Protein AF-0000000087773515 (afdb_homodimer)

pLDDT: mean 97.34, std 2.77, range [77.88, 98.94]

Sequence (476 aa):
MQLANKTCVVTGGNRGIGLELVRQLLAKNNTVIATARKPEAASDLQKLQASAGGRLSVTKLDVTSPQSIESWAAEVKALAPHVDLLVNNAGVTDGWKELGEVTAQDMLDCFTANCIGPLLVTQQLHKQGLLGGRAGSSLVANMTSKMGSIDDNGSGSDYAYRASKAGLNIVNKSLSIDLAPEGVTSVLLHPGYVRTDMTGWNGNIDTQACVKGLLAVLESDRELNGKWYAFDGKVIPWMQLANKTCVVTGGNRGIGLELVRQLLAKNNTVIATARKPEAASDLQKLQASAGGRLSVTKLDVTSPQSIESWAAEVKALAPHVDLLVNNAGVTDGWKELGEVTAQDMLDCFTANCIGPLLVTQQLHKQGLLGGRAGSSLVANMTSKMGSIDDNGSGSDYAYRASKAGLNIVNKSLSIDLAPEGVTSVLLHPGYVRTDMTGWNGNIDTQACVKGLLAVLESDRELNGKWYAFDGKVIPW

Solvent-accessible surface area (backbone atoms only — not comparable to full-atom values): 23157 Å² total; per-residue (Å²): 79,81,78,52,67,36,35,33,36,31,35,38,19,47,48,59,62,28,28,43,44,53,53,56,40,45,74,38,58,20,36,36,43,31,19,21,73,50,54,91,74,22,60,68,40,50,55,48,34,72,71,45,78,78,31,42,46,83,40,64,39,41,59,70,34,71,66,40,37,49,55,37,33,56,53,46,54,74,74,40,83,52,38,38,32,38,34,39,48,47,66,66,73,67,77,71,36,44,74,94,64,59,47,69,63,42,30,50,54,20,29,36,30,40,23,49,14,48,50,50,47,53,43,36,30,40,72,68,54,27,48,14,53,94,87,35,59,16,37,38,37,38,58,48,45,72,67,26,14,51,73,72,57,83,77,35,52,32,52,33,42,26,20,14,29,21,18,28,52,36,42,39,39,19,45,23,54,68,34,37,89,40,40,26,36,18,30,37,36,18,58,69,56,40,44,25,78,92,51,72,53,66,32,86,39,49,43,67,62,26,42,54,28,41,53,50,50,61,42,34,92,64,85,46,64,53,35,41,31,35,19,84,58,46,74,55,69,68,80,82,77,51,68,36,36,32,36,32,34,38,20,46,47,58,62,28,27,42,42,52,53,56,41,45,73,38,58,21,36,36,40,31,20,20,73,51,54,89,74,22,59,68,40,51,53,48,34,72,71,44,79,77,32,41,46,82,41,64,38,41,59,71,34,71,66,40,37,49,55,36,33,56,52,46,54,76,74,40,81,52,37,37,32,38,34,39,50,45,67,65,74,64,78,71,36,44,73,93,64,60,47,70,64,42,31,50,54,20,29,35,32,39,23,48,15,49,51,49,48,54,44,36,31,42,73,68,54,27,48,14,54,93,86,35,58,15,38,38,37,37,59,48,44,70,69,26,15,52,72,70,58,84,77,35,52,31,52,32,43,26,17,14,29,21,18,28,52,36,42,37,40,20,45,22,52,69,34,38,89,42,39,26,36,18,28,38,35,19,59,69,55,38,44,25,78,92,50,72,53,66,32,85,39,48,43,68,61,26,43,54,27,41,53,49,50,61,42,34,91,64,85,47,62,53,33,41,30,34,18,86,57,48,76,55,68,67

Secondary structure (DSSP, 8-state):
---SS-EEEESSTTSHHHHHHHHHHHHTT-EEEEEES-GGG-HHHHHHHHHTTT-EEEEE--TT-HHHHHHHHHHHHHH-S--SEEEE----------TTT--HHHHHHHHIIIIIHHHHHHHHHHHTT-SSGGG--EEEEEE--GGG-STT--S---HHHHHHHHHHHHHHHHHHHHSGGGTEEEEEEE--SB-SGGGTT--SB-HHHHHHHHHHHHHSSS--TT-EEETTS-B---/---SS-EEEESSTTSHHHHHHHHHHHHTT-EEEEEES-GGG-HHHHHHHHHTTT-EEEEE--TT-HHHHHHHHHHHHHH-S--SEEEE----------TTT--HHHHHHHHIIIIIHHHHHHHHHHHTT-SSGGG--EEEEEE--GGG-STT--S---HHHHHHHHHHHHHHHHHHHHSGGGTEEEEEEE--SB-SGGGTT--SB-HHHHHHHHHHHHHSSS--TT-EEETTS-B---

InterPro domains:
  IPR002347 Short-chain dehydrogenase/reductase SDR [PF00106] (6-199)
  IPR002347 Short-chain dehydrogenase/reductase SDR [PR00080] (81-92)
  IPR002347 Short-chain dehydrogenase/reductase SDR [PR00080] (138-146)
  IPR002347 Short-chain dehydrogenase/reductase SDR [PR00080] (161-180)
  IPR002347 Short-chain dehydrogenase/reductase SDR [PR00081] (7-24)
  IPR002347 Short-chain dehydrogenase/reductase SDR [PR00081] (81-92)
  IPR002347 Short-chain dehydrogenase/reductase SDR [PR00081] (161-180)
  IPR002347 Short-chain dehydrogenase/reductase SDR [PR00081] (182-199)
  IPR036291 NAD(P)-binding domain superfamily [SSF51735] (6-238)
  IPR052184 Short-chain dehydrogenases/reductases (SDR) enzymes [PTHR45458] (7-238)

Structure (mmCIF, N/CA/C/O backbone):
data_AF-0000000087773515-model_v1
#
loop_
_entity.id
_entity.type
_entity.pdbx_description
1 polymer 'Short-chain dehydrogenase'
#
loop_
_atom_site.group_PDB
_atom_site.id
_atom_site.type_symbol
_atom_site.label_atom_id
_atom_site.label_alt_id
_atom_site.label_comp_id
_atom_site.label_asym_id
_atom_site.label_entity_id
_atom_site.label_seq_id
_atom_site.pdbx_PDB_ins_code
_atom_site.Cartn_x
_atom_site.Cartn_y
_atom_site.Cartn_z
_atom_site.occupancy
_atom_site.B_iso_or_equiv
_atom_site.auth_seq_id
_atom_site.auth_comp_id
_atom_site.auth_asym_id
_atom_site.auth_atom_id
_atom_site.pdbx_PDB_model_num
ATOM 1 N N . MET A 1 1 ? 2.102 17.078 23.047 1 77.94 1 MET A N 1
ATOM 2 C CA . MET A 1 1 ? 2.299 18.516 22.797 1 77.94 1 MET A CA 1
ATOM 3 C C . MET A 1 1 ? 0.975 19.266 22.875 1 77.94 1 MET A C 1
ATOM 5 O O . MET A 1 1 ? -0.061 18.75 22.453 1 77.94 1 MET A O 1
ATOM 9 N N . GLN A 1 2 ? 0.958 20.406 23.484 1 90.75 2 GLN A N 1
ATOM 10 C CA . GLN A 1 2 ? -0.235 21.234 23.469 1 90.75 2 GLN A CA 1
ATOM 11 C C . GLN A 1 2 ? -0.414 21.922 22.109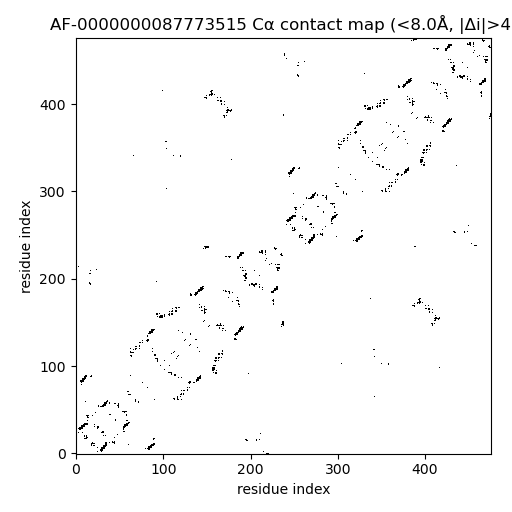 1 90.75 2 GLN A C 1
ATOM 13 O O . GLN A 1 2 ? 0.536 22.484 21.562 1 90.75 2 GLN A O 1
ATOM 18 N N . LEU A 1 3 ? -1.577 21.734 21.547 1 95.62 3 LEU A N 1
ATOM 19 C CA . LEU A 1 3 ? -1.885 22.328 20.25 1 95.62 3 LEU A CA 1
ATOM 20 C C . LEU A 1 3 ? -2.629 23.656 20.422 1 95.62 3 LEU A C 1
ATOM 22 O O . LEU A 1 3 ? -3.805 23.75 20.062 1 95.62 3 LEU A O 1
ATOM 26 N N . ALA A 1 4 ? -1.969 24.625 21.031 1 97.06 4 AL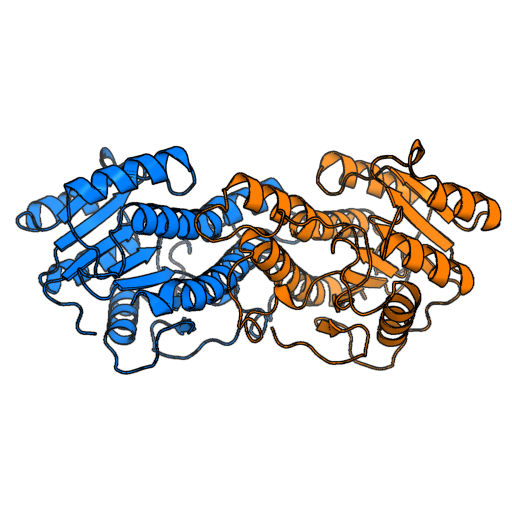A A N 1
ATOM 27 C CA . ALA A 1 4 ? -2.451 25.984 21.219 1 97.06 4 ALA A CA 1
ATOM 28 C C . ALA A 1 4 ? -1.41 27 20.766 1 97.06 4 ALA A C 1
ATOM 30 O O . ALA A 1 4 ? -0.216 26.844 21.016 1 97.06 4 ALA A O 1
ATOM 31 N N . ASN A 1 5 ? -1.895 28 20.031 1 97.12 5 ASN A N 1
ATOM 32 C CA . ASN A 1 5 ? -1.03 29.047 19.484 1 97.12 5 ASN A CA 1
ATOM 33 C C . ASN A 1 5 ? 0.049 28.484 18.578 1 97.12 5 ASN A C 1
ATOM 35 O O . ASN A 1 5 ? 1.225 28.828 18.703 1 97.12 5 ASN A O 1
ATOM 39 N N . LYS A 1 6 ? -0.319 27.531 17.828 1 97.88 6 LYS A N 1
ATOM 40 C CA . LYS A 1 6 ? 0.567 26.859 16.891 1 97.88 6 LYS A CA 1
ATOM 41 C C . LYS A 1 6 ? 0.177 27.172 15.445 1 97.88 6 LYS A C 1
ATOM 43 O O . LYS A 1 6 ? -0.899 27.719 15.195 1 97.88 6 LYS A O 1
ATOM 48 N N . THR A 1 7 ? 1.083 26.922 14.5 1 98.44 7 THR A N 1
ATOM 49 C CA . THR A 1 7 ? 0.785 26.938 13.078 1 98.44 7 THR A CA 1
ATOM 50 C C . THR A 1 7 ? 0.436 25.531 12.578 1 98.44 7 THR A C 1
ATOM 52 O O . THR A 1 7 ? 1.266 24.625 12.641 1 98.44 7 THR A O 1
ATOM 55 N N . CYS A 1 8 ? -0.815 25.375 12.094 1 98.81 8 CYS A N 1
ATOM 56 C CA . CYS A 1 8 ? -1.326 24.062 11.68 1 98.81 8 CYS A CA 1
ATOM 57 C C . CYS A 1 8 ? -1.719 24.078 10.211 1 98.81 8 CYS A C 1
ATOM 59 O O . CYS A 1 8 ? -2.277 25.062 9.719 1 98.81 8 CYS A O 1
ATOM 61 N N . VAL A 1 9 ? -1.369 23.031 9.516 1 98.94 9 VAL A N 1
ATOM 62 C CA . VAL A 1 9 ? -1.8 22.828 8.141 1 98.94 9 VAL A CA 1
ATOM 63 C C . VAL A 1 9 ? -2.76 21.641 8.078 1 98.94 9 VAL A C 1
ATOM 65 O O . VAL A 1 9 ? -2.488 20.578 8.648 1 98.94 9 VAL A O 1
ATOM 68 N N . VAL A 1 10 ? -3.891 21.797 7.441 1 98.94 10 VAL A N 1
ATOM 69 C CA . VAL A 1 10 ? -4.867 20.734 7.238 1 98.94 10 VAL A CA 1
ATOM 70 C C . VAL A 1 10 ? -5.18 20.609 5.75 1 98.94 10 VAL A C 1
ATOM 72 O O . VAL A 1 10 ? -5.754 21.516 5.145 1 98.94 10 VAL A O 1
ATOM 75 N N . THR A 1 11 ? -4.801 19.484 5.125 1 98.88 11 THR A N 1
ATOM 76 C CA . THR A 1 11 ? -5.219 19.266 3.746 1 98.88 11 THR A CA 1
ATOM 77 C C . THR A 1 11 ? -6.652 18.75 3.697 1 98.88 11 THR A C 1
ATOM 79 O O . THR A 1 11 ? -7.078 17.984 4.57 1 98.88 11 THR A O 1
ATOM 82 N N . GLY A 1 12 ? -7.34 19.125 2.621 1 98.19 12 GLY A N 1
ATOM 83 C CA . GLY A 1 12 ? -8.734 18.734 2.537 1 98.19 12 GLY A CA 1
ATOM 84 C C . GLY A 1 12 ? -9.586 19.312 3.65 1 98.19 12 GLY A C 1
ATOM 85 O O . GLY A 1 12 ? -10.344 18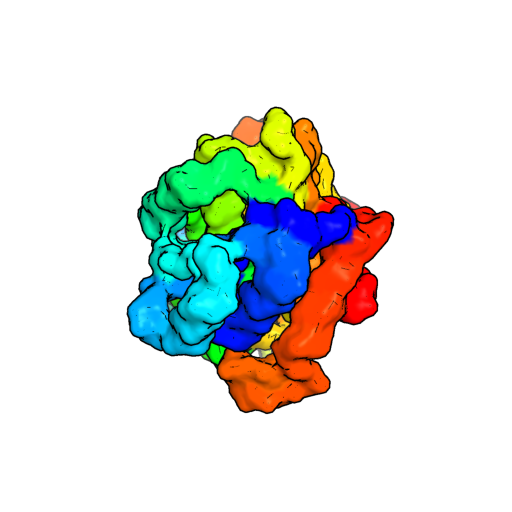.594 4.305 1 98.19 12 GLY A O 1
ATOM 86 N N . GLY A 1 13 ? -9.453 20.562 3.895 1 98.06 13 GLY A N 1
ATOM 87 C CA . GLY A 1 13 ? -10.102 21.203 5.031 1 98.06 13 GLY A CA 1
ATOM 88 C C . GLY A 1 13 ? -11.492 21.719 4.715 1 98.06 13 GLY A C 1
ATOM 89 O O . GLY A 1 13 ? -12.117 22.375 5.551 1 98.06 13 GLY A O 1
ATOM 90 N N . ASN A 1 14 ? -12.094 21.391 3.539 1 96.12 14 ASN A N 1
ATOM 91 C CA . ASN A 1 14 ? -13.273 22.094 3.039 1 96.12 14 ASN A CA 1
ATOM 92 C C . ASN A 1 14 ? -14.562 21.422 3.494 1 96.12 14 ASN A C 1
ATOM 94 O O . ASN A 1 14 ? -15.641 22 3.418 1 96.12 14 ASN A O 1
ATOM 98 N N . ARG A 1 15 ? -14.516 20.156 3.951 1 95.25 15 ARG A N 1
ATOM 99 C CA . ARG A 1 15 ? -15.727 19.469 4.379 1 95.25 15 ARG A CA 1
ATOM 100 C C . ARG A 1 15 ? -15.406 18.328 5.34 1 95.25 15 ARG A C 1
ATOM 102 O O . ARG A 1 15 ? -14.234 18.031 5.582 1 95.25 15 ARG A O 1
ATOM 109 N N . GLY A 1 16 ? -16.406 17.875 5.973 1 96.81 16 GLY A N 1
ATOM 110 C CA . GLY A 1 16 ? -16.297 16.656 6.773 1 96.81 16 GLY A CA 1
ATOM 111 C C . GLY A 1 16 ? -15.328 16.797 7.934 1 96.81 16 GLY A C 1
ATOM 112 O O . GLY A 1 16 ? -15.414 17.75 8.703 1 96.81 16 GLY A O 1
ATOM 113 N N . ILE A 1 17 ? -14.492 15.789 8.078 1 98.31 17 ILE A N 1
ATOM 114 C CA . ILE A 1 17 ? -13.531 15.719 9.172 1 98.31 17 ILE A CA 1
ATOM 115 C C . ILE A 1 17 ? -12.531 16.875 9.062 1 98.31 17 ILE A C 1
ATOM 117 O O . ILE A 1 17 ? -12.195 17.5 10.062 1 98.31 17 ILE A O 1
ATOM 121 N N . GLY A 1 18 ? -12.133 17.203 7.793 1 98.62 18 GLY A N 1
ATOM 122 C CA . GLY A 1 18 ? -11.188 18.281 7.566 1 98.62 18 GLY A CA 1
ATOM 123 C C . GLY A 1 18 ? -11.695 19.625 8.031 1 98.62 18 GLY A C 1
ATOM 124 O O . GLY A 1 18 ? -10.977 20.375 8.695 1 98.62 18 GLY A O 1
ATOM 125 N N . LEU A 1 19 ? -12.914 19.891 7.699 1 98.56 19 LEU A N 1
ATOM 126 C CA . LEU A 1 19 ? -13.516 21.156 8.102 1 98.56 19 LEU A CA 1
ATOM 127 C C . LEU A 1 19 ? -13.625 21.25 9.617 1 98.56 19 LEU A C 1
ATOM 129 O O . LEU A 1 19 ? -13.344 22.297 10.203 1 98.56 19 LEU A O 1
ATOM 133 N N . GLU A 1 20 ? -14.016 20.188 10.227 1 98.75 20 GLU A N 1
ATOM 134 C CA . GLU A 1 20 ? -14.141 20.172 11.688 1 98.75 20 GLU A CA 1
ATOM 135 C C . GLU A 1 20 ? -12.773 20.312 12.352 1 98.75 20 GLU A C 1
ATOM 137 O O . GLU A 1 20 ? -12.656 20.953 13.398 1 98.75 20 GLU A O 1
ATOM 142 N N . LEU A 1 21 ? -11.711 19.703 11.789 1 98.88 21 LEU A N 1
ATOM 143 C CA . LEU A 1 21 ? -10.352 19.891 12.273 1 98.88 21 LEU A CA 1
ATOM 144 C C . LEU A 1 21 ? -9.984 21.375 12.273 1 98.88 21 LEU A C 1
ATOM 146 O O . LEU A 1 21 ? -9.477 21.891 13.273 1 98.88 21 LEU A O 1
ATOM 150 N N . VAL A 1 22 ? -10.25 22 11.156 1 98.81 22 VAL A N 1
ATOM 151 C CA . VAL A 1 22 ? -9.953 23.422 11.031 1 98.81 22 VAL A CA 1
ATOM 152 C C . VAL A 1 22 ? -10.68 24.203 12.125 1 98.81 22 VAL A C 1
ATOM 154 O O . VAL A 1 22 ? -10.078 25.031 12.82 1 98.81 22 VAL A O 1
ATOM 157 N N . ARG A 1 23 ? -11.945 23.922 12.336 1 98.69 23 ARG A N 1
ATOM 158 C CA . ARG A 1 23 ? -12.773 24.625 13.312 1 98.69 23 ARG A CA 1
ATOM 159 C C . ARG A 1 23 ? -12.195 24.484 14.719 1 98.69 23 ARG A C 1
ATOM 161 O O . ARG A 1 23 ? -12.016 25.469 15.43 1 98.69 23 ARG A O 1
ATOM 168 N N . GLN A 1 24 ? -11.867 23.297 15.117 1 98.69 24 GLN A N 1
ATOM 169 C CA . GLN A 1 24 ? -11.43 23.047 16.484 1 98.69 24 GLN A CA 1
ATOM 170 C C . GLN A 1 24 ? -10.008 23.562 16.703 1 98.69 24 GLN A C 1
ATOM 172 O O . GLN A 1 24 ? -9.664 24.016 17.797 1 98.69 24 GLN A O 1
ATOM 177 N N . LEU A 1 25 ? -9.172 23.516 15.695 1 98.75 25 LEU A N 1
ATOM 178 C CA . LEU A 1 25 ? -7.828 24.078 15.805 1 98.75 25 LEU A CA 1
ATOM 179 C C . LEU A 1 25 ? -7.883 25.594 15.953 1 98.75 25 LEU A C 1
ATOM 181 O O . LEU A 1 25 ? -7.105 26.172 16.703 1 98.75 25 LEU A O 1
ATOM 185 N N . LEU A 1 26 ? -8.812 26.234 15.227 1 98.56 26 LEU A N 1
ATOM 186 C CA . LEU A 1 26 ? -9 27.672 15.367 1 98.56 26 LEU A CA 1
ATOM 187 C C . LEU A 1 26 ? -9.492 28.031 16.766 1 98.56 26 LEU A C 1
ATOM 189 O O . LEU A 1 26 ? -9.07 29.031 17.344 1 98.56 26 LEU A O 1
ATOM 193 N N . ALA A 1 27 ? -10.32 27.188 17.297 1 97.81 27 ALA A N 1
ATOM 194 C CA . ALA A 1 27 ? -10.891 27.422 18.625 1 97.81 27 ALA A CA 1
ATOM 195 C C . ALA A 1 27 ? -9.805 27.391 19.703 1 97.81 27 ALA A C 1
ATOM 197 O O . ALA A 1 27 ? -9.984 27.953 20.781 1 97.81 27 ALA A O 1
ATOM 198 N N . LYS A 1 28 ? -8.688 26.812 19.391 1 97.56 28 LYS A N 1
ATOM 199 C CA . LYS A 1 28 ? -7.559 26.719 20.328 1 97.56 28 LYS A CA 1
ATOM 200 C C . LYS A 1 28 ? -6.539 27.828 20.047 1 97.56 28 LYS A C 1
ATOM 202 O O . LYS A 1 28 ? -5.383 27.734 20.469 1 97.56 28 LYS A O 1
ATOM 207 N N . ASN A 1 29 ? -6.926 28.828 19.266 1 97.44 29 ASN A N 1
ATOM 208 C CA . ASN A 1 29 ? -6.16 30.031 18.969 1 97.44 29 ASN A CA 1
ATOM 209 C C . ASN A 1 29 ? -4.969 29.719 18.062 1 97.44 29 ASN A C 1
ATOM 211 O O . ASN A 1 29 ? -3.926 30.375 18.172 1 97.44 29 ASN A O 1
ATOM 215 N N . ASN A 1 30 ? -5.055 28.656 17.297 1 98.5 30 ASN A N 1
ATOM 216 C CA . ASN A 1 30 ? -4.027 28.328 16.328 1 98.5 30 ASN A CA 1
ATOM 217 C C . ASN A 1 30 ? -4.184 29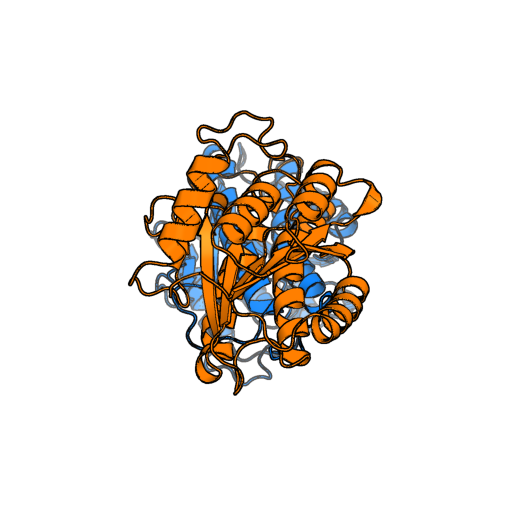.172 15.055 1 98.5 30 ASN A C 1
ATOM 219 O O . ASN A 1 30 ? -5.262 29.703 14.781 1 98.5 30 ASN A O 1
ATOM 223 N N . THR A 1 31 ? -3.053 29.375 14.383 1 98.56 31 THR A N 1
ATOM 224 C CA . THR A 1 31 ? -3.076 29.797 12.984 1 98.56 31 THR A CA 1
ATOM 225 C C . THR A 1 31 ? -3.186 28.578 12.07 1 98.56 31 THR A C 1
ATOM 227 O O . THR A 1 31 ? -2.398 27.641 12.18 1 98.56 31 THR A O 1
ATOM 230 N N . VAL A 1 32 ? -4.199 28.609 11.188 1 98.81 32 VAL A N 1
ATOM 231 C CA . VAL A 1 32 ? -4.48 27.406 10.406 1 98.81 32 VAL A CA 1
ATOM 232 C C . VAL A 1 32 ? -4.375 27.734 8.914 1 98.81 32 VAL A C 1
ATOM 234 O O . VAL A 1 32 ? -4.887 28.75 8.453 1 98.81 32 VAL A O 1
ATOM 237 N N . ILE A 1 33 ? -3.6 26.953 8.164 1 98.88 33 ILE A N 1
ATOM 238 C CA . ILE A 1 33 ? -3.613 26.922 6.707 1 98.88 33 ILE A CA 1
ATOM 239 C C . ILE A 1 33 ? -4.398 25.703 6.223 1 98.88 33 ILE A C 1
ATOM 241 O O . ILE A 1 33 ? -3.957 24.578 6.398 1 98.88 33 ILE A O 1
ATOM 245 N N . ALA A 1 34 ? -5.566 25.938 5.66 1 98.81 34 ALA A N 1
ATOM 246 C CA . ALA A 1 34 ? -6.422 24.859 5.16 1 98.81 34 ALA A CA 1
ATOM 247 C C . ALA A 1 34 ? -6.422 24.828 3.635 1 98.81 34 ALA A C 1
ATOM 249 O O . ALA A 1 34 ? -6.355 25.875 2.982 1 98.81 34 ALA A O 1
ATOM 250 N N . THR A 1 35 ? -6.52 23.594 3.105 1 98.75 35 THR A N 1
ATOM 251 C CA . THR A 1 35 ? -6.477 23.5 1.65 1 98.75 35 THR A CA 1
ATOM 252 C C . THR A 1 35 ? -7.781 22.922 1.11 1 98.75 35 THR A C 1
ATOM 254 O O . THR A 1 35 ? -8.5 22.219 1.823 1 98.75 35 THR A O 1
ATOM 257 N N . ALA A 1 36 ? -8.086 23.266 -0.077 1 98.19 36 ALA A N 1
ATOM 258 C CA . ALA A 1 36 ? -9.156 22.703 -0.894 1 98.19 36 ALA A CA 1
ATOM 259 C C . ALA A 1 36 ? -8.773 22.703 -2.371 1 98.19 36 ALA A C 1
ATOM 261 O O . ALA A 1 36 ? -7.984 23.531 -2.818 1 98.19 36 ALA A O 1
ATOM 262 N N . ARG A 1 37 ? -9.336 21.797 -3.139 1 96.25 37 ARG A N 1
ATOM 263 C CA . ARG A 1 37 ? -9.094 21.766 -4.578 1 96.25 37 ARG A CA 1
ATOM 264 C C . ARG A 1 37 ? -9.719 22.984 -5.254 1 96.25 37 ARG A C 1
ATOM 266 O O . ARG A 1 37 ? -9.164 23.516 -6.215 1 96.25 37 ARG A O 1
ATOM 273 N N . LYS A 1 38 ? -10.852 23.328 -4.703 1 96.06 38 LYS A N 1
ATOM 274 C CA . LYS A 1 38 ? -11.594 24.5 -5.18 1 96.06 38 LYS A CA 1
ATOM 275 C C . LYS A 1 38 ? -11.984 25.406 -4.02 1 96.06 38 LYS A C 1
ATOM 277 O O . LYS A 1 38 ? -13.141 25.422 -3.598 1 96.06 38 LYS A O 1
ATOM 282 N N . PRO A 1 39 ? -11.008 26.25 -3.654 1 97.44 39 PRO A N 1
ATOM 283 C CA . PRO A 1 39 ? -11.289 27.109 -2.514 1 97.44 39 PRO A CA 1
ATOM 284 C C . PRO A 1 39 ? -12.547 27.953 -2.717 1 97.44 39 PRO A C 1
ATOM 286 O O . PRO A 1 39 ? -13.312 28.172 -1.771 1 97.44 39 PRO A O 1
ATOM 289 N N . GLU A 1 40 ? -12.766 28.375 -3.898 1 95.94 40 GLU A N 1
ATOM 290 C CA . GLU A 1 40 ? -13.883 29.266 -4.195 1 95.94 40 GLU A CA 1
ATOM 291 C C . GLU A 1 40 ? -15.219 28.562 -3.994 1 95.94 40 GLU A C 1
ATOM 293 O O . GLU A 1 40 ? -16.25 29.203 -3.77 1 95.94 40 GLU A O 1
ATOM 298 N N . ALA A 1 41 ? -15.242 27.25 -4.035 1 95.56 41 ALA A N 1
ATOM 299 C CA . ALA A 1 41 ? -16.469 26.484 -3.887 1 95.56 41 ALA A CA 1
ATOM 300 C C . ALA A 1 41 ? -16.625 25.969 -2.455 1 95.56 41 ALA A C 1
ATOM 302 O O . ALA A 1 41 ? -17.641 25.344 -2.121 1 95.56 41 ALA A O 1
ATOM 303 N N . ALA A 1 42 ? -15.68 26.266 -1.571 1 96.75 42 ALA A N 1
ATOM 304 C CA . ALA A 1 42 ? -15.688 25.781 -0.194 1 96.75 42 ALA A CA 1
ATOM 305 C C . ALA A 1 42 ? -16.391 26.781 0.729 1 96.75 42 ALA A C 1
ATOM 307 O O . ALA A 1 42 ? -15.766 27.375 1.604 1 96.75 42 ALA A O 1
ATOM 308 N N . SER A 1 43 ? -17.688 26.828 0.618 1 96.69 43 SER A N 1
ATOM 309 C CA . SER A 1 43 ? -18.484 27.859 1.262 1 96.69 43 SER A CA 1
ATOM 310 C C . SER A 1 43 ? -18.312 27.828 2.777 1 96.69 43 SER A C 1
ATOM 312 O O . SER A 1 43 ? -18.125 28.875 3.402 1 96.69 43 SER A O 1
ATOM 314 N N . ASP A 1 44 ? -18.375 26.656 3.373 1 96.88 44 ASP A N 1
ATOM 315 C CA . ASP A 1 44 ? -18.266 26.547 4.824 1 96.88 44 ASP A CA 1
ATOM 316 C C . ASP A 1 44 ? -16.875 26.969 5.301 1 96.88 44 ASP A C 1
ATOM 318 O O . ASP A 1 44 ? -16.75 27.609 6.352 1 96.88 44 ASP A O 1
ATOM 322 N N . LEU A 1 45 ? -15.898 26.672 4.559 1 97.38 45 LEU A N 1
ATOM 323 C CA . LEU A 1 45 ? -14.531 27.062 4.891 1 97.38 45 LEU A CA 1
ATOM 324 C C . LEU A 1 45 ? -14.344 28.562 4.754 1 97.38 45 LEU A C 1
ATOM 326 O O . LEU A 1 45 ? -13.656 29.188 5.57 1 97.38 45 LEU A O 1
ATOM 330 N N . GLN A 1 46 ? -14.945 29.125 3.785 1 97.12 46 GLN A N 1
ATOM 331 C CA . GLN A 1 46 ? -14.891 30.562 3.59 1 97.12 46 GLN A CA 1
ATOM 332 C C . GLN A 1 46 ? -15.578 31.312 4.738 1 97.12 46 GLN A C 1
ATOM 334 O O . GLN A 1 46 ? -15.094 32.344 5.195 1 97.12 46 GLN A O 1
ATOM 339 N N . LYS A 1 47 ? -16.672 30.812 5.156 1 97.19 47 LYS A N 1
ATOM 340 C CA . LYS A 1 47 ? -17.359 31.406 6.297 1 97.19 47 LYS A CA 1
ATOM 341 C C . LYS A 1 47 ? -16.484 31.359 7.547 1 97.19 47 LYS A C 1
ATOM 343 O O . LYS A 1 47 ? -16.438 32.344 8.297 1 97.19 47 LYS A O 1
ATOM 348 N N . LEU A 1 48 ? -15.867 30.219 7.723 1 97.19 48 LEU A N 1
ATOM 349 C CA . LEU A 1 48 ? -14.953 30.078 8.852 1 97.19 48 LEU A CA 1
ATOM 350 C C . LEU A 1 48 ? -13.812 31.094 8.742 1 97.19 48 LEU A C 1
ATOM 352 O O . LEU A 1 48 ? -13.406 31.688 9.742 1 97.19 48 LEU A O 1
ATOM 356 N N . GLN A 1 49 ? -13.258 31.266 7.566 1 97.38 49 GLN A N 1
ATOM 357 C CA . GLN A 1 49 ? -12.172 32.188 7.34 1 97.38 49 GLN A CA 1
ATOM 358 C C . GLN A 1 49 ? -12.578 33.625 7.727 1 97.38 49 GLN A C 1
ATOM 360 O O . GLN A 1 49 ? -11.805 34.344 8.367 1 97.38 49 GLN A O 1
ATOM 365 N N . ALA A 1 50 ? -13.766 34 7.379 1 96.75 50 ALA A N 1
ATOM 366 C CA . ALA A 1 50 ? -14.281 35.344 7.641 1 96.75 50 ALA A CA 1
ATOM 367 C C . ALA A 1 50 ? -14.375 35.594 9.141 1 96.75 50 ALA A C 1
ATOM 369 O O . ALA A 1 50 ? -14.203 36.719 9.594 1 96.75 50 ALA A O 1
ATOM 370 N N . SER A 1 51 ? -14.594 34.562 9.898 1 95.81 51 SER A N 1
ATOM 371 C CA . SER A 1 51 ? -14.828 34.719 11.328 1 95.81 51 SER A CA 1
ATOM 372 C C . SER A 1 51 ? -13.57 34.406 12.133 1 95.81 51 SER A C 1
ATOM 374 O O . SER A 1 51 ? -13.57 34.531 13.359 1 95.81 51 SER A O 1
ATOM 376 N N . ALA A 1 52 ? -12.477 34.062 11.5 1 97.19 52 ALA A N 1
ATOM 377 C CA . ALA A 1 52 ? -11.289 33.531 12.18 1 97.19 52 ALA A CA 1
ATOM 378 C C . ALA A 1 52 ? -10.344 34.656 12.578 1 97.19 52 ALA A C 1
ATOM 380 O O . ALA A 1 52 ? -9.312 34.406 13.219 1 97.19 52 ALA A O 1
ATOM 381 N N . GLY A 1 53 ? -10.602 35.906 12.219 1 96.25 53 GLY A N 1
ATOM 382 C CA . GLY A 1 53 ? -9.781 37.031 12.609 1 96.25 53 GLY A CA 1
ATOM 383 C C . GLY A 1 53 ? -8.391 37 11.992 1 96.25 53 GLY A C 1
ATOM 384 O O . GLY A 1 53 ? -7.406 37.344 12.656 1 96.25 53 GLY A O 1
ATOM 385 N N . GLY A 1 54 ? -8.25 36.469 10.805 1 96.88 54 GLY A N 1
ATOM 386 C CA . GLY A 1 54 ? -6.977 36.469 10.094 1 96.88 54 GLY A CA 1
ATOM 387 C C . GLY A 1 54 ? -6.133 35.219 10.398 1 96.88 54 GLY A C 1
ATOM 388 O O . GLY A 1 54 ? -5.035 35.062 9.852 1 96.88 54 GLY A O 1
ATOM 389 N N . ARG A 1 55 ? -6.684 34.344 11.219 1 98.19 55 ARG A N 1
ATOM 390 C CA . ARG A 1 55 ? -5.895 33.188 11.656 1 98.19 55 ARG A CA 1
ATOM 391 C C . ARG A 1 55 ? -6.094 32 10.727 1 98.19 55 ARG A C 1
ATOM 393 O O . ARG A 1 55 ? -5.496 30.938 10.922 1 98.19 55 ARG A O 1
ATOM 400 N N . LEU A 1 56 ? -6.953 32.156 9.727 1 98.69 56 LEU A N 1
ATOM 401 C CA . LEU A 1 56 ? -7.195 31.078 8.766 1 98.69 56 LEU A CA 1
ATOM 402 C C . LEU A 1 56 ? -6.832 31.516 7.355 1 98.69 56 LEU A C 1
ATOM 404 O O . LEU A 1 56 ? -7.379 32.5 6.844 1 98.69 56 LEU A O 1
ATOM 408 N N . SER A 1 57 ? -5.883 30.859 6.719 1 98.44 57 SER A N 1
ATOM 409 C CA . SER A 1 57 ? -5.602 30.984 5.293 1 98.44 57 SER A CA 1
ATOM 410 C C . SER A 1 57 ? -6.16 29.797 4.516 1 98.44 57 SER A C 1
ATOM 412 O O . SER A 1 57 ? -5.949 28.641 4.898 1 98.44 57 SER A O 1
ATOM 414 N N . VAL A 1 58 ? -6.949 30.078 3.473 1 98.44 58 VAL A N 1
ATOM 415 C CA . VAL A 1 58 ? -7.484 29.031 2.596 1 98.44 58 VAL A CA 1
ATOM 416 C C . VAL A 1 58 ? -6.68 29 1.299 1 98.44 58 VAL A C 1
ATOM 418 O O . VAL A 1 58 ? -6.633 29.969 0.555 1 98.44 58 VAL A O 1
ATOM 421 N N . THR A 1 59 ? -6.031 27.891 1.016 1 98.56 59 THR A N 1
ATOM 422 C CA . THR A 1 59 ? -5.133 27.781 -0.13 1 98.56 59 THR A CA 1
ATOM 423 C C . THR A 1 59 ? -5.57 26.641 -1.052 1 98.56 59 THR A C 1
ATOM 425 O O . THR A 1 59 ? -6.27 25.719 -0.624 1 98.56 59 THR A O 1
ATOM 428 N N . LYS A 1 60 ? -5.184 26.766 -2.332 1 98.69 60 LYS A N 1
ATOM 429 C CA . LYS A 1 60 ? -5.523 25.766 -3.338 1 98.69 60 LYS A CA 1
ATOM 430 C C . LYS A 1 60 ? -4.488 24.641 -3.373 1 98.69 60 LYS A C 1
ATOM 432 O O . LYS A 1 60 ? -3.291 24.906 -3.51 1 98.69 60 LYS A O 1
ATOM 437 N N . LEU A 1 61 ? -4.965 23.438 -3.211 1 98.81 61 LEU A N 1
ATOM 438 C CA . LEU A 1 61 ? -4.082 22.281 -3.297 1 98.81 61 LEU A CA 1
ATOM 439 C C . LEU A 1 61 ? -4.82 21.078 -3.873 1 98.81 61 LEU A C 1
ATOM 441 O O . LEU A 1 61 ? -5.918 20.734 -3.422 1 98.81 61 LEU A O 1
ATOM 445 N N . ASP A 1 62 ? -4.316 20.516 -4.922 1 98.75 62 ASP A N 1
ATOM 446 C CA . ASP A 1 62 ? -4.668 19.188 -5.398 1 98.75 62 ASP A CA 1
ATOM 447 C C . ASP A 1 62 ? -3.6 18.156 -5.016 1 98.75 62 ASP A C 1
ATOM 449 O O . ASP A 1 62 ? -2.535 18.109 -5.637 1 98.75 62 ASP A O 1
ATOM 453 N N . VAL A 1 63 ? -3.934 17.328 -4.012 1 98.69 63 VAL A N 1
ATOM 454 C CA . VAL A 1 63 ? -2.932 16.422 -3.455 1 98.69 63 VAL A CA 1
ATOM 455 C C . VAL A 1 63 ? -2.592 15.344 -4.473 1 98.69 63 VAL A C 1
ATOM 457 O O . VAL A 1 63 ? -1.637 14.586 -4.285 1 98.69 63 VAL A O 1
ATOM 460 N N . THR A 1 64 ? -3.365 15.203 -5.586 1 98.62 64 THR A N 1
ATOM 461 C CA . THR A 1 64 ? -3.096 14.18 -6.59 1 98.62 64 THR A CA 1
ATOM 462 C C . THR A 1 64 ? -2.135 14.711 -7.652 1 98.62 64 THR A C 1
ATOM 464 O O . THR A 1 64 ? -1.752 13.977 -8.57 1 98.62 64 THR A O 1
ATOM 467 N N . SER A 1 65 ? -1.75 15.969 -7.578 1 98.75 65 SER A N 1
ATOM 468 C CA . SER A 1 65 ? -0.876 16.609 -8.562 1 98.75 65 SER A CA 1
ATOM 469 C C . SER A 1 65 ? 0.462 16.984 -7.938 1 98.75 65 SER A C 1
ATOM 471 O O . SER A 1 65 ? 0.534 17.922 -7.137 1 98.75 65 SER A O 1
ATOM 473 N N . PRO A 1 66 ? 1.537 16.312 -8.383 1 98.69 66 PRO A N 1
ATOM 474 C CA . PRO A 1 66 ? 2.857 16.672 -7.863 1 98.69 66 PRO A CA 1
ATOM 475 C C . PRO A 1 66 ? 3.199 18.141 -8.086 1 98.69 66 PRO A C 1
ATOM 477 O O . PRO A 1 66 ? 3.787 18.781 -7.203 1 98.69 66 PRO A O 1
ATOM 480 N N . GLN A 1 67 ? 2.834 18.641 -9.18 1 98.69 67 GLN A N 1
ATOM 481 C CA . GLN A 1 67 ? 3.105 20.047 -9.469 1 98.69 67 GLN A CA 1
ATOM 482 C C . GLN A 1 67 ? 2.32 20.953 -8.531 1 98.69 67 GLN A C 1
ATOM 484 O O . GLN A 1 67 ? 2.85 21.953 -8.039 1 98.69 67 GLN A O 1
ATOM 489 N N . SER A 1 68 ? 1.06 20.656 -8.312 1 98.88 68 SER A N 1
ATOM 490 C CA . SER A 1 68 ? 0.245 21.406 -7.371 1 98.88 68 SER A CA 1
ATOM 491 C C . SER A 1 68 ? 0.868 21.406 -5.98 1 98.88 68 SER A C 1
ATOM 493 O O . SER A 1 68 ? 0.951 22.453 -5.332 1 98.88 68 SER A O 1
ATOM 495 N N . ILE A 1 69 ? 1.395 20.297 -5.555 1 98.88 69 ILE A N 1
ATOM 496 C CA . ILE A 1 69 ? 1.965 20.141 -4.219 1 98.88 69 ILE A CA 1
ATOM 497 C C . ILE A 1 69 ? 3.23 20.984 -4.094 1 98.88 69 ILE A C 1
ATOM 499 O O . ILE A 1 69 ? 3.422 21.688 -3.098 1 98.88 69 ILE A O 1
ATOM 503 N N . GLU A 1 70 ? 4.027 20.891 -5.094 1 98.62 70 GLU A N 1
ATOM 504 C CA . GLU A 1 70 ? 5.277 21.641 -5.066 1 98.62 70 GLU A CA 1
ATOM 505 C C . GLU A 1 70 ? 5.02 23.141 -4.992 1 98.62 70 GLU A C 1
ATOM 507 O O . GLU A 1 70 ? 5.602 23.844 -4.16 1 98.62 70 GLU A O 1
ATOM 512 N N . SER A 1 71 ? 4.172 23.625 -5.871 1 98.69 71 SER A N 1
ATOM 513 C CA . SER A 1 71 ? 3.842 25.047 -5.883 1 98.69 71 SER A CA 1
ATOM 514 C C . SER A 1 71 ? 3.18 25.469 -4.574 1 98.69 71 SER A C 1
ATOM 516 O O . SER A 1 71 ? 3.461 26.562 -4.051 1 98.69 71 SER A O 1
ATOM 518 N N . TRP A 1 72 ? 2.301 24.672 -4.098 1 98.88 72 TRP A N 1
ATOM 519 C CA . TRP A 1 72 ? 1.591 24.953 -2.855 1 98.88 72 TRP A CA 1
ATOM 520 C C . TRP A 1 72 ? 2.564 25.062 -1.687 1 98.88 72 TRP A C 1
ATOM 522 O O . TRP A 1 72 ? 2.441 25.969 -0.855 1 98.88 72 TRP A O 1
ATOM 532 N N . ALA A 1 73 ? 3.537 24.156 -1.601 1 98.75 73 ALA A N 1
ATOM 533 C CA . ALA A 1 73 ? 4.512 24.188 -0.513 1 98.75 73 ALA A CA 1
ATOM 534 C C . ALA A 1 73 ? 5.289 25.5 -0.508 1 98.75 73 ALA A C 1
ATOM 536 O O . ALA A 1 73 ? 5.574 26.062 0.555 1 98.75 73 ALA A O 1
ATOM 537 N N . ALA A 1 74 ? 5.594 25.938 -1.694 1 98.31 74 ALA A N 1
ATOM 538 C CA . ALA A 1 74 ? 6.262 27.234 -1.808 1 98.31 74 ALA A CA 1
ATOM 539 C C . ALA A 1 74 ? 5.371 28.359 -1.293 1 98.31 74 ALA A C 1
ATOM 541 O O . ALA A 1 74 ? 5.852 29.297 -0.66 1 98.31 74 ALA A O 1
ATOM 542 N N . GLU A 1 75 ? 4.121 28.297 -1.592 1 98.44 75 GLU A N 1
ATOM 543 C CA . GLU A 1 75 ? 3.156 29.266 -1.09 1 98.44 75 GLU A CA 1
ATOM 544 C C . GLU A 1 75 ? 3.08 29.234 0.434 1 98.44 75 GLU A C 1
ATOM 546 O O . GLU A 1 75 ? 2.99 30.281 1.077 1 98.44 75 GLU A O 1
ATOM 551 N N . VAL A 1 76 ? 3.094 28.062 1.025 1 98.69 76 VAL A N 1
ATOM 552 C CA . VAL A 1 76 ? 3.021 27.922 2.475 1 98.69 76 VAL A CA 1
ATOM 553 C C . VAL A 1 76 ? 4.234 28.594 3.121 1 98.69 76 VAL A C 1
ATOM 555 O O . VAL A 1 76 ? 4.117 29.188 4.191 1 98.69 76 VAL A O 1
ATOM 558 N N . LYS A 1 77 ? 5.383 28.453 2.457 1 97.44 77 LYS A N 1
ATOM 559 C CA . LYS A 1 77 ? 6.602 29.078 2.965 1 97.44 77 LYS A CA 1
ATOM 560 C C . LYS A 1 77 ? 6.43 30.578 3.115 1 97.44 77 LYS A C 1
ATOM 562 O O . LYS A 1 77 ? 6.984 31.188 4.035 1 97.44 77 LYS A O 1
ATOM 567 N N . ALA A 1 78 ? 5.652 31.156 2.246 1 97.12 78 ALA A N 1
ATOM 568 C CA . ALA A 1 78 ? 5.398 32.594 2.293 1 97.12 78 ALA A CA 1
ATOM 569 C C . ALA A 1 78 ? 4.398 32.938 3.395 1 97.12 78 ALA A C 1
ATOM 571 O O . ALA A 1 78 ? 4.367 34.062 3.875 1 97.12 78 ALA A O 1
ATOM 572 N N . LEU A 1 79 ? 3.623 32.031 3.855 1 97.31 79 LEU A N 1
ATOM 573 C CA . LEU A 1 79 ? 2.564 32.25 4.832 1 97.31 79 LEU A CA 1
ATOM 574 C C . LEU A 1 79 ? 3.066 32 6.25 1 97.31 79 LEU A C 1
ATOM 576 O O . LEU A 1 79 ? 2.566 32.625 7.203 1 97.31 79 LEU A O 1
ATOM 580 N N . ALA A 1 80 ? 4.031 31.109 6.406 1 96.12 80 ALA A N 1
ATOM 581 C CA . ALA A 1 80 ? 4.512 30.719 7.73 1 96.12 80 ALA A CA 1
ATOM 582 C C . ALA A 1 80 ? 5.961 30.25 7.664 1 96.12 80 ALA A C 1
ATOM 584 O O . ALA A 1 80 ? 6.352 29.547 6.727 1 96.12 80 ALA A O 1
ATOM 585 N N . PRO A 1 81 ? 6.738 30.594 8.68 1 95.94 81 PRO A N 1
ATOM 586 C CA . PRO A 1 81 ? 8.141 30.156 8.695 1 95.94 81 PRO A CA 1
ATOM 587 C C . PRO A 1 81 ? 8.305 28.719 9.172 1 95.94 81 PRO A C 1
ATOM 589 O O . PRO A 1 81 ? 9.375 28.125 9.008 1 95.94 81 PRO A O 1
ATOM 592 N N . HIS A 1 82 ? 7.293 28.172 9.844 1 97.75 82 HIS A N 1
ATOM 593 C CA . HIS A 1 82 ? 7.328 26.844 10.445 1 97.75 82 HIS A CA 1
ATOM 594 C C . HIS A 1 82 ? 5.926 26.266 10.578 1 97.75 82 HIS A C 1
ATOM 596 O O . HIS A 1 82 ? 4.961 27 10.805 1 97.75 82 HIS A O 1
ATOM 602 N N . VAL A 1 83 ? 5.832 24.953 10.383 1 98.56 83 VAL A N 1
ATOM 603 C CA . VAL A 1 83 ? 4.582 24.234 10.586 1 98.56 83 VAL A CA 1
ATOM 604 C C . VAL A 1 83 ? 4.703 23.312 11.805 1 98.56 83 VAL A C 1
ATOM 606 O O . VAL A 1 83 ? 5.504 22.375 11.805 1 98.56 83 VAL A O 1
ATOM 609 N N . ASP A 1 84 ? 3.908 23.609 12.82 1 98.56 84 ASP A N 1
ATOM 610 C CA . ASP A 1 84 ? 3.93 22.797 14.039 1 98.56 84 ASP A CA 1
ATOM 611 C C . ASP A 1 84 ? 3.178 21.484 13.836 1 98.56 84 ASP A C 1
ATOM 613 O O . ASP A 1 84 ? 3.607 20.438 14.328 1 98.56 84 ASP A O 1
ATOM 617 N N . LEU A 1 85 ? 2.043 21.531 13.164 1 98.81 85 LEU A N 1
ATOM 618 C CA . LEU A 1 85 ? 1.182 20.375 12.922 1 98.81 85 LEU A CA 1
ATOM 619 C C . LEU A 1 85 ? 0.748 20.328 11.453 1 98.81 85 LEU A C 1
ATOM 621 O O . LEU A 1 85 ? 0.191 21.297 10.938 1 98.81 85 LEU A O 1
ATOM 625 N N . LEU A 1 86 ? 1.114 19.312 10.797 1 98.94 86 LEU A N 1
ATOM 626 C CA . LEU A 1 86 ? 0.555 18.969 9.492 1 98.94 86 LEU A CA 1
ATOM 627 C C . LEU A 1 86 ? -0.426 17.797 9.617 1 98.94 86 LEU A C 1
ATOM 629 O O . LEU A 1 86 ? -0.064 16.734 10.102 1 98.94 86 LEU A O 1
ATOM 633 N N . VAL A 1 87 ? -1.672 18.031 9.258 1 98.94 87 VAL A N 1
ATOM 634 C CA . VAL A 1 87 ? -2.641 16.953 9.164 1 98.94 87 VAL A CA 1
ATOM 635 C C . VAL A 1 87 ? -2.934 16.641 7.699 1 98.94 87 VAL A C 1
ATOM 637 O O . VAL A 1 87 ? -3.631 17.406 7.027 1 98.94 87 VAL A O 1
ATOM 640 N N . ASN A 1 88 ? -2.359 15.57 7.234 1 98.94 88 ASN A N 1
ATOM 641 C CA . ASN A 1 88 ? -2.766 15.031 5.941 1 98.94 88 ASN A CA 1
ATOM 642 C C . ASN A 1 88 ? -4.117 14.32 6.031 1 98.94 88 ASN A C 1
ATOM 644 O O . ASN A 1 88 ? -4.18 13.148 6.391 1 98.94 88 ASN A O 1
ATOM 648 N N . ASN A 1 89 ? -5.117 15.016 5.578 1 98.56 89 ASN A N 1
ATOM 649 C CA . ASN A 1 89 ? -6.488 14.562 5.789 1 98.56 89 ASN A CA 1
ATOM 650 C C . ASN A 1 89 ? -7.191 14.266 4.465 1 98.56 89 ASN A C 1
ATOM 652 O O . ASN A 1 89 ? -8.109 13.445 4.414 1 98.56 89 ASN A O 1
ATOM 656 N N . ALA A 1 90 ? -6.762 14.906 3.383 1 95.75 90 ALA A N 1
ATOM 657 C CA . ALA A 1 90 ? -7.383 14.68 2.08 1 95.75 90 ALA A CA 1
ATOM 658 C C . ALA A 1 90 ? -7.324 13.203 1.696 1 95.75 90 ALA A C 1
ATOM 660 O O . ALA A 1 90 ? -6.309 12.539 1.911 1 95.75 90 ALA A O 1
ATOM 661 N N . GLY A 1 91 ? -8.438 12.68 1.209 1 93.81 91 GLY A N 1
ATOM 662 C CA . GLY A 1 91 ? -8.484 11.281 0.803 1 93.81 91 GLY A CA 1
ATOM 663 C C . GLY A 1 91 ? -9.734 10.93 0.019 1 93.81 91 GLY A C 1
ATOM 664 O O . GLY A 1 91 ? -10.68 11.711 -0.041 1 93.81 91 GLY A O 1
ATOM 665 N N . VAL A 1 92 ? -9.672 9.75 -0.61 1 93.81 92 VAL A N 1
ATOM 666 C CA . VAL A 1 92 ? -10.789 9.305 -1.432 1 93.81 92 VAL A CA 1
ATOM 667 C C . VAL A 1 92 ? -11.047 7.816 -1.199 1 93.81 92 VAL A C 1
ATOM 669 O O . VAL A 1 92 ? -10.211 7.121 -0.619 1 93.81 92 VAL A O 1
ATOM 672 N N . THR A 1 93 ? -12.234 7.418 -1.606 1 92.44 93 THR A N 1
ATOM 673 C CA . THR A 1 93 ? -12.586 6.008 -1.727 1 92.44 93 THR A CA 1
ATOM 674 C C . THR A 1 93 ? -12.883 5.648 -3.18 1 92.44 93 THR A C 1
ATOM 676 O O . THR A 1 93 ? -12.977 6.527 -4.035 1 92.44 93 THR A O 1
ATOM 679 N N . ASP A 1 94 ? -12.891 4.324 -3.473 1 85 94 ASP A N 1
ATOM 680 C CA . ASP A 1 94 ? -13.195 3.869 -4.828 1 85 94 ASP A CA 1
ATOM 681 C C . ASP A 1 94 ? -14.664 3.455 -4.949 1 85 94 ASP A C 1
ATOM 683 O O . ASP A 1 94 ? -15.047 2.811 -5.926 1 85 94 ASP A O 1
ATOM 687 N N . GLY A 1 95 ? -15.453 3.742 -3.982 1 86.12 95 GLY A N 1
ATOM 688 C CA . GLY A 1 95 ? -16.844 3.33 -4.016 1 86.12 95 GLY A CA 1
ATOM 689 C C . GLY A 1 95 ? -17.062 1.904 -3.543 1 86.12 95 GLY A C 1
ATOM 690 O O . GLY A 1 95 ? -18 1.236 -3.971 1 86.12 95 GLY A O 1
ATOM 691 N N . TRP A 1 96 ? -16.203 1.277 -2.904 1 87.31 96 TRP A N 1
ATOM 692 C CA . TRP A 1 96 ? -16.297 0.021 -2.17 1 87.31 96 TRP A CA 1
ATOM 693 C C . TRP A 1 96 ? -16.547 -1.146 -3.117 1 87.31 96 TRP A C 1
ATOM 695 O O . TRP A 1 96 ? -17.5 -1.916 -2.924 1 87.31 96 TRP A O 1
ATOM 705 N N . LYS A 1 97 ? -15.758 -1.332 -4.027 1 91.75 97 LYS A N 1
ATOM 706 C CA . LYS A 1 97 ? -15.883 -2.35 -5.066 1 91.75 97 LYS A CA 1
ATOM 707 C C . LYS A 1 97 ? -15.391 -3.705 -4.574 1 91.75 97 LYS A C 1
ATOM 709 O O . LYS A 1 97 ? -14.43 -3.777 -3.797 1 91.75 97 LYS A O 1
ATOM 714 N N . GLU A 1 98 ? -16.047 -4.766 -5.094 1 95.88 98 GLU A N 1
ATOM 715 C CA . GLU A 1 98 ? -15.641 -6.141 -4.816 1 95.88 98 GLU A CA 1
ATOM 716 C C . GLU A 1 98 ? -14.547 -6.602 -5.777 1 95.88 98 GLU A C 1
ATOM 718 O O . GLU A 1 98 ? -14.18 -5.875 -6.703 1 95.88 98 GLU A O 1
ATOM 723 N N . LEU A 1 99 ? -14.062 -7.84 -5.531 1 97.69 99 LEU A N 1
ATOM 724 C CA . LEU A 1 99 ? -12.945 -8.375 -6.305 1 97.69 99 LEU A CA 1
ATOM 725 C C . LEU A 1 99 ? -13.25 -8.344 -7.797 1 97.69 99 LEU A C 1
ATOM 727 O O . LEU A 1 99 ? -12.406 -7.941 -8.602 1 97.69 99 LEU A O 1
ATOM 731 N N . GLY A 1 100 ? -14.445 -8.719 -8.148 1 97.25 100 GLY A N 1
ATOM 732 C CA . GLY A 1 100 ? -14.789 -8.82 -9.562 1 97.25 100 GLY A CA 1
ATOM 733 C C . GLY A 1 100 ? -14.945 -7.473 -10.242 1 97.25 100 GLY A C 1
ATOM 734 O O . GLY A 1 100 ? -14.969 -7.395 -11.469 1 97.25 100 GLY A O 1
ATOM 735 N N . GLU A 1 101 ? -14.906 -6.355 -9.445 1 97.06 101 GLU A N 1
ATOM 736 C CA . GLU A 1 101 ? -15.266 -5.051 -9.992 1 97.06 101 GLU A CA 1
ATOM 737 C C . GLU A 1 101 ? -14.094 -4.082 -9.938 1 97.06 101 GLU A C 1
ATOM 739 O O . GLU A 1 101 ? -14.055 -3.098 -10.68 1 97.06 101 GLU A O 1
ATOM 744 N N . VAL A 1 102 ? -13.188 -4.34 -9.031 1 98.06 102 VAL A N 1
ATOM 745 C CA . VAL A 1 102 ? -12.086 -3.398 -8.82 1 98.06 102 VAL A CA 1
ATOM 746 C C . VAL A 1 102 ? -11.211 -3.336 -10.07 1 98.06 102 VAL A C 1
ATOM 748 O O . VAL A 1 102 ? -10.938 -4.363 -10.695 1 98.06 102 VAL A O 1
ATOM 751 N N . THR A 1 103 ? -10.836 -2.131 -10.508 1 98.38 103 THR A N 1
ATOM 752 C CA . THR A 1 103 ? -9.992 -1.922 -11.688 1 98.38 103 THR A CA 1
ATOM 753 C C . THR A 1 103 ? -8.641 -1.342 -11.289 1 98.38 103 THR A C 1
ATOM 755 O O . THR A 1 103 ? -8.469 -0.869 -10.164 1 98.38 103 THR A O 1
ATOM 758 N N . ALA A 1 104 ? -7.723 -1.398 -12.242 1 98.69 104 ALA A N 1
ATOM 759 C CA . ALA A 1 104 ? -6.422 -0.762 -12.039 1 98.69 104 ALA A CA 1
ATOM 760 C C . ALA A 1 104 ? -6.582 0.727 -11.742 1 98.69 104 ALA A C 1
ATOM 762 O O . ALA A 1 104 ? -5.883 1.276 -10.891 1 98.69 104 ALA A O 1
ATOM 763 N N . GLN A 1 105 ? -7.457 1.306 -12.469 1 98.31 105 GLN A N 1
ATOM 764 C CA . GLN A 1 105 ? -7.652 2.742 -12.305 1 98.31 105 GLN A CA 1
ATOM 765 C C . GLN A 1 105 ? -8.18 3.07 -10.906 1 98.31 105 GLN A C 1
ATOM 767 O O . GLN A 1 105 ? -7.781 4.066 -10.305 1 98.31 105 GLN A O 1
ATOM 772 N N . ASP A 1 106 ? -9.125 2.27 -10.375 1 98.5 106 ASP A N 1
ATOM 773 C CA . ASP A 1 106 ? -9.586 2.443 -9 1 98.5 106 ASP A CA 1
ATOM 774 C C . ASP A 1 106 ? -8.414 2.443 -8.023 1 98.5 106 ASP A C 1
ATOM 776 O O . ASP A 1 106 ? -8.344 3.287 -7.125 1 98.5 106 ASP A O 1
ATOM 780 N N . MET A 1 107 ? -7.547 1.487 -8.234 1 98.81 107 MET A N 1
ATOM 781 C CA . MET A 1 107 ? -6.383 1.348 -7.363 1 98.81 107 MET A CA 1
ATOM 782 C C . MET A 1 107 ? -5.469 2.561 -7.477 1 98.81 107 MET A C 1
ATOM 784 O O . MET A 1 107 ? -5.074 3.145 -6.469 1 98.81 107 MET A O 1
ATOM 788 N N . LEU A 1 108 ? -5.195 2.93 -8.688 1 98.69 108 LEU A N 1
ATOM 789 C CA . LEU A 1 108 ? -4.277 4.039 -8.93 1 98.69 108 LEU A CA 1
ATOM 790 C C . LEU A 1 108 ? -4.82 5.332 -8.336 1 98.69 108 LEU A C 1
ATOM 792 O O . LEU A 1 108 ? -4.066 6.117 -7.754 1 98.69 108 LEU A O 1
ATOM 796 N N . ASP A 1 109 ? -6.098 5.559 -8.523 1 98.44 109 ASP A N 1
ATOM 797 C CA . ASP A 1 109 ? -6.723 6.758 -7.973 1 98.44 109 ASP A CA 1
ATOM 798 C C . ASP A 1 109 ? -6.586 6.797 -6.453 1 98.44 109 ASP A C 1
ATOM 800 O O . ASP A 1 109 ? -6.223 7.828 -5.883 1 98.44 109 ASP A O 1
ATOM 804 N N . CYS A 1 110 ? -6.824 5.707 -5.781 1 98.75 110 CYS A N 1
ATOM 805 C CA . CYS A 1 110 ? -6.734 5.645 -4.328 1 98.75 110 CYS A CA 1
ATOM 806 C C . CYS A 1 110 ? -5.293 5.801 -3.861 1 98.75 110 CYS A C 1
ATOM 808 O O . CYS A 1 110 ? -5.02 6.543 -2.916 1 98.75 110 CYS A O 1
ATOM 810 N N . PHE A 1 111 ? -4.363 5.125 -4.523 1 98.88 111 PHE A N 1
ATOM 811 C CA . PHE A 1 111 ? -2.957 5.266 -4.156 1 98.88 111 PHE A CA 1
ATOM 812 C C . PHE A 1 111 ? -2.506 6.715 -4.289 1 98.88 111 PHE A C 1
ATOM 814 O O . PHE A 1 111 ? -1.805 7.234 -3.416 1 98.88 111 PHE A O 1
ATOM 821 N N . THR A 1 112 ? -2.887 7.332 -5.371 1 98.88 112 THR A N 1
ATOM 822 C CA . THR A 1 112 ? -2.438 8.688 -5.672 1 98.88 112 THR A CA 1
ATOM 823 C C . THR A 1 112 ? -2.908 9.664 -4.598 1 98.88 112 THR A C 1
ATOM 825 O O . THR A 1 112 ? -2.113 10.438 -4.066 1 98.88 112 THR A O 1
ATOM 828 N N . ALA A 1 113 ? -4.105 9.578 -4.215 1 98.75 113 ALA A N 1
ATOM 829 C CA . ALA A 1 113 ? -4.68 10.547 -3.283 1 98.75 113 ALA A CA 1
ATOM 830 C C . ALA A 1 113 ? -4.328 10.188 -1.841 1 98.75 113 ALA A C 1
ATOM 832 O O . ALA A 1 113 ? -3.984 11.07 -1.046 1 98.75 113 ALA A O 1
ATOM 833 N N . ASN A 1 114 ? -4.379 8.891 -1.496 1 98.88 114 ASN A N 1
ATOM 834 C CA . ASN A 1 114 ? -4.391 8.484 -0.095 1 98.88 114 ASN A CA 1
ATOM 835 C C . ASN A 1 114 ? -2.982 8.164 0.405 1 98.88 114 ASN A C 1
ATOM 837 O O . ASN A 1 114 ? -2.748 8.102 1.613 1 98.88 114 ASN A O 1
ATOM 841 N N . CYS A 1 115 ? -2.1 7.895 -0.491 1 98.94 115 CYS A N 1
ATOM 842 C CA . CYS A 1 115 ? -0.771 7.449 -0.087 1 98.94 115 CYS A CA 1
ATOM 843 C C . CYS A 1 115 ? 0.306 8.375 -0.646 1 98.94 115 CYS A C 1
ATOM 845 O O . CYS A 1 115 ? 1.082 8.961 0.111 1 98.94 115 CYS A O 1
ATOM 847 N N . ILE A 1 116 ? 0.302 8.547 -1.939 1 98.94 116 ILE A N 1
ATOM 848 C CA . ILE A 1 116 ? 1.322 9.344 -2.605 1 98.94 116 ILE A CA 1
ATOM 849 C C . ILE A 1 116 ? 1.163 10.812 -2.211 1 98.94 116 ILE A C 1
ATOM 851 O O . ILE A 1 116 ? 2.15 11.5 -1.927 1 98.94 116 ILE A O 1
ATOM 855 N N . GLY A 1 117 ? -0.071 11.289 -2.191 1 98.88 117 GLY A N 1
ATOM 856 C CA . GLY A 1 117 ? -0.365 12.664 -1.832 1 98.88 117 GLY A CA 1
ATOM 857 C C . GLY A 1 117 ? 0.252 13.078 -0.51 1 98.88 117 GLY A C 1
ATOM 858 O O . GLY A 1 117 ? 1.104 13.969 -0.468 1 98.88 117 GLY A O 1
ATOM 859 N N . PRO A 1 118 ? -0.114 12.391 0.592 1 98.94 118 PRO A N 1
ATOM 860 C CA . PRO A 1 118 ? 0.433 12.742 1.905 1 98.94 118 PRO A CA 1
ATOM 861 C C . PRO A 1 118 ? 1.957 12.664 1.949 1 98.94 118 PRO A C 1
ATOM 863 O O . PRO A 1 118 ? 2.602 13.484 2.607 1 98.94 118 PRO A O 1
ATOM 866 N N . LEU A 1 119 ? 2.543 11.68 1.274 1 98.94 119 LEU A N 1
ATOM 867 C CA . LEU A 1 119 ? 3.998 11.586 1.219 1 98.94 119 LEU A CA 1
ATOM 868 C C . LEU A 1 119 ? 4.602 12.828 0.576 1 98.94 119 LEU A C 1
ATOM 870 O O . LEU A 1 119 ? 5.523 13.43 1.127 1 98.94 119 LEU A O 1
ATOM 874 N N . LEU A 1 120 ? 4.059 13.203 -0.559 1 98.94 120 LEU A N 1
ATOM 875 C CA . LEU A 1 120 ? 4.629 14.312 -1.31 1 98.94 120 LEU A CA 1
ATOM 876 C C . LEU A 1 120 ? 4.391 15.641 -0.588 1 98.94 120 LEU A C 1
ATOM 878 O O . LEU A 1 120 ? 5.23 16.547 -0.641 1 98.94 120 LEU A O 1
ATOM 882 N N . VAL A 1 121 ? 3.242 15.797 0.031 1 98.94 121 VAL A N 1
ATOM 883 C CA . VAL A 1 121 ? 2.98 16.984 0.832 1 98.94 121 VAL A CA 1
ATOM 884 C C . VAL A 1 121 ? 4.043 17.125 1.921 1 98.94 121 VAL A C 1
ATOM 886 O O . VAL A 1 121 ? 4.656 18.172 2.072 1 98.94 121 VAL A O 1
ATOM 889 N N . THR A 1 122 ? 4.277 16.047 2.672 1 98.94 122 THR A N 1
ATOM 890 C CA . THR A 1 122 ? 5.285 16.047 3.727 1 98.94 122 THR A CA 1
ATOM 891 C C . THR A 1 122 ? 6.672 16.312 3.148 1 98.94 122 THR A C 1
ATOM 893 O O . THR A 1 122 ? 7.43 17.125 3.688 1 98.94 122 THR A O 1
ATOM 896 N N . GLN A 1 123 ? 6.965 15.641 2.018 1 98.81 123 GLN A N 1
ATOM 897 C CA . GLN A 1 123 ? 8.25 15.781 1.342 1 98.81 123 GLN A CA 1
ATOM 898 C C . GLN A 1 123 ? 8.516 17.234 0.96 1 98.81 123 GLN A C 1
ATOM 900 O O . GLN A 1 123 ? 9.602 17.766 1.224 1 98.81 123 GLN A O 1
ATOM 905 N N . GLN A 1 124 ? 7.562 17.875 0.366 1 98.81 124 GLN A N 1
ATOM 906 C CA . GLN A 1 124 ? 7.77 19.219 -0.167 1 98.81 124 GLN A CA 1
ATOM 907 C C . GLN A 1 124 ? 7.816 20.25 0.954 1 98.81 124 GLN A C 1
ATOM 909 O O . GLN A 1 124 ? 8.578 21.219 0.879 1 98.81 124 GLN A O 1
ATOM 914 N N . LEU A 1 125 ? 6.988 20.109 1.999 1 98.81 125 LEU A N 1
ATOM 915 C CA . LEU A 1 125 ? 7.102 21 3.148 1 98.81 125 LEU A CA 1
ATOM 916 C C . LEU A 1 125 ? 8.461 20.844 3.822 1 98.81 125 LEU A C 1
ATOM 918 O O . LEU A 1 125 ? 9.062 21.828 4.254 1 98.81 125 LEU A O 1
ATOM 922 N N . HIS A 1 126 ? 8.914 19.609 3.914 1 98.44 126 HIS A N 1
ATOM 923 C CA . HIS A 1 126 ? 10.242 19.344 4.465 1 98.44 126 HIS A CA 1
ATOM 924 C C . HIS A 1 126 ? 11.328 20.016 3.627 1 98.44 126 HIS A C 1
ATOM 926 O O . HIS A 1 126 ? 12.234 20.656 4.172 1 98.44 126 HIS A O 1
ATOM 932 N N . LYS A 1 127 ? 11.211 19.906 2.307 1 97.75 127 LYS A N 1
ATOM 933 C CA . LYS A 1 127 ? 12.172 20.5 1.388 1 97.75 127 LYS A CA 1
ATOM 934 C C . LYS A 1 127 ? 12.211 22.031 1.545 1 97.75 127 LYS A C 1
ATOM 936 O O . LYS A 1 127 ? 13.266 22.641 1.382 1 97.75 127 LYS A O 1
ATOM 941 N N . GLN A 1 128 ? 11.094 22.594 1.862 1 97.75 128 GLN A N 1
ATOM 942 C CA . GLN A 1 128 ? 10.992 24.031 2.037 1 97.75 128 GLN A CA 1
ATOM 943 C C . GLN A 1 128 ? 11.508 24.469 3.408 1 97.75 128 GLN A C 1
ATOM 945 O O . GLN A 1 128 ? 11.508 25.656 3.734 1 97.75 128 GLN A O 1
ATOM 950 N N . GLY A 1 129 ? 11.891 23.516 4.238 1 97.5 129 GLY A N 1
ATOM 951 C CA . GLY A 1 129 ? 12.422 23.812 5.559 1 97.5 129 GLY A CA 1
ATOM 952 C C . GLY A 1 129 ? 11.352 24.156 6.574 1 97.5 129 GLY A C 1
ATOM 953 O O . GLY A 1 129 ? 11.602 24.875 7.539 1 97.5 129 GLY A O 1
ATOM 954 N N . LEU A 1 130 ? 10.141 23.609 6.332 1 98.31 130 LEU A N 1
ATOM 955 C CA . LEU A 1 130 ? 9.008 24.031 7.148 1 98.31 130 LEU A CA 1
ATOM 956 C C . LEU A 1 130 ? 8.719 23.016 8.25 1 98.31 130 LEU A C 1
ATOM 958 O O . LEU A 1 130 ? 7.934 23.281 9.164 1 98.31 130 LEU A O 1
ATOM 962 N N . LEU A 1 131 ? 9.367 21.875 8.211 1 98.44 131 LEU A N 1
ATOM 963 C CA . LEU A 1 131 ? 9.133 20.828 9.203 1 98.44 131 LEU A CA 1
ATOM 964 C C . LEU A 1 131 ? 10.398 20.531 9.992 1 98.44 131 LEU A C 1
ATOM 966 O O . LEU A 1 131 ? 11.445 20.234 9.414 1 98.44 131 LEU A O 1
ATOM 970 N N . GLY A 1 132 ? 10.203 20.562 11.242 1 96.69 132 GLY A N 1
ATOM 971 C CA . GLY A 1 132 ? 11.336 20.281 12.102 1 96.69 132 GLY A CA 1
ATOM 972 C C . GLY A 1 132 ? 12.445 21.312 11.992 1 96.69 132 GLY A C 1
ATOM 973 O O . GLY A 1 132 ? 12.18 22.484 11.758 1 96.69 132 GLY A O 1
ATOM 974 N N . GLY A 1 133 ? 13.57 20.875 12.375 1 91.12 133 GLY A N 1
ATOM 975 C CA . GLY A 1 133 ? 14.758 21.703 12.281 1 91.12 133 GLY A CA 1
ATOM 976 C C . GLY A 1 133 ? 14.891 22.703 13.422 1 91.12 133 GLY A C 1
ATOM 977 O O . GLY A 1 133 ? 14.5 22.406 14.555 1 91.12 133 GLY A O 1
ATOM 978 N N . ARG A 1 134 ? 15.562 23.844 13.125 1 87.62 134 ARG A N 1
ATOM 979 C CA . ARG A 1 134 ? 15.961 24.812 14.133 1 87.62 134 ARG A CA 1
ATOM 980 C C . ARG A 1 134 ? 14.758 25.594 14.656 1 87.62 134 ARG A C 1
ATOM 982 O O . ARG A 1 134 ? 14.773 26.078 15.789 1 87.62 134 ARG A O 1
ATOM 989 N N . ALA A 1 135 ? 13.781 25.594 13.836 1 84.62 135 ALA A N 1
ATOM 990 C CA . ALA A 1 135 ? 12.609 26.391 14.195 1 84.62 135 ALA A CA 1
ATOM 991 C C . ALA A 1 135 ? 11.742 25.672 15.227 1 84.62 135 ALA A C 1
ATOM 993 O O . ALA A 1 135 ? 10.906 26.281 15.883 1 84.62 135 ALA A O 1
ATOM 994 N N . GLY A 1 136 ? 11.953 24.328 15.344 1 90.62 136 GLY A N 1
ATOM 995 C CA . GLY A 1 136 ? 11.18 23.578 16.312 1 90.62 136 GLY A CA 1
ATOM 996 C C . GLY A 1 136 ? 10.789 22.188 15.836 1 90.62 136 GLY A C 1
ATOM 997 O O . GLY A 1 136 ? 11.211 21.766 14.758 1 90.62 136 GLY A O 1
ATOM 998 N N . SER A 1 137 ? 9.961 21.547 16.75 1 96.5 137 SER A N 1
ATOM 999 C CA . SER A 1 137 ? 9.469 20.219 16.406 1 96.5 137 SER A CA 1
ATOM 1000 C C . SER A 1 137 ? 8.172 20.297 15.609 1 96.5 137 SER A C 1
ATOM 1002 O O . SER A 1 137 ? 7.449 21.297 15.68 1 96.5 137 SER A O 1
ATOM 1004 N N . SER A 1 138 ? 7.973 19.375 14.789 1 98.5 138 SER A N 1
ATOM 1005 C CA . SER A 1 138 ? 6.742 19.281 14.008 1 98.5 138 SER A CA 1
ATOM 1006 C C . SER A 1 138 ? 6.074 17.922 14.211 1 98.5 138 SER A C 1
ATOM 1008 O O . SER A 1 138 ? 6.75 16.922 14.492 1 98.5 138 SER A O 1
ATOM 1010 N N . LEU A 1 139 ? 4.766 17.953 14.195 1 98.62 139 LEU A N 1
ATOM 1011 C CA . LEU A 1 139 ? 3.947 16.75 14.188 1 98.62 139 LEU A CA 1
ATOM 1012 C C . LEU A 1 139 ? 3.248 16.562 12.844 1 98.62 139 LEU A C 1
ATOM 1014 O O . LEU A 1 139 ? 2.564 17.484 12.375 1 98.62 139 LEU A O 1
ATOM 1018 N N . VAL A 1 140 ? 3.568 15.461 12.203 1 98.88 140 VAL A N 1
ATOM 1019 C CA . VAL A 1 140 ? 2.859 15.055 10.992 1 98.88 140 VAL A CA 1
ATOM 1020 C C . VAL A 1 140 ? 1.829 13.984 11.328 1 98.88 140 VAL A C 1
ATOM 1022 O O . VAL A 1 140 ? 2.191 12.867 11.703 1 98.88 140 VAL A O 1
ATOM 1025 N N . ALA A 1 141 ? 0.574 14.328 11.242 1 98.94 141 ALA A N 1
ATOM 1026 C CA . ALA A 1 141 ? -0.526 13.391 11.453 1 98.94 141 ALA A CA 1
ATOM 1027 C C . ALA A 1 141 ? -1.144 12.961 10.125 1 98.94 141 ALA A C 1
ATOM 1029 O O . ALA A 1 141 ? -1.646 13.797 9.375 1 98.94 141 ALA A O 1
ATOM 1030 N N . ASN A 1 142 ? -1.074 11.711 9.836 1 98.94 142 ASN A N 1
ATOM 1031 C CA . ASN A 1 142 ? -1.678 11.156 8.633 1 98.94 142 ASN A CA 1
ATOM 1032 C C . ASN A 1 142 ? -3.014 10.484 8.938 1 98.94 142 ASN A C 1
ATOM 1034 O O . ASN A 1 142 ? -3.084 9.578 9.766 1 98.94 142 ASN A O 1
ATOM 1038 N N . MET A 1 143 ? -4.055 10.961 8.258 1 98.88 143 MET A N 1
ATOM 1039 C CA . MET A 1 143 ? -5.375 10.359 8.406 1 98.88 143 MET A CA 1
ATOM 1040 C C . MET A 1 143 ? -5.473 9.055 7.609 1 98.88 143 MET A C 1
ATOM 1042 O O . MET A 1 143 ? -5.484 9.078 6.379 1 98.88 143 MET A O 1
ATOM 1046 N N . THR A 1 144 ? -5.473 7.969 8.328 1 98.69 144 THR A N 1
ATOM 1047 C CA . THR A 1 144 ? -5.645 6.66 7.707 1 98.69 144 THR A CA 1
ATOM 1048 C C . THR A 1 144 ? -6.977 6.039 8.117 1 98.69 144 THR A C 1
ATOM 1050 O O . THR A 1 144 ? -7.973 6.75 8.273 1 98.69 144 THR A O 1
ATOM 1053 N N . SER A 1 145 ? -7.102 4.781 8.055 1 97.88 145 SER A N 1
ATOM 1054 C CA . SER A 1 145 ? -8.305 4.023 8.359 1 97.88 145 SER A CA 1
ATOM 1055 C C . SER A 1 145 ? -7.965 2.648 8.93 1 97.88 145 SER A C 1
ATOM 1057 O O . SER A 1 145 ? -6.988 2.023 8.508 1 97.88 145 SER A O 1
ATOM 1059 N N . LYS A 1 146 ? -8.828 2.205 9.883 1 97.69 146 LYS A N 1
ATOM 1060 C CA . LYS A 1 146 ? -8.695 0.83 10.352 1 97.69 146 LYS A CA 1
ATOM 1061 C C . LYS A 1 146 ? -8.742 -0.156 9.188 1 97.69 146 LYS A C 1
ATOM 1063 O O . LYS A 1 146 ? -8.203 -1.261 9.281 1 97.69 146 LYS A O 1
ATOM 1068 N N . MET A 1 147 ? -9.32 0.225 8.109 1 97.62 147 MET A N 1
ATOM 1069 C CA . MET A 1 147 ? -9.391 -0.618 6.926 1 97.62 147 MET A CA 1
ATOM 1070 C C . MET A 1 147 ? -8.008 -0.843 6.328 1 97.62 147 MET A C 1
ATOM 1072 O O . MET A 1 147 ? -7.828 -1.723 5.484 1 97.62 147 MET A O 1
ATOM 1076 N N . GLY A 1 148 ? -7.012 -0.081 6.715 1 98.56 148 GLY A N 1
ATOM 1077 C CA . GLY A 1 148 ? -5.637 -0.296 6.293 1 98.56 148 GLY A CA 1
ATOM 1078 C C . GLY A 1 148 ? -4.887 -1.272 7.18 1 98.56 148 GLY A C 1
ATOM 1079 O O . GLY A 1 148 ? -3.697 -1.522 6.973 1 98.56 148 GLY A O 1
ATOM 1080 N N . SER A 1 149 ? -5.551 -1.82 8.258 1 98.75 149 SER A N 1
ATOM 1081 C CA . SER A 1 149 ? -4.945 -2.811 9.141 1 98.75 149 SER A CA 1
ATOM 1082 C C . SER A 1 149 ? -5.039 -4.211 8.547 1 98.75 149 SER A C 1
ATOM 1084 O O . SER A 1 149 ? -6.137 -4.715 8.305 1 98.75 149 SER A O 1
ATOM 1086 N N . ILE A 1 150 ? -3.922 -4.793 8.344 1 98.56 150 ILE A N 1
ATOM 1087 C CA . ILE A 1 150 ? -3.9 -6.145 7.805 1 98.56 150 ILE A CA 1
ATOM 1088 C C . ILE A 1 150 ? -4.348 -7.137 8.875 1 98.56 150 ILE A C 1
ATOM 1090 O O . ILE A 1 150 ? -5.156 -8.031 8.609 1 98.56 150 ILE A O 1
ATOM 1094 N N . ASP A 1 151 ? -3.893 -6.922 10.07 1 98 151 ASP A N 1
ATOM 1095 C CA . ASP A 1 151 ? -4.18 -7.797 11.203 1 98 151 ASP A CA 1
ATOM 1096 C C . ASP A 1 151 ? -5.664 -7.762 11.562 1 98 151 ASP A C 1
ATOM 1098 O O . ASP A 1 151 ? -6.223 -8.766 12.016 1 98 151 ASP A O 1
ATOM 1102 N N . ASP A 1 152 ? -6.285 -6.68 11.344 1 97.56 152 ASP A N 1
ATOM 1103 C CA . ASP A 1 152 ? -7.672 -6.504 11.766 1 97.56 152 ASP A CA 1
ATOM 1104 C C . ASP A 1 152 ? -8.633 -6.695 10.602 1 97.56 152 ASP A C 1
ATOM 1106 O O . ASP A 1 152 ? -9.836 -6.445 10.727 1 97.56 152 ASP A O 1
ATOM 1110 N N . ASN A 1 153 ? -8.117 -7.035 9.461 1 97.62 153 ASN A N 1
ATOM 1111 C CA . ASN A 1 153 ? -8.969 -7.238 8.297 1 97.62 153 ASN A CA 1
ATOM 1112 C C . ASN A 1 153 ? -9.695 -8.578 8.367 1 97.62 153 ASN A C 1
ATOM 1114 O O . ASN A 1 153 ? -9.078 -9.633 8.195 1 97.62 153 ASN A O 1
ATOM 1118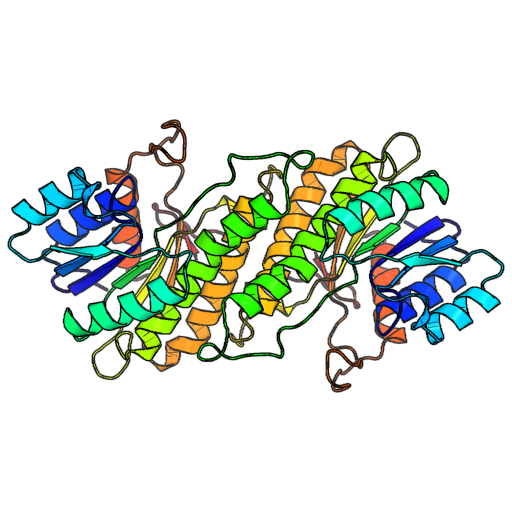 N N . GLY A 1 154 ? -10.984 -8.539 8.609 1 96.44 154 GLY A N 1
ATOM 1119 C CA . GLY A 1 154 ? -11.789 -9.75 8.648 1 96.44 154 GLY A CA 1
ATOM 1120 C C . GLY A 1 154 ? -12.859 -9.781 7.578 1 96.44 154 GLY A C 1
ATOM 1121 O O . GLY A 1 154 ? -13.633 -10.742 7.488 1 96.44 154 GLY A O 1
ATOM 1122 N N . SER A 1 155 ? -12.883 -8.789 6.727 1 95 155 SER A N 1
ATOM 1123 C CA . SER A 1 155 ? -14.031 -8.68 5.832 1 95 155 SER A CA 1
ATOM 1124 C C . SER A 1 155 ? -13.617 -8.828 4.371 1 95 155 SER A C 1
ATOM 1126 O O . SER A 1 155 ? -14.438 -9.141 3.514 1 95 155 SER A O 1
ATOM 1128 N N . GLY A 1 156 ? -12.336 -8.602 4.031 1 96.31 156 GLY A N 1
ATOM 1129 C CA . GLY A 1 156 ? -11.906 -8.602 2.639 1 96.31 156 GLY A CA 1
ATOM 1130 C C . GLY A 1 156 ? -12.438 -7.418 1.851 1 96.31 156 GLY A C 1
ATOM 1131 O O . GLY A 1 156 ? -12.516 -6.305 2.371 1 96.31 156 GLY A O 1
ATOM 1132 N N . SER A 1 157 ? -12.562 -7.492 0.566 1 96 157 SER A N 1
ATOM 1133 C CA . SER A 1 157 ? -13.148 -6.5 -0.33 1 96 157 SER A CA 1
ATOM 1134 C C . SER A 1 157 ? -12.422 -5.16 -0.222 1 96 157 SER A C 1
ATOM 1136 O O . SER A 1 157 ? -11.367 -5.07 0.405 1 96 157 SER A O 1
ATOM 1138 N N . ASP A 1 158 ? -12.859 -4.176 -0.957 1 97.06 158 ASP A N 1
ATOM 1139 C CA . ASP A 1 158 ? -12.398 -2.791 -0.911 1 97.06 158 ASP A CA 1
ATOM 1140 C C . ASP A 1 158 ? -10.891 -2.711 -1.143 1 97.06 158 ASP A C 1
ATOM 1142 O O . ASP A 1 158 ? -10.172 -2.041 -0.392 1 97.06 158 ASP A O 1
ATOM 1146 N N . TYR A 1 159 ? -10.477 -3.443 -2.121 1 98.56 159 TYR A N 1
ATOM 1147 C CA . TYR A 1 159 ? -9.062 -3.662 -2.391 1 98.56 159 TYR A CA 1
ATOM 1148 C C . TYR A 1 159 ? -8.328 -2.338 -2.58 1 98.56 159 TYR A C 1
ATOM 1150 O O . TYR A 1 159 ? -7.25 -2.135 -2.023 1 98.56 159 TYR A O 1
ATOM 1158 N N . ALA A 1 160 ? -8.898 -1.394 -3.346 1 98.62 160 ALA A N 1
ATOM 1159 C CA . ALA A 1 160 ? -8.234 -0.134 -3.676 1 98.62 160 ALA A CA 1
ATOM 1160 C C . ALA A 1 160 ? -8.023 0.717 -2.428 1 98.62 160 ALA A C 1
ATOM 1162 O O . ALA A 1 160 ? -6.914 1.196 -2.178 1 98.62 160 ALA A O 1
ATOM 1163 N N . TYR A 1 161 ? -9.062 0.874 -1.64 1 98.5 161 TYR A N 1
ATOM 1164 C CA . TYR A 1 161 ? -9 1.71 -0.446 1 98.5 161 TYR A CA 1
ATOM 1165 C C . TYR A 1 161 ? -8.086 1.085 0.605 1 98.5 161 TYR A C 1
ATOM 1167 O O . TYR A 1 161 ? -7.195 1.75 1.138 1 98.5 161 TYR A O 1
ATOM 1175 N N . ARG A 1 162 ? -8.273 -0.198 0.897 1 98.62 162 ARG A N 1
ATOM 1176 C CA . ARG A 1 162 ? -7.461 -0.896 1.885 1 98.62 162 ARG A CA 1
ATOM 1177 C C . ARG A 1 162 ? -5.98 -0.821 1.523 1 98.62 162 ARG A C 1
ATOM 1179 O O . ARG A 1 162 ? -5.145 -0.501 2.371 1 98.62 162 ARG A O 1
ATOM 1186 N N . ALA A 1 163 ? -5.695 -1.089 0.295 1 98.88 163 ALA A N 1
ATOM 1187 C CA . ALA A 1 163 ? -4.301 -1.092 -0.138 1 98.88 163 ALA A CA 1
ATOM 1188 C C . ALA A 1 163 ? -3.689 0.303 -0.035 1 98.88 163 ALA A C 1
ATOM 1190 O O . ALA A 1 163 ? -2.533 0.454 0.367 1 98.88 163 ALA A O 1
ATOM 1191 N N . SER A 1 164 ? -4.414 1.321 -0.431 1 98.88 164 SER A N 1
ATOM 1192 C CA . SER A 1 164 ? -3.896 2.684 -0.37 1 98.88 164 SER A CA 1
ATOM 1193 C C . SER A 1 164 ? -3.598 3.098 1.067 1 98.88 164 SER A C 1
ATOM 1195 O O . SER A 1 164 ? -2.602 3.773 1.331 1 98.88 164 SER A O 1
ATOM 1197 N N . LYS A 1 165 ? -4.484 2.684 1.976 1 98.88 165 LYS A N 1
ATOM 1198 C CA . LYS A 1 165 ? -4.293 3.061 3.373 1 98.88 165 LYS A CA 1
ATOM 1199 C C . LYS A 1 165 ? -3.186 2.234 4.02 1 98.88 165 LYS A C 1
ATOM 1201 O O . LYS A 1 165 ? -2.445 2.736 4.867 1 98.88 165 LYS A O 1
ATOM 1206 N N . ALA A 1 166 ? -3.027 0.964 3.643 1 98.94 166 ALA A N 1
ATOM 1207 C CA . ALA A 1 166 ? -1.864 0.196 4.082 1 98.94 166 ALA A CA 1
ATOM 1208 C C . ALA A 1 166 ? -0.568 0.826 3.576 1 98.94 166 ALA A C 1
ATOM 1210 O O . ALA A 1 166 ? 0.425 0.886 4.305 1 98.94 166 ALA A O 1
ATOM 1211 N N . GLY A 1 167 ? -0.59 1.237 2.309 1 98.94 167 GLY A N 1
ATOM 1212 C CA . GLY A 1 167 ? 0.54 1.977 1.768 1 98.94 167 GLY A CA 1
ATOM 1213 C C . GLY A 1 167 ? 0.882 3.217 2.572 1 98.94 167 GLY A C 1
ATOM 1214 O O . GLY A 1 167 ? 2.053 3.467 2.869 1 98.94 167 GLY A O 1
ATOM 1215 N N . LEU A 1 168 ? -0.115 3.949 2.938 1 98.94 168 LEU A N 1
ATOM 1216 C CA . LEU A 1 168 ? 0.097 5.133 3.762 1 98.94 168 LEU A CA 1
ATOM 1217 C C . LEU A 1 168 ? 0.712 4.758 5.105 1 98.94 168 LEU A C 1
ATOM 1219 O O . LEU A 1 168 ? 1.563 5.484 5.629 1 98.94 168 LEU A O 1
ATOM 1223 N N . ASN A 1 169 ? 0.253 3.658 5.715 1 98.94 169 ASN A N 1
ATOM 1224 C CA . ASN A 1 169 ? 0.745 3.234 7.02 1 98.94 169 ASN A CA 1
ATOM 1225 C C . ASN A 1 169 ? 2.254 3.006 7.004 1 98.94 169 ASN A C 1
ATOM 1227 O O . ASN A 1 169 ? 2.961 3.438 7.914 1 98.94 169 ASN A O 1
ATOM 1231 N N . ILE A 1 170 ? 2.73 2.363 5.973 1 98.94 170 ILE A N 1
ATOM 1232 C CA . ILE A 1 170 ? 4.16 2.076 5.965 1 98.94 170 ILE A CA 1
ATOM 1233 C C . ILE A 1 170 ? 4.938 3.332 5.574 1 98.94 170 ILE A C 1
ATOM 1235 O O . ILE A 1 170 ? 6.062 3.541 6.031 1 98.94 170 ILE A O 1
ATOM 1239 N N . VAL A 1 171 ? 4.363 4.188 4.773 1 98.94 171 VAL A N 1
ATOM 1240 C CA . VAL A 1 171 ? 4.969 5.488 4.492 1 98.94 171 VAL A CA 1
ATOM 1241 C C . VAL A 1 171 ? 5.156 6.262 5.797 1 98.94 171 VAL A C 1
ATOM 1243 O O . VAL A 1 171 ? 6.234 6.805 6.051 1 98.94 171 VAL A O 1
ATOM 1246 N N . ASN A 1 172 ? 4.125 6.27 6.609 1 98.94 172 ASN A N 1
ATOM 1247 C CA . ASN A 1 172 ? 4.219 6.926 7.906 1 98.94 172 ASN A CA 1
ATOM 1248 C C . ASN A 1 172 ? 5.34 6.332 8.758 1 98.94 172 ASN A C 1
ATOM 1250 O O . ASN A 1 172 ? 6.094 7.062 9.398 1 98.94 172 ASN A O 1
ATOM 1254 N N . LYS A 1 173 ? 5.406 5.008 8.781 1 98.88 173 LYS A N 1
ATOM 1255 C CA . LYS A 1 173 ? 6.469 4.352 9.547 1 98.88 173 LYS A CA 1
ATOM 1256 C C . LYS A 1 173 ? 7.844 4.801 9.062 1 98.88 173 LYS A C 1
ATOM 1258 O O . LYS A 1 173 ? 8.711 5.141 9.875 1 98.88 173 LYS A O 1
ATOM 1263 N N . SER A 1 174 ? 8.023 4.809 7.758 1 98.88 174 SER A N 1
ATOM 1264 C CA . SER A 1 174 ? 9.305 5.242 7.211 1 98.88 174 SER A CA 1
ATOM 1265 C C . SER A 1 174 ? 9.586 6.703 7.543 1 98.88 174 SER A C 1
ATOM 1267 O O . SER A 1 174 ? 10.711 7.055 7.902 1 98.88 174 SER A O 1
ATOM 1269 N N . LEU A 1 175 ? 8.578 7.543 7.434 1 98.88 175 LEU A N 1
ATOM 1270 C CA . LEU A 1 175 ? 8.734 8.953 7.789 1 98.88 175 LEU A CA 1
ATOM 1271 C C . LEU A 1 175 ? 9.141 9.102 9.25 1 98.88 175 LEU A C 1
ATOM 1273 O O . LEU A 1 175 ? 9.977 9.938 9.578 1 98.88 175 LEU A O 1
ATOM 1277 N N . SER A 1 176 ? 8.539 8.32 10.141 1 98.88 176 SER A N 1
ATOM 1278 C CA . SER A 1 176 ? 8.812 8.398 11.57 1 98.88 176 SER A CA 1
ATOM 1279 C C . SER A 1 176 ? 10.281 8.102 11.867 1 98.88 176 SER A C 1
ATOM 1281 O O . SER A 1 176 ? 10.82 8.562 12.883 1 98.88 176 SER A O 1
ATOM 1283 N N . ILE A 1 177 ? 10.859 7.344 11.016 1 98.69 177 ILE A N 1
ATOM 1284 C CA . ILE A 1 177 ? 12.266 6.992 11.188 1 98.69 177 ILE A CA 1
ATOM 1285 C C . ILE A 1 177 ? 13.148 8.062 10.539 1 98.69 177 ILE A C 1
ATOM 1287 O O . ILE A 1 177 ? 14.039 8.617 11.195 1 98.69 177 ILE A O 1
ATOM 1291 N N . ASP A 1 178 ? 12.891 8.445 9.344 1 98.44 178 ASP A N 1
ATOM 1292 C CA . ASP A 1 178 ? 13.75 9.312 8.547 1 98.44 178 ASP A CA 1
ATOM 1293 C C . ASP A 1 178 ? 13.766 10.734 9.102 1 98.44 178 ASP A C 1
ATOM 1295 O O . ASP A 1 178 ? 14.789 11.422 9.016 1 98.44 178 ASP A O 1
ATOM 1299 N N . LEU A 1 179 ? 12.68 11.141 9.695 1 98.56 179 LEU A N 1
ATOM 1300 C CA . LEU A 1 179 ? 12.578 12.555 10.055 1 98.56 179 LEU A CA 1
ATOM 1301 C C . LEU A 1 179 ? 12.758 12.742 11.555 1 98.56 179 LEU A C 1
ATOM 1303 O O . LEU A 1 179 ? 12.883 13.875 12.031 1 98.56 179 LEU A O 1
ATOM 1307 N N . ALA A 1 180 ? 12.805 11.664 12.312 1 98.19 180 ALA A N 1
ATOM 1308 C CA . ALA A 1 180 ? 12.938 11.734 13.766 1 98.19 180 ALA A CA 1
ATOM 1309 C C . ALA A 1 180 ? 14.18 12.531 14.156 1 98.19 180 ALA A C 1
ATOM 1311 O O . ALA A 1 180 ? 14.125 13.367 15.062 1 98.19 180 ALA A O 1
ATOM 1312 N N . PRO A 1 181 ? 15.305 12.352 13.469 1 97.62 181 PRO A N 1
ATOM 1313 C CA . PRO A 1 181 ? 16.5 13.094 13.867 1 97.62 181 PRO A CA 1
ATOM 1314 C C . PRO A 1 181 ? 16.344 14.602 13.703 1 97.62 181 PRO A C 1
ATOM 1316 O O . PRO A 1 181 ? 17.109 15.375 14.289 1 97.62 181 PRO A O 1
ATOM 1319 N N . GLU A 1 182 ? 15.367 15.008 12.969 1 97.69 182 GLU A N 1
ATOM 1320 C CA . GLU A 1 182 ? 15.164 16.422 12.711 1 97.69 182 GLU A CA 1
ATOM 1321 C C . GLU A 1 182 ? 14.031 16.984 13.562 1 97.69 182 GLU A C 1
ATOM 1323 O O . GLU A 1 182 ? 13.578 18.125 13.344 1 97.69 182 GLU A O 1
ATOM 1328 N N . GLY A 1 183 ? 13.523 16.156 14.438 1 98.06 183 GLY A N 1
ATOM 1329 C CA . GLY A 1 183 ? 12.508 16.641 15.359 1 98.06 183 GLY A CA 1
ATOM 1330 C C . GLY A 1 183 ? 11.102 16.547 14.789 1 98.06 183 GLY A C 1
ATOM 1331 O O . GLY A 1 183 ? 10.203 17.281 15.211 1 98.06 183 GLY A O 1
ATOM 1332 N N . VAL A 1 184 ? 10.891 15.703 13.828 1 98.62 184 VAL A N 1
ATOM 1333 C CA . VAL A 1 184 ? 9.562 15.516 13.258 1 98.62 184 VAL A CA 1
ATOM 1334 C C . VAL A 1 184 ? 8.969 14.195 13.734 1 98.62 184 VAL A C 1
ATOM 1336 O O . VAL A 1 184 ? 9.609 13.141 13.625 1 98.62 184 VAL A O 1
ATOM 1339 N N . THR A 1 185 ? 7.832 14.281 14.383 1 98.56 185 THR A N 1
ATOM 1340 C CA . THR A 1 185 ? 7.039 13.125 14.789 1 98.56 185 THR A CA 1
ATOM 1341 C C . THR A 1 185 ? 5.977 12.805 13.742 1 98.56 185 THR A C 1
ATOM 1343 O O . THR A 1 185 ? 5.301 13.703 13.234 1 98.56 185 THR A O 1
ATOM 1346 N N . SER A 1 186 ? 5.883 11.555 13.32 1 98.81 186 SER A N 1
ATOM 1347 C CA . SER A 1 186 ? 4.867 11.109 12.375 1 98.81 186 SER A CA 1
ATOM 1348 C C . SER A 1 186 ? 3.932 10.086 13.008 1 98.81 186 SER A C 1
ATOM 1350 O O . SER A 1 186 ? 4.383 9.062 13.523 1 98.81 186 SER A O 1
ATOM 1352 N N . VAL A 1 187 ? 2.605 10.352 12.914 1 98.88 187 VAL A N 1
ATOM 1353 C CA . VAL A 1 187 ? 1.637 9.492 13.586 1 98.88 187 VAL A CA 1
ATOM 1354 C C . VAL A 1 187 ? 0.448 9.242 12.656 1 98.88 187 VAL A C 1
ATOM 1356 O O . VAL A 1 187 ? 0.111 10.086 11.828 1 98.88 187 VAL A O 1
ATOM 1359 N N . LEU A 1 188 ? -0.126 8.008 12.781 1 98.94 188 LEU A N 1
ATOM 1360 C CA . LEU A 1 188 ? -1.344 7.645 12.062 1 98.94 188 LEU A CA 1
ATOM 1361 C C . LEU A 1 188 ? -2.572 7.832 12.945 1 98.94 188 LEU A C 1
ATOM 1363 O O . LEU A 1 188 ? -2.541 7.504 14.133 1 98.94 188 LEU A O 1
ATOM 1367 N N . LEU A 1 189 ? -3.643 8.312 12.328 1 98.88 189 LEU A N 1
ATOM 1368 C CA . LEU A 1 189 ? -4.906 8.508 13.031 1 98.88 189 LEU A CA 1
ATOM 1369 C C . LEU A 1 189 ? -6.047 7.812 12.297 1 98.88 189 LEU A C 1
ATOM 1371 O O . LEU A 1 189 ? -6.141 7.887 11.07 1 98.88 189 LEU A O 1
ATOM 1375 N N . HIS A 1 190 ? -6.863 7.129 12.961 1 98.75 190 HIS A N 1
ATOM 1376 C CA . HIS A 1 190 ? -8.125 6.586 12.484 1 98.75 190 HIS A CA 1
ATOM 1377 C C . HIS A 1 190 ? -9.312 7.332 13.086 1 98.75 190 HIS A C 1
ATOM 1379 O O . HIS A 1 190 ? -9.508 7.316 14.305 1 98.75 190 HIS A O 1
ATOM 1385 N N . PRO A 1 191 ? -10.133 7.914 12.289 1 98.25 191 PRO A N 1
ATOM 1386 C CA . PRO A 1 191 ? -11.172 8.805 12.812 1 98.25 191 PRO A CA 1
ATOM 1387 C C . PRO A 1 191 ? -12.398 8.047 13.32 1 98.25 191 PRO A C 1
ATOM 1389 O O . PRO A 1 191 ? -13.242 8.633 14 1 98.25 191 PRO A O 1
ATOM 1392 N N . GLY A 1 192 ? -12.469 6.738 13.031 1 97 192 GLY A N 1
ATOM 1393 C CA . GLY A 1 192 ? -13.719 6.027 13.242 1 97 192 GLY A CA 1
ATOM 1394 C C . GLY A 1 192 ? -14.633 6.043 12.031 1 97 192 GLY A C 1
ATOM 1395 O O . GLY A 1 192 ? -14.219 6.445 10.938 1 97 192 GLY A O 1
ATOM 1396 N N . TYR A 1 193 ? -15.797 5.453 12.195 1 96.31 193 TYR A N 1
ATOM 1397 C CA . TYR A 1 193 ? -16.828 5.516 11.164 1 96.31 193 TYR A CA 1
ATOM 1398 C C . TYR A 1 193 ? -17.688 6.758 11.328 1 96.31 193 TYR A C 1
ATOM 1400 O O . TYR A 1 193 ? -18.688 6.734 12.055 1 96.31 193 TYR A O 1
ATOM 1408 N N . VAL A 1 194 ? -17.297 7.824 10.602 1 96.75 194 VAL A N 1
ATOM 1409 C CA . VAL A 1 194 ? -17.797 9.172 10.875 1 96.75 194 VAL A CA 1
ATOM 1410 C C . VAL A 1 194 ? -18.922 9.508 9.906 1 96.75 194 VAL A C 1
ATOM 1412 O O . VAL A 1 194 ? -18.844 9.188 8.719 1 96.75 194 VAL A O 1
ATOM 1415 N N . ARG A 1 195 ? -19.922 10.156 10.352 1 95.81 195 ARG A N 1
ATOM 1416 C CA . ARG A 1 195 ? -21.047 10.594 9.523 1 95.81 195 ARG A CA 1
ATOM 1417 C C . ARG A 1 195 ? -20.641 11.758 8.625 1 95.81 195 ARG A C 1
ATOM 1419 O O . ARG A 1 195 ? -20.688 12.922 9.039 1 95.81 195 ARG A O 1
ATOM 1426 N N . THR A 1 196 ? -20.203 11.461 7.445 1 93.88 196 THR A N 1
ATOM 1427 C CA . THR A 1 196 ? -19.828 12.422 6.414 1 93.88 196 THR A CA 1
ATOM 1428 C C . THR A 1 196 ? -20.312 11.961 5.039 1 93.88 196 THR A C 1
ATOM 1430 O O . THR A 1 196 ? -20.875 10.867 4.906 1 93.88 196 THR A O 1
ATOM 1433 N N . ASP A 1 197 ? -20.094 12.773 4.039 1 89.75 197 ASP A N 1
ATOM 1434 C CA . ASP A 1 197 ? -20.406 12.414 2.662 1 89.75 197 ASP A CA 1
ATOM 1435 C C . ASP A 1 197 ? -19.672 11.133 2.254 1 89.75 197 ASP A C 1
ATOM 1437 O O . ASP A 1 197 ? -20.219 10.297 1.532 1 89.75 197 ASP A O 1
ATOM 1441 N N . MET A 1 198 ? -18.469 10.898 2.707 1 88.56 198 MET A N 1
ATOM 1442 C CA . MET A 1 198 ? -17.641 9.758 2.336 1 88.56 198 MET A CA 1
ATOM 1443 C C . MET A 1 198 ? -18.312 8.445 2.732 1 88.56 198 MET A C 1
ATOM 1445 O O . MET A 1 198 ? -18.188 7.449 2.021 1 88.56 198 MET A O 1
ATOM 1449 N N . THR A 1 199 ? -19.031 8.438 3.881 1 91.5 199 THR A N 1
ATOM 1450 C CA . THR A 1 199 ? -19.672 7.23 4.383 1 91.5 199 THR A CA 1
ATOM 1451 C C . THR A 1 199 ? -21.156 7.215 4.02 1 91.5 199 THR A C 1
ATOM 1453 O O . THR A 1 199 ? -21.922 6.422 4.57 1 91.5 199 THR A O 1
ATOM 1456 N N . GLY A 1 200 ? -21.625 8.156 3.217 1 91.69 200 GLY A N 1
ATOM 1457 C CA . GLY A 1 200 ? -23.031 8.305 2.92 1 91.69 200 GLY A CA 1
ATOM 1458 C C . GLY A 1 200 ? -23.859 8.664 4.137 1 91.69 200 GLY A C 1
ATOM 1459 O O . GLY A 1 200 ? -25.031 8.258 4.246 1 91.69 200 GLY A O 1
ATOM 1460 N N . TRP A 1 201 ? -23.141 9.164 5.086 1 92.5 201 TRP A N 1
ATOM 1461 C CA . TRP A 1 201 ? -23.75 9.617 6.328 1 92.5 201 TRP A CA 1
ATOM 1462 C C . TRP A 1 201 ? -24.203 8.438 7.18 1 92.5 201 TRP A C 1
ATOM 1464 O O . TRP A 1 201 ? -25.078 8.578 8.031 1 92.5 201 TRP A O 1
ATOM 1474 N N . ASN A 1 202 ? -23.656 7.289 6.988 1 91.38 202 ASN A N 1
ATOM 1475 C CA . ASN A 1 202 ? -24.031 6.078 7.719 1 91.38 202 ASN A CA 1
ATOM 1476 C C . ASN A 1 202 ? -23.094 5.82 8.891 1 91.38 202 ASN A C 1
ATOM 1478 O O . ASN A 1 202 ? -23.188 4.785 9.547 1 91.38 202 ASN A O 1
ATOM 1482 N N . GLY A 1 203 ? -22.219 6.723 9.227 1 93.06 203 GLY A N 1
ATOM 1483 C CA . GLY A 1 203 ? -21.297 6.543 10.328 1 93.06 203 GLY A CA 1
ATOM 1484 C C . GLY A 1 203 ? -21.969 6.527 11.688 1 93.06 203 GLY A C 1
ATOM 1485 O O . GLY A 1 203 ? -23.156 6.875 11.797 1 93.06 203 GLY A O 1
ATOM 1486 N N . ASN A 1 204 ? -21.156 6.098 12.727 1 95.38 204 ASN A N 1
ATOM 1487 C CA . ASN A 1 204 ? -21.734 5.969 14.062 1 95.38 204 ASN A CA 1
ATOM 1488 C C . ASN A 1 204 ? -21.25 7.07 14.992 1 95.38 204 ASN A C 1
ATOM 1490 O O . ASN A 1 204 ? -21.641 7.113 16.172 1 95.38 204 ASN A O 1
ATOM 1494 N N . ILE A 1 205 ? -20.391 7.941 14.5 1 96.56 205 ILE A N 1
ATOM 1495 C CA . ILE A 1 205 ? -19.906 9.07 15.281 1 96.56 205 ILE A CA 1
ATOM 1496 C C . ILE A 1 205 ? -19.922 10.336 14.43 1 96.56 205 ILE A C 1
ATOM 1498 O O . ILE A 1 205 ? -19.797 10.266 13.203 1 96.56 205 ILE A O 1
ATOM 1502 N N . ASP A 1 206 ? -20.094 11.469 15.078 1 97.19 206 ASP A N 1
ATOM 1503 C CA . ASP A 1 206 ? -20.109 12.703 14.305 1 97.19 206 ASP A CA 1
ATOM 1504 C C . ASP A 1 206 ? -18.719 13.328 14.234 1 97.19 206 ASP A C 1
ATOM 1506 O O . ASP A 1 206 ? -17.797 12.867 14.898 1 97.19 206 ASP A O 1
ATOM 1510 N N . THR A 1 207 ? -18.594 14.352 13.414 1 97.94 207 THR A N 1
ATOM 1511 C CA . THR A 1 207 ? -17.297 14.945 13.156 1 97.94 207 THR A CA 1
ATOM 1512 C C . THR A 1 207 ? -16.766 15.641 14.406 1 97.94 207 THR A C 1
ATOM 1514 O O . THR A 1 207 ? -15.555 15.641 14.656 1 97.94 207 THR A O 1
ATOM 1517 N N . GLN A 1 208 ? -17.609 16.266 15.227 1 98.25 208 GLN A N 1
ATOM 1518 C CA . GLN A 1 208 ? -17.188 16.969 16.422 1 98.25 208 GLN A CA 1
ATOM 1519 C C . GLN A 1 208 ? -16.531 16.016 17.422 1 98.25 208 GLN A C 1
ATOM 1521 O O . GLN A 1 208 ? -15.438 16.297 17.922 1 98.25 208 GLN A O 1
ATOM 1526 N N . ALA A 1 209 ? -17.219 14.922 17.641 1 98.12 209 ALA A N 1
ATOM 1527 C CA . ALA A 1 209 ? -16.703 13.938 18.594 1 98.12 209 ALA A CA 1
ATOM 1528 C C . ALA A 1 209 ? -15.414 13.297 18.094 1 98.12 209 ALA A C 1
ATOM 1530 O O . ALA A 1 209 ? -14.469 13.102 18.859 1 98.12 209 ALA A O 1
ATOM 1531 N N . CYS A 1 210 ? -15.406 12.977 16.859 1 97.88 210 CYS A N 1
ATOM 1532 C CA . CYS A 1 210 ? -14.234 12.336 16.266 1 97.88 210 CYS A CA 1
ATOM 1533 C C . CYS A 1 210 ? -13.008 13.242 16.359 1 97.88 210 CYS A C 1
ATOM 1535 O O . CYS A 1 210 ? -11.953 12.82 16.844 1 97.88 210 CYS A O 1
ATOM 1537 N N . VAL A 1 211 ? -13.148 14.516 15.961 1 98.75 211 VAL A N 1
ATOM 1538 C CA . VAL A 1 211 ? -12.016 15.438 15.898 1 98.75 211 VAL A CA 1
ATOM 1539 C C . VAL A 1 211 ? -11.547 15.773 17.312 1 98.75 211 VAL A C 1
ATOM 1541 O O . VAL A 1 211 ? -10.352 15.875 17.562 1 98.75 211 VAL A O 1
ATOM 1544 N N . LYS A 1 212 ? -12.516 15.961 18.234 1 98.56 212 LYS A N 1
ATOM 1545 C CA . LYS A 1 212 ? -12.141 16.172 19.641 1 98.56 212 LYS A CA 1
ATOM 1546 C C . LYS A 1 212 ? -11.242 15.031 20.141 1 98.56 212 LYS A C 1
ATOM 1548 O O . LYS A 1 212 ? -10.242 15.281 20.812 1 98.56 212 LYS A O 1
ATOM 1553 N N . GLY A 1 213 ? -11.648 13.805 19.812 1 98.69 213 GLY A N 1
ATOM 1554 C CA . GLY A 1 213 ? -10.859 12.648 20.203 1 98.69 213 GLY A CA 1
ATOM 1555 C C . GLY A 1 213 ? -9.484 12.609 19.562 1 98.69 213 GLY A C 1
ATOM 1556 O O . GLY A 1 213 ? -8.492 12.312 20.219 1 98.69 213 GLY A O 1
ATOM 1557 N N . LEU A 1 214 ? -9.422 12.922 18.25 1 98.75 214 LEU A N 1
ATOM 1558 C CA . LEU A 1 214 ? -8.156 12.914 17.531 1 98.75 214 LEU A CA 1
ATOM 1559 C C . LEU A 1 214 ? -7.191 13.938 18.109 1 98.75 214 LEU A C 1
ATOM 1561 O O . LEU A 1 214 ? -6.02 13.633 18.344 1 98.75 214 LEU A O 1
ATOM 1565 N N . LEU A 1 215 ? -7.664 15.172 18.375 1 98.81 215 LEU A N 1
ATOM 1566 C CA . LEU A 1 215 ? -6.816 16.219 18.953 1 98.81 215 LEU A CA 1
ATOM 1567 C C . LEU A 1 215 ? -6.375 15.844 20.359 1 98.81 215 LEU A C 1
ATOM 1569 O O . LEU A 1 215 ? -5.246 16.141 20.766 1 98.81 215 LEU A O 1
ATOM 1573 N N . ALA A 1 216 ? -7.273 15.18 21.125 1 98.62 216 ALA A N 1
ATOM 1574 C CA . ALA A 1 216 ? -6.895 14.711 22.453 1 98.62 216 ALA A CA 1
ATOM 1575 C C . ALA A 1 216 ? -5.75 13.703 22.375 1 98.62 216 ALA A C 1
ATOM 1577 O O . ALA A 1 216 ? -4.852 13.711 23.219 1 98.62 216 ALA A O 1
ATOM 1578 N N . VAL A 1 217 ? -5.777 12.812 21.406 1 98.62 217 VAL A N 1
ATOM 1579 C CA . VAL A 1 217 ? -4.695 11.859 21.203 1 98.62 217 VAL A CA 1
ATOM 1580 C C . VAL A 1 217 ? -3.393 12.609 20.922 1 98.62 217 VAL A C 1
ATOM 1582 O O . VAL A 1 217 ? -2.367 12.328 21.562 1 98.62 217 VAL A O 1
ATOM 1585 N N . LEU A 1 218 ? -3.432 13.578 20.031 1 98.62 218 LEU A N 1
ATOM 1586 C CA . LEU A 1 218 ? -2.236 14.305 19.625 1 98.62 218 LEU A CA 1
ATOM 1587 C C . LEU A 1 218 ? -1.658 15.102 20.797 1 98.62 218 LEU A C 1
ATOM 1589 O O . LEU A 1 218 ? -0.445 15.305 20.875 1 98.62 218 LEU A O 1
ATOM 1593 N N . GLU A 1 219 ? -2.508 15.523 21.703 1 98.31 219 GLU A N 1
ATOM 1594 C CA . GLU A 1 219 ? -2.068 16.359 22.812 1 98.31 219 GLU A CA 1
ATOM 1595 C C . GLU A 1 219 ? -1.689 15.516 24.031 1 98.31 219 GLU A C 1
ATOM 1597 O O . GLU A 1 219 ? -1.188 16.047 25.016 1 98.31 219 GLU A O 1
ATOM 1602 N N . SER A 1 220 ? -1.971 14.227 23.938 1 97.38 220 SER A N 1
ATOM 1603 C CA . SER A 1 220 ? -1.704 13.344 25.062 1 97.38 220 SER A CA 1
ATOM 1604 C C . SER A 1 220 ? -0.206 13.156 25.281 1 97.38 220 SER A C 1
ATOM 1606 O O . SER A 1 220 ? 0.604 13.625 24.484 1 97.38 220 SER A O 1
ATOM 1608 N N . ASP A 1 221 ? 0.187 12.461 26.391 1 96.06 221 ASP A N 1
ATOM 1609 C CA . ASP A 1 221 ? 1.588 12.195 26.688 1 96.06 221 ASP A CA 1
ATOM 1610 C C . ASP A 1 221 ? 2.033 10.852 26.109 1 96.06 221 ASP A C 1
ATOM 1612 O O . ASP A 1 221 ? 3.115 10.359 26.438 1 96.06 221 ASP A O 1
ATOM 1616 N N . ARG A 1 222 ? 1.188 10.328 25.281 1 96.25 222 ARG A N 1
ATOM 1617 C CA . ARG A 1 222 ? 1.53 9.039 24.703 1 96.25 222 ARG A CA 1
ATOM 1618 C C . ARG A 1 222 ? 2.652 9.18 23.672 1 96.25 222 ARG A C 1
ATOM 1620 O O . ARG A 1 222 ? 2.869 10.266 23.125 1 96.25 222 ARG A O 1
ATOM 1627 N N . GLU A 1 223 ? 3.398 8.055 23.484 1 97.75 223 GLU A N 1
ATOM 1628 C CA . GLU A 1 223 ? 4.328 8.016 22.359 1 97.75 223 GLU A CA 1
ATOM 1629 C C . GLU A 1 223 ? 3.584 8.07 21.031 1 97.75 223 GLU A C 1
ATOM 1631 O O . GLU A 1 223 ? 2.738 7.223 20.75 1 97.75 223 GLU A O 1
ATOM 1636 N N . LEU A 1 224 ? 3.926 9.031 20.219 1 98.5 224 LEU A N 1
ATOM 1637 C CA . LEU A 1 224 ? 3.168 9.234 19 1 98.5 224 LEU A CA 1
ATOM 1638 C C . LEU A 1 224 ? 3.953 8.742 17.781 1 98.5 224 LEU A C 1
ATOM 1640 O O . LEU A 1 224 ? 3.369 8.242 16.812 1 98.5 224 LEU A O 1
ATOM 1644 N N . ASN A 1 225 ? 5.27 8.883 17.812 1 98.62 225 ASN A N 1
ATOM 1645 C CA . ASN A 1 225 ? 6.066 8.688 16.609 1 98.62 225 ASN A CA 1
ATOM 1646 C C . ASN A 1 225 ? 6.012 7.238 16.141 1 98.62 225 ASN A C 1
ATOM 1648 O O . ASN A 1 225 ? 6.367 6.32 16.875 1 98.62 225 ASN A O 1
ATOM 1652 N N . GLY A 1 226 ? 5.527 7.043 14.914 1 98.62 226 GLY A N 1
ATOM 1653 C CA . GLY A 1 226 ? 5.453 5.727 14.305 1 98.62 226 GLY A CA 1
ATOM 1654 C C . GLY A 1 226 ? 4.277 4.906 14.797 1 98.62 226 GLY A C 1
ATOM 1655 O O . GLY A 1 226 ? 4.195 3.705 14.531 1 98.62 226 GLY A O 1
ATOM 1656 N N . LYS A 1 227 ? 3.379 5.562 15.531 1 98.62 227 LYS A N 1
ATOM 1657 C CA . LYS A 1 227 ? 2.27 4.824 16.125 1 98.62 227 LYS A CA 1
ATOM 1658 C C . LYS A 1 227 ? 0.973 5.07 15.359 1 98.62 227 LYS A C 1
ATOM 1660 O O . LYS A 1 227 ? 0.935 5.891 14.438 1 98.62 227 LYS A O 1
ATOM 1665 N N . TRP A 1 228 ? 0.019 4.281 15.57 1 98.75 228 TRP A N 1
ATOM 1666 C CA . TRP A 1 228 ? -1.3 4.309 14.945 1 98.75 228 TRP A CA 1
ATOM 1667 C C . TRP A 1 228 ? -2.402 4.273 16 1 98.75 228 TRP A C 1
ATOM 1669 O O . TRP A 1 228 ? -2.57 3.27 16.703 1 98.75 228 TRP A O 1
ATOM 1679 N N . TYR A 1 229 ? -3.201 5.387 16.125 1 98.81 229 TYR A N 1
ATOM 1680 C CA . TYR A 1 229 ? -4.238 5.492 17.141 1 98.81 229 TYR A CA 1
ATOM 1681 C C . TYR A 1 229 ? -5.598 5.766 16.516 1 98.81 229 TYR A C 1
ATOM 1683 O O . TYR A 1 229 ? -5.699 6.52 15.547 1 98.81 229 TYR A O 1
ATOM 1691 N N . ALA A 1 230 ? -6.633 5.219 17.094 1 98.69 230 ALA A N 1
ATOM 1692 C CA . ALA A 1 230 ? -8.008 5.617 16.797 1 98.69 230 ALA A CA 1
ATOM 1693 C C . ALA A 1 230 ? -8.383 6.895 17.531 1 98.69 230 ALA A C 1
ATOM 1695 O O . ALA A 1 230 ? -7.684 7.309 18.469 1 98.69 230 ALA A O 1
ATOM 1696 N N . PHE A 1 231 ? -9.531 7.465 17.141 1 98.38 231 PHE A N 1
ATOM 1697 C CA . PHE A 1 231 ? -9.984 8.727 17.719 1 98.38 231 PHE A CA 1
ATOM 1698 C C . PHE A 1 231 ? -10.203 8.586 19.219 1 98.38 231 PHE A C 1
ATOM 1700 O O . PHE A 1 231 ? -10.141 9.57 19.969 1 98.38 231 PHE A O 1
ATOM 1707 N N . ASP A 1 232 ? -10.398 7.363 19.688 1 97.69 232 ASP A N 1
ATOM 1708 C CA . ASP A 1 232 ? -10.672 7.133 21.109 1 97.69 232 ASP A CA 1
ATOM 1709 C C . ASP A 1 232 ? -9.406 6.75 21.859 1 97.69 232 ASP A C 1
ATOM 1711 O O . ASP A 1 232 ? -9.469 6.348 23.031 1 97.69 232 ASP A O 1
ATOM 1715 N N . GLY A 1 233 ? -8.32 6.777 21.203 1 97.94 233 GLY A N 1
ATOM 1716 C CA . GLY A 1 233 ? -7.023 6.582 21.844 1 97.94 233 GLY A CA 1
ATOM 1717 C C . GLY A 1 233 ? -6.539 5.145 21.781 1 97.94 233 GLY A C 1
ATOM 1718 O O . GLY A 1 233 ? -5.41 4.848 22.188 1 97.94 233 GLY A O 1
ATOM 1719 N N . LYS A 1 234 ? -7.305 4.25 21.266 1 97.69 234 LYS A N 1
ATOM 1720 C CA . LYS A 1 234 ? -6.895 2.852 21.156 1 97.69 234 LYS A CA 1
ATOM 1721 C C . LYS A 1 234 ? -5.828 2.662 20.094 1 97.69 234 LYS A C 1
ATOM 1723 O O . LYS A 1 234 ? -5.902 3.268 19.016 1 97.69 234 LYS A O 1
ATOM 1728 N N . VAL A 1 235 ? -4.848 1.886 20.406 1 98.25 235 VAL A N 1
ATOM 1729 C CA . VAL A 1 235 ? -3.816 1.523 19.438 1 98.25 235 VAL A CA 1
ATOM 1730 C C . VAL A 1 235 ? -4.387 0.545 18.422 1 98.25 235 VAL A C 1
ATOM 1732 O O . VAL A 1 235 ? -5.121 -0.38 18.781 1 98.25 235 VAL A O 1
ATOM 1735 N N . ILE A 1 236 ? -4.094 0.752 17.188 1 98.19 236 ILE A N 1
ATOM 1736 C CA . ILE A 1 236 ? -4.562 -0.138 16.141 1 98.19 236 ILE A CA 1
ATOM 1737 C C . ILE A 1 236 ? -3.404 -0.999 15.633 1 98.19 236 ILE A C 1
ATOM 1739 O O . ILE A 1 236 ? -2.309 -0.491 15.391 1 98.19 236 ILE A O 1
ATOM 1743 N N . PRO A 1 237 ? -3.617 -2.346 15.555 1 98.25 237 PRO A N 1
ATOM 1744 C CA . PRO A 1 237 ? -2.557 -3.201 15.016 1 98.25 237 PRO A CA 1
ATOM 1745 C C . PRO A 1 237 ? -2.303 -2.961 13.531 1 98.25 237 PRO A C 1
ATOM 1747 O O . PRO A 1 237 ? -3.137 -2.363 12.844 1 98.25 237 PRO A O 1
ATOM 1750 N N . TRP A 1 238 ? -1.171 -3.385 13.07 1 98.19 238 TRP A N 1
ATOM 1751 C CA . TRP A 1 238 ? -0.824 -3.141 11.68 1 98.19 238 TRP A CA 1
ATOM 1752 C C . TRP A 1 238 ? -1.691 -3.98 10.742 1 98.19 238 TRP A C 1
ATOM 1754 O O . TRP A 1 238 ? -1.987 -5.141 11.039 1 98.19 238 TRP A O 1
ATOM 1764 N N . MET B 1 1 ? 0.043 -28.875 0.983 1 77.88 1 MET B N 1
ATOM 1765 C CA . MET B 1 1 ? -0.279 -29.578 -0.25 1 77.88 1 MET B CA 1
ATOM 1766 C C . MET B 1 1 ? 0.99 -30.031 -0.962 1 77.88 1 MET B C 1
ATOM 1768 O O . MET B 1 1 ? 2.002 -29.344 -0.949 1 77.88 1 MET B O 1
ATOM 1772 N N . GLN B 1 2 ? 1.002 -31.203 -1.489 1 90.69 2 GLN B N 1
ATOM 1773 C CA . GLN B 1 2 ? 2.125 -31.656 -2.305 1 90.69 2 GLN B CA 1
ATOM 1774 C C . GLN B 1 2 ? 2.094 -31.016 -3.688 1 90.69 2 GLN B C 1
ATOM 1776 O O . GLN B 1 2 ? 1.051 -30.984 -4.344 1 90.69 2 GLN B O 1
ATOM 1781 N N . LEU B 1 3 ? 3.193 -30.391 -4.031 1 95.5 3 LEU B N 1
ATOM 1782 C CA . LEU B 1 3 ? 3.301 -29.734 -5.328 1 95.5 3 LEU B CA 1
ATOM 1783 C C . LEU B 1 3 ? 3.975 -30.641 -6.348 1 95.5 3 LEU B C 1
ATOM 1785 O O . LEU B 1 3 ? 5.082 -30.359 -6.805 1 95.5 3 LEU B O 1
ATOM 1789 N N . ALA B 1 4 ? 3.348 -31.766 -6.637 1 97 4 ALA B N 1
ATOM 1790 C CA . ALA B 1 4 ? 3.762 -32.719 -7.656 1 97 4 ALA B CA 1
ATOM 1791 C C . ALA B 1 4 ? 2.611 -33.062 -8.602 1 97 4 ALA B C 1
ATOM 1793 O O . ALA B 1 4 ? 1.471 -33.219 -8.164 1 97 4 ALA B O 1
ATOM 1794 N N . ASN B 1 5 ? 2.932 -33.062 -9.906 1 97.12 5 ASN B N 1
ATOM 1795 C CA . ASN B 1 5 ? 1.945 -33.344 -10.945 1 97.12 5 ASN B CA 1
ATOM 1796 C C . ASN B 1 5 ? 0.797 -32.344 -10.914 1 97.12 5 ASN B C 1
ATOM 1798 O O . ASN B 1 5 ? -0.373 -32.75 -10.953 1 97.12 5 ASN B O 1
ATOM 1802 N N . LYS B 1 6 ? 1.128 -31.156 -10.688 1 97.94 6 LYS B N 1
ATOM 1803 C CA . LYS B 1 6 ? 0.175 -30.047 -10.625 1 97.94 6 LYS B CA 1
ATOM 1804 C C . LYS B 1 6 ? 0.36 -29.094 -11.805 1 97.94 6 LYS B C 1
ATOM 1806 O O . LYS B 1 6 ? 1.359 -29.188 -12.523 1 97.94 6 LYS B O 1
ATOM 1811 N N . THR B 1 7 ? -0.645 -28.266 -12.07 1 98.44 7 THR B N 1
ATOM 1812 C CA . THR B 1 7 ? -0.529 -27.141 -12.992 1 98.44 7 THR B CA 1
ATOM 1813 C C . THR B 1 7 ? -0.158 -25.859 -12.242 1 98.44 7 THR B C 1
ATOM 1815 O O . THR B 1 7 ? -0.913 -25.391 -11.391 1 98.44 7 THR B O 1
ATOM 1818 N N . CYS B 1 8 ? 1.027 -25.312 -12.578 1 98.81 8 CYS B N 1
ATOM 1819 C CA . CYS B 1 8 ? 1.562 -24.141 -11.875 1 98.81 8 CYS B CA 1
ATOM 1820 C C . CYS B 1 8 ? 1.765 -22.984 -12.836 1 98.81 8 CYS B C 1
ATOM 1822 O O . CYS B 1 8 ? 2.197 -23.172 -13.977 1 98.81 8 CYS B O 1
ATOM 1824 N N . VAL B 1 9 ? 1.395 -21.812 -12.398 1 98.94 9 VAL B N 1
ATOM 1825 C CA . VAL B 1 9 ? 1.661 -20.578 -13.125 1 98.94 9 VAL B CA 1
ATOM 1826 C C . VAL B 1 9 ? 2.678 -19.734 -12.359 1 98.94 9 VAL B C 1
ATOM 1828 O O . VAL B 1 9 ? 2.545 -19.531 -11.148 1 98.94 9 VAL B O 1
ATOM 1831 N N . VAL B 1 10 ? 3.705 -19.281 -13.023 1 98.94 10 VAL B N 1
ATOM 1832 C CA . VAL B 1 10 ? 4.707 -18.391 -12.438 1 98.94 10 VAL B CA 1
ATOM 1833 C C . VAL B 1 10 ? 4.844 -17.125 -13.289 1 98.94 10 VAL B C 1
ATOM 1835 O O . VAL B 1 10 ? 5.277 -17.188 -14.438 1 98.94 10 VAL B O 1
ATOM 1838 N N . THR B 1 11 ? 4.457 -15.977 -12.75 1 98.88 11 THR B N 1
ATOM 1839 C CA . THR B 1 11 ? 4.711 -14.734 -13.469 1 98.88 11 THR B CA 1
ATOM 1840 C C . THR B 1 11 ? 6.156 -14.289 -13.281 1 98.88 11 THR B C 1
ATOM 1842 O O . THR B 1 11 ? 6.738 -14.477 -12.211 1 98.88 11 THR B O 1
ATOM 1845 N N . GLY B 1 12 ? 6.676 -13.617 -14.32 1 98.19 12 GLY B N 1
ATOM 1846 C CA . GLY B 1 12 ? 8.07 -13.227 -14.25 1 98.19 12 GLY B CA 1
ATOM 1847 C C . GLY B 1 12 ? 9.016 -14.406 -14.133 1 98.19 12 GLY B C 1
ATOM 1848 O O . GLY B 1 12 ? 9.898 -14.43 -13.266 1 98.19 12 GLY B O 1
ATOM 1849 N N . GLY B 1 13 ? 8.836 -15.391 -14.93 1 98.06 13 GLY B N 1
ATOM 1850 C CA . GLY B 1 13 ? 9.578 -16.641 -14.812 1 98.06 13 GLY B CA 1
ATOM 1851 C C . GLY B 1 13 ? 10.883 -16.641 -15.594 1 98.06 13 GLY B C 1
ATOM 1852 O O . GLY B 1 13 ? 11.562 -17.656 -15.672 1 98.06 13 GLY B O 1
ATOM 1853 N N . ASN B 1 14 ? 11.352 -15.477 -16.141 1 96.19 14 ASN B N 1
ATOM 1854 C CA . ASN B 1 14 ? 12.414 -15.453 -17.141 1 96.19 14 ASN B CA 1
ATOM 1855 C C . ASN B 1 14 ? 13.789 -15.305 -16.5 1 96.19 14 ASN B C 1
ATOM 1857 O O . ASN B 1 14 ? 14.805 -15.539 -17.141 1 96.19 14 ASN B O 1
ATOM 1861 N N . ARG B 1 15 ? 13.867 -14.875 -15.227 1 95.38 15 ARG B N 1
ATOM 1862 C CA . ARG B 1 15 ? 15.172 -14.703 -14.586 1 95.38 15 ARG B CA 1
ATOM 1863 C C . ARG B 1 15 ? 15.039 -14.773 -13.062 1 95.38 15 ARG B C 1
ATOM 1865 O O . ARG B 1 15 ? 13.93 -14.844 -12.531 1 95.38 15 ARG B O 1
ATOM 1872 N N . GLY B 1 16 ? 16.156 -14.922 -12.453 1 96.88 16 GLY B N 1
ATOM 1873 C CA . GLY B 1 16 ? 16.219 -14.797 -11 1 96.88 16 GLY B CA 1
ATOM 1874 C C . GLY B 1 16 ? 15.398 -15.844 -10.273 1 96.88 16 GLY B C 1
ATOM 1875 O O . GLY B 1 16 ? 15.516 -17.047 -10.555 1 96.88 16 GLY B O 1
ATOM 1876 N N . ILE B 1 17 ? 14.648 -15.375 -9.297 1 98.38 17 ILE B N 1
ATOM 1877 C CA . ILE B 1 17 ? 13.844 -16.234 -8.445 1 98.38 17 ILE B CA 1
ATOM 1878 C C . ILE B 1 17 ? 12.773 -16.938 -9.281 1 98.38 17 ILE B C 1
ATOM 1880 O O . ILE B 1 17 ? 12.523 -18.125 -9.117 1 98.38 17 ILE B O 1
ATOM 1884 N N . GLY B 1 18 ? 12.18 -16.172 -10.258 1 98.62 18 GLY B N 1
ATOM 1885 C CA . GLY B 1 18 ? 11.156 -16.734 -11.125 1 98.62 18 GLY B CA 1
ATOM 1886 C C . GLY B 1 18 ? 11.641 -17.906 -11.953 1 98.62 18 GLY B C 1
ATOM 1887 O O . GLY B 1 18 ? 10.969 -18.938 -12.039 1 98.62 18 GLY B O 1
ATOM 1888 N N . LEU B 1 19 ? 12.789 -17.719 -12.523 1 98.56 19 LEU B N 1
ATOM 1889 C CA . LEU B 1 19 ? 13.359 -18.781 -13.344 1 98.56 19 LEU B CA 1
ATOM 1890 C C . LEU B 1 19 ? 13.648 -20.016 -12.5 1 98.56 19 LEU B C 1
ATOM 1892 O O . LEU B 1 19 ? 13.383 -21.141 -12.93 1 98.56 19 LEU B O 1
ATOM 1896 N N . GLU B 1 20 ? 14.172 -19.812 -11.344 1 98.75 20 GLU B N 1
ATOM 1897 C CA . GLU B 1 20 ? 14.484 -20.938 -10.461 1 98.75 20 GLU B CA 1
ATOM 1898 C C . GLU B 1 20 ? 13.211 -21.625 -9.984 1 98.75 20 GLU B C 1
ATOM 1900 O O . GLU B 1 20 ? 13.18 -22.859 -9.836 1 98.75 20 GLU B O 1
ATOM 1905 N N . LEU B 1 21 ? 12.117 -20.875 -9.711 1 98.88 21 LEU B N 1
ATOM 1906 C CA . LEU B 1 21 ? 10.82 -21.453 -9.398 1 98.88 21 LEU B CA 1
ATOM 1907 C C . LEU B 1 21 ? 10.367 -22.406 -10.508 1 98.88 21 LEU B C 1
ATOM 1909 O O . LEU B 1 21 ? 9.961 -23.531 -10.242 1 98.88 21 LEU B O 1
ATOM 1913 N N . VAL B 1 22 ? 10.453 -21.906 -11.719 1 98.81 22 VAL B N 1
ATOM 1914 C CA . VAL B 1 22 ? 10.055 -22.703 -12.867 1 98.81 22 VAL B CA 1
ATOM 1915 C C . VAL B 1 22 ? 10.867 -24 -12.891 1 98.81 22 VAL B C 1
ATOM 1917 O O . VAL B 1 22 ? 10.312 -25.094 -13.031 1 98.81 22 VAL B O 1
ATOM 1920 N N . ARG B 1 23 ? 12.164 -23.922 -12.719 1 98.69 23 ARG B N 1
ATOM 1921 C CA . ARG B 1 23 ? 13.062 -25.062 -12.766 1 98.69 23 ARG B CA 1
ATOM 1922 C C . ARG B 1 23 ? 12.68 -26.109 -11.719 1 98.69 23 ARG B C 1
ATOM 1924 O O . ARG B 1 23 ? 12.539 -27.281 -12.039 1 98.69 23 ARG B O 1
ATOM 1931 N N . GLN B 1 24 ? 12.484 -25.703 -10.508 1 98.69 24 GLN B N 1
ATOM 1932 C CA . GLN B 1 24 ? 12.242 -26.641 -9.43 1 98.69 24 GLN B CA 1
ATOM 1933 C C . GLN B 1 24 ? 10.828 -27.219 -9.516 1 98.69 24 GLN B C 1
ATOM 1935 O O . GLN B 1 24 ? 10.602 -28.375 -9.148 1 98.69 24 GLN B O 1
ATOM 1940 N N . LEU B 1 25 ? 9.867 -26.453 -9.984 1 98.75 25 LEU B N 1
ATOM 1941 C CA . LEU B 1 25 ? 8.516 -26.969 -10.18 1 98.75 25 LEU B CA 1
ATOM 1942 C C . LEU B 1 25 ? 8.5 -28.031 -11.281 1 98.75 25 LEU B C 1
ATOM 1944 O O . LEU B 1 25 ? 7.789 -29.031 -11.172 1 98.75 25 LEU B O 1
ATOM 1948 N N . LEU B 1 26 ? 9.289 -27.797 -12.344 1 98.56 26 LEU B N 1
ATOM 1949 C CA . LEU B 1 26 ? 9.406 -28.797 -13.406 1 98.56 26 LEU B CA 1
ATOM 1950 C C . LEU B 1 26 ? 10.047 -30.078 -12.891 1 98.56 26 LEU B C 1
ATOM 1952 O O . LEU B 1 26 ? 9.633 -31.172 -13.273 1 98.56 26 LEU B O 1
ATOM 1956 N N . ALA B 1 27 ? 10.977 -29.922 -12.023 1 97.81 27 ALA B N 1
ATOM 1957 C CA . ALA B 1 27 ? 11.695 -31.062 -11.469 1 97.81 27 ALA B CA 1
ATOM 1958 C C . ALA B 1 27 ? 10.766 -31.953 -10.648 1 97.81 27 ALA B C 1
ATOM 1960 O O . ALA B 1 27 ? 11.039 -33.125 -10.445 1 97.81 27 ALA B O 1
ATOM 1961 N N . LYS B 1 28 ? 9.656 -31.422 -10.227 1 97.5 28 LYS B N 1
ATOM 1962 C CA . LYS B 1 28 ? 8.664 -32.156 -9.445 1 97.5 28 LYS B CA 1
ATOM 1963 C C . LYS B 1 28 ? 7.555 -32.688 -10.344 1 97.5 28 LYS B C 1
ATOM 1965 O O . LYS B 1 28 ? 6.477 -33.031 -9.867 1 97.5 28 LYS B O 1
ATOM 1970 N N . ASN B 1 29 ? 7.781 -32.688 -11.648 1 97.38 29 ASN B N 1
ATOM 1971 C CA . ASN B 1 29 ? 6.91 -33.25 -12.68 1 97.38 29 ASN B CA 1
ATOM 1972 C C . ASN B 1 29 ? 5.633 -32.438 -12.844 1 97.38 29 ASN B C 1
ATOM 1974 O O . ASN B 1 29 ? 4.574 -32.969 -13.148 1 97.38 29 ASN B O 1
ATOM 1978 N N . ASN B 1 30 ? 5.691 -31.172 -12.492 1 98.5 30 ASN B N 1
ATOM 1979 C CA . ASN B 1 30 ? 4.562 -30.266 -12.711 1 98.5 30 ASN B CA 1
ATOM 1980 C C . ASN B 1 30 ? 4.508 -29.781 -14.156 1 98.5 30 ASN B C 1
ATOM 1982 O O . ASN B 1 30 ? 5.508 -29.828 -14.875 1 98.5 30 ASN B O 1
ATOM 1986 N N . THR B 1 31 ? 3.289 -29.453 -14.594 1 98.56 31 THR B N 1
ATOM 1987 C CA . THR B 1 31 ? 3.109 -28.609 -15.773 1 98.56 31 THR B CA 1
ATOM 1988 C C . THR B 1 31 ? 3.178 -27.141 -15.398 1 98.56 31 THR B C 1
ATOM 1990 O O . THR B 1 31 ? 2.471 -26.688 -14.492 1 98.56 31 THR B O 1
ATOM 1993 N N . VAL B 1 32 ? 4.078 -26.422 -16.078 1 98.81 32 VAL B N 1
ATOM 1994 C CA . VAL B 1 32 ? 4.328 -25.047 -15.664 1 98.81 32 VAL B CA 1
ATOM 1995 C C . VAL B 1 32 ? 4.016 -24.078 -16.812 1 98.81 32 VAL B C 1
ATOM 1997 O O . VAL B 1 32 ? 4.402 -24.328 -17.953 1 98.81 32 VAL B O 1
ATOM 2000 N N . ILE B 1 33 ? 3.199 -23.062 -16.578 1 98.88 33 ILE B N 1
ATOM 2001 C CA . ILE B 1 33 ? 3.029 -21.906 -17.453 1 98.88 33 ILE B CA 1
ATOM 2002 C C . ILE B 1 33 ? 3.816 -20.719 -16.891 1 98.88 33 ILE B C 1
ATOM 2004 O O . ILE B 1 33 ? 3.475 -20.188 -15.836 1 98.88 33 ILE B O 1
ATOM 2008 N N . ALA B 1 34 ? 4.891 -20.359 -17.562 1 98.81 34 ALA B N 1
ATOM 2009 C CA . ALA B 1 34 ? 5.738 -19.234 -17.141 1 98.81 34 ALA B CA 1
ATOM 2010 C C . ALA B 1 34 ? 5.543 -18.031 -18.047 1 98.81 34 ALA B C 1
ATOM 2012 O O . ALA B 1 34 ? 5.324 -18.172 -19.25 1 98.81 34 ALA B O 1
ATOM 2013 N N . THR B 1 35 ? 5.648 -16.844 -17.422 1 98.75 35 THR B N 1
ATOM 2014 C CA . THR B 1 35 ? 5.426 -15.648 -18.219 1 98.75 35 THR B CA 1
ATOM 2015 C C . THR B 1 35 ? 6.688 -14.789 -18.266 1 98.75 35 THR B C 1
ATOM 2017 O O . THR B 1 35 ? 7.527 -14.859 -17.375 1 98.75 35 THR B O 1
ATOM 2020 N N . ALA B 1 36 ? 6.816 -14.062 -19.312 1 98.19 36 ALA B N 1
ATOM 2021 C CA . ALA B 1 36 ? 7.809 -13.008 -19.5 1 98.19 36 ALA B CA 1
ATOM 2022 C C . ALA B 1 36 ? 7.242 -11.867 -20.344 1 98.19 36 ALA B C 1
ATOM 2024 O O . ALA B 1 36 ? 6.352 -12.086 -21.172 1 98.19 36 ALA B O 1
ATOM 2025 N N . ARG B 1 37 ? 7.75 -10.68 -20.188 1 96.31 37 ARG B N 1
ATOM 2026 C CA . ARG B 1 37 ? 7.324 -9.562 -21.016 1 96.31 37 ARG B CA 1
ATOM 2027 C C . ARG B 1 37 ? 7.781 -9.75 -22.453 1 96.31 37 ARG B C 1
ATOM 2029 O O . ARG B 1 37 ? 7.074 -9.367 -23.391 1 96.31 37 ARG B O 1
ATOM 2036 N N . LYS B 1 38 ? 8.961 -10.32 -22.531 1 96.12 38 LYS B N 1
ATOM 2037 C CA . LYS B 1 38 ? 9.555 -10.625 -23.828 1 96.12 38 LYS B CA 1
ATOM 2038 C C . LYS B 1 38 ? 10.039 -12.07 -23.891 1 96.12 38 LYS B C 1
ATOM 2040 O O . LYS B 1 38 ? 11.242 -12.336 -23.781 1 96.12 38 LYS B O 1
ATOM 2045 N N . PRO B 1 39 ? 9.07 -12.938 -24.188 1 97.44 39 PRO B N 1
ATOM 2046 C CA . PRO B 1 39 ? 9.445 -14.352 -24.219 1 97.44 39 PRO B CA 1
ATOM 2047 C C . PRO B 1 39 ? 10.609 -14.641 -25.156 1 97.44 39 PRO B C 1
ATOM 2049 O O . PRO B 1 39 ? 11.469 -15.469 -24.844 1 97.44 39 PRO B O 1
ATOM 2052 N N . GLU B 1 40 ? 10.656 -13.969 -26.234 1 95.94 40 GLU B N 1
ATOM 2053 C CA . GLU B 1 40 ? 11.664 -14.219 -27.25 1 95.94 40 GLU B CA 1
ATOM 2054 C C . GLU B 1 40 ? 13.062 -13.852 -26.734 1 95.94 40 GLU B C 1
ATOM 2056 O O . GLU B 1 40 ? 14.062 -14.367 -27.234 1 95.94 40 GLU B O 1
ATOM 2061 N N . ALA B 1 41 ? 13.148 -13 -25.75 1 95.56 41 ALA B N 1
ATOM 2062 C CA . ALA B 1 41 ? 14.43 -12.562 -25.203 1 95.56 41 ALA B CA 1
ATOM 2063 C C . ALA B 1 41 ? 14.797 -13.352 -23.953 1 95.56 41 ALA B C 1
ATOM 2065 O O . ALA B 1 41 ? 15.875 -13.164 -23.391 1 95.56 41 ALA B O 1
ATOM 2066 N N . ALA B 1 42 ? 13.945 -14.289 -23.531 1 96.81 42 ALA B N 1
ATOM 2067 C CA . ALA B 1 42 ? 14.156 -15.062 -22.312 1 96.81 42 ALA B CA 1
ATOM 2068 C C . ALA B 1 42 ? 14.914 -16.359 -22.609 1 96.81 42 ALA B C 1
ATOM 2070 O O . ALA B 1 42 ? 14.367 -17.453 -22.453 1 96.81 42 ALA B O 1
ATOM 2071 N N . SER B 1 43 ? 16.188 -16.219 -22.875 1 96.69 43 SER B N 1
ATOM 2072 C CA . SER B 1 43 ? 17 -17.312 -23.391 1 96.69 43 SER B CA 1
ATOM 2073 C C . SER B 1 43 ? 17.016 -18.484 -22.422 1 96.69 43 SER B C 1
ATOM 2075 O O . SER B 1 43 ? 16.844 -19.641 -22.828 1 96.69 43 SER B O 1
ATOM 2077 N N . ASP B 1 44 ? 17.234 -18.219 -21.156 1 96.94 44 ASP B N 1
ATOM 2078 C CA . ASP B 1 44 ? 17.312 -19.297 -20.156 1 96.94 44 ASP B CA 1
ATOM 2079 C C . ASP B 1 44 ? 15.969 -20.016 -20.031 1 96.94 44 ASP B C 1
ATOM 2081 O O . ASP B 1 44 ? 15.938 -21.234 -19.859 1 96.94 44 ASP B O 1
ATOM 2085 N N . LEU B 1 45 ? 14.922 -19.312 -20.125 1 97.44 45 LEU B N 1
ATOM 2086 C CA . LEU B 1 45 ? 13.594 -19.891 -20.047 1 97.44 45 LEU B CA 1
ATOM 2087 C C . LEU B 1 45 ? 13.297 -20.734 -21.281 1 97.44 45 LEU B C 1
ATOM 2089 O O . LEU B 1 45 ? 12.688 -21.797 -21.188 1 97.44 45 LEU B O 1
ATOM 2093 N N . GLN B 1 46 ? 13.734 -20.297 -22.391 1 97.19 46 GLN B N 1
ATOM 2094 C CA . GLN B 1 46 ? 13.562 -21.047 -23.625 1 97.19 46 GLN B CA 1
ATOM 2095 C C . GLN B 1 46 ? 14.344 -22.359 -23.594 1 97.19 46 GLN B C 1
ATOM 2097 O O . GLN B 1 46 ? 13.852 -23.391 -24.062 1 97.19 46 GLN B O 1
ATOM 2102 N N . LYS B 1 47 ? 15.508 -22.297 -23.078 1 97.19 47 LYS B N 1
ATOM 2103 C CA . LYS B 1 47 ? 16.312 -23.516 -22.938 1 97.19 47 LYS B CA 1
ATOM 2104 C C . LYS B 1 47 ? 15.602 -24.531 -22.031 1 97.19 47 LYS B C 1
ATOM 2106 O O . LYS B 1 47 ? 15.586 -25.719 -22.328 1 97.19 47 LYS B O 1
ATOM 2111 N N . LEU B 1 48 ? 15.086 -23.969 -20.938 1 97.19 48 LEU B N 1
ATOM 2112 C CA . LEU B 1 48 ? 14.328 -24.828 -20.031 1 97.19 48 LEU B CA 1
ATOM 2113 C C . LEU B 1 48 ? 13.125 -25.453 -20.75 1 97.19 48 LEU B C 1
ATOM 2115 O O . LEU B 1 48 ? 12.812 -26.625 -20.547 1 97.19 48 LEU B O 1
ATOM 2119 N N . GLN B 1 49 ? 12.414 -24.672 -21.516 1 97.44 49 GLN B N 1
ATOM 2120 C CA . GLN B 1 49 ? 11.25 -25.156 -22.25 1 97.44 49 GLN B CA 1
ATOM 2121 C C . GLN B 1 49 ? 11.617 -26.312 -23.172 1 97.44 49 GLN B C 1
ATOM 2123 O O . GLN B 1 49 ? 10.898 -27.312 -23.234 1 97.44 49 GLN B O 1
ATOM 2128 N N . ALA B 1 50 ? 12.734 -26.188 -23.828 1 96.81 50 ALA B N 1
ATOM 2129 C CA . ALA B 1 50 ? 13.195 -27.203 -24.781 1 96.81 50 ALA B CA 1
ATOM 2130 C C . ALA B 1 50 ? 13.469 -28.531 -24.078 1 96.81 50 ALA B C 1
ATOM 2132 O O . ALA B 1 50 ? 13.289 -29.594 -24.656 1 96.81 50 ALA B O 1
ATOM 2133 N N . SER B 1 51 ? 13.852 -28.453 -22.844 1 95.81 51 SER B N 1
ATOM 2134 C CA . SER B 1 51 ? 14.25 -29.656 -22.109 1 95.81 51 SER B CA 1
ATOM 2135 C C . SER B 1 51 ? 13.125 -30.156 -21.234 1 95.81 51 SER B C 1
ATOM 2137 O O . SER B 1 51 ? 13.273 -31.188 -20.562 1 95.81 51 SER B O 1
ATOM 2139 N N . ALA B 1 52 ? 11.969 -29.516 -21.188 1 97.19 52 ALA B N 1
ATOM 2140 C CA . ALA B 1 52 ? 10.914 -29.797 -20.219 1 97.19 52 ALA B CA 1
ATOM 2141 C C . ALA B 1 52 ? 9.953 -30.859 -20.734 1 97.19 52 ALA B C 1
ATOM 2143 O O . ALA B 1 52 ? 9.039 -31.281 -20.031 1 97.19 52 ALA B O 1
ATOM 2144 N N . GLY B 1 53 ? 10.094 -31.344 -21.969 1 96.25 53 GLY B N 1
ATOM 2145 C CA . GLY B 1 53 ? 9.266 -32.406 -22.516 1 96.25 53 GLY B CA 1
ATOM 2146 C C . GLY B 1 53 ? 7.816 -32 -22.688 1 96.25 53 GLY B C 1
ATOM 2147 O O . GLY B 1 53 ? 6.91 -32.781 -22.406 1 96.25 53 GLY B O 1
ATOM 2148 N N . GLY B 1 54 ? 7.539 -30.734 -22.969 1 96.81 54 GLY B N 1
ATOM 2149 C CA . GLY B 1 54 ? 6.191 -30.266 -23.234 1 96.81 54 GLY B CA 1
ATOM 2150 C C . GLY B 1 54 ? 5.473 -29.797 -21.984 1 96.81 54 GLY B C 1
ATOM 2151 O O . GLY B 1 54 ? 4.328 -29.328 -22.062 1 96.81 54 GLY B O 1
ATOM 2152 N N . ARG B 1 55 ? 6.18 -29.844 -20.859 1 98.12 55 ARG B N 1
ATOM 2153 C CA . ARG B 1 55 ? 5.527 -29.531 -19.594 1 98.12 55 ARG B CA 1
ATOM 2154 C C . ARG B 1 55 ? 5.684 -28.047 -19.266 1 98.12 55 ARG B C 1
ATOM 2156 O O . ARG B 1 55 ? 5.176 -27.578 -18.234 1 98.12 55 ARG B O 1
ATOM 2163 N N . LEU B 1 56 ? 6.395 -27.297 -20.109 1 98.62 56 LEU B N 1
ATOM 2164 C CA . LEU B 1 56 ? 6.578 -25.875 -19.875 1 98.62 56 LEU B CA 1
ATOM 2165 C C . LEU B 1 56 ? 6.012 -25.062 -21.047 1 98.62 56 LEU B C 1
ATOM 2167 O O . LEU B 1 56 ? 6.426 -25.25 -22.188 1 98.62 56 LEU B O 1
ATOM 2171 N N . SER B 1 57 ? 5.027 -24.219 -20.797 1 98.44 57 SER B N 1
ATOM 2172 C CA . SER B 1 57 ? 4.562 -23.203 -21.734 1 98.44 57 SER B CA 1
ATOM 2173 C C . SER B 1 57 ? 5.09 -21.812 -21.359 1 98.44 57 SER B C 1
ATOM 2175 O O . SER B 1 57 ? 5 -21.406 -20.188 1 98.44 57 SER B O 1
ATOM 2177 N N . VAL B 1 58 ? 5.727 -21.141 -22.312 1 98.44 58 VAL B N 1
ATOM 2178 C CA . VAL B 1 58 ? 6.211 -19.781 -22.109 1 98.44 58 VAL B CA 1
ATOM 2179 C C . VAL B 1 58 ? 5.254 -18.797 -22.766 1 98.44 58 VAL B C 1
ATOM 2181 O O . VAL B 1 58 ? 5.055 -18.828 -23.984 1 98.44 58 VAL B O 1
ATOM 2184 N N . THR B 1 59 ? 4.641 -17.906 -21.984 1 98.56 59 THR B N 1
ATOM 2185 C CA . THR B 1 59 ? 3.613 -17 -22.484 1 98.56 59 THR B CA 1
ATOM 2186 C C . THR B 1 59 ? 3.996 -15.555 -22.219 1 98.56 59 THR B C 1
ATOM 2188 O O . THR B 1 59 ? 4.793 -15.266 -21.328 1 98.56 59 THR B O 1
ATOM 2191 N N . LYS B 1 60 ? 3.447 -14.656 -23.047 1 98.69 60 LYS B N 1
ATOM 2192 C CA . LYS B 1 60 ? 3.719 -13.227 -22.938 1 98.69 60 LYS B CA 1
ATOM 2193 C C . LYS B 1 60 ? 2.756 -12.562 -21.953 1 98.69 60 LYS B C 1
ATOM 2195 O O . LYS B 1 60 ? 1.537 -12.688 -22.094 1 98.69 60 LYS B O 1
ATOM 2200 N N . LEU B 1 61 ? 3.316 -11.922 -20.953 1 98.81 61 LEU B N 1
ATOM 2201 C CA . LEU B 1 61 ? 2.502 -11.188 -20 1 98.81 61 LEU B CA 1
ATOM 2202 C C . LEU B 1 61 ? 3.232 -9.945 -19.5 1 98.81 61 LEU B C 1
ATOM 2204 O O . LEU B 1 61 ? 4.395 -10.023 -19.094 1 98.81 61 LEU B O 1
ATOM 2208 N N . ASP B 1 62 ? 2.631 -8.805 -19.656 1 98.75 62 ASP B N 1
ATOM 2209 C CA . ASP B 1 62 ? 3.002 -7.586 -18.953 1 98.75 62 ASP B CA 1
ATOM 2210 C C . ASP B 1 62 ? 2.057 -7.312 -17.781 1 98.75 62 ASP B C 1
ATOM 2212 O O . ASP B 1 62 ? 0.927 -6.863 -17.984 1 98.75 62 ASP B O 1
ATOM 2216 N N . VAL B 1 63 ? 2.568 -7.555 -16.562 1 98.69 63 VAL B N 1
ATOM 2217 C CA . VAL B 1 63 ? 1.705 -7.492 -15.391 1 98.69 63 VAL B CA 1
ATOM 2218 C C . VAL B 1 63 ? 1.311 -6.043 -15.117 1 98.69 63 VAL B C 1
ATOM 2220 O O . VAL B 1 63 ? 0.445 -5.773 -14.281 1 98.69 63 VAL B O 1
ATOM 2223 N N . THR B 1 64 ? 1.934 -5.039 -15.797 1 98.62 64 THR B N 1
ATOM 2224 C CA . THR B 1 64 ? 1.599 -3.637 -15.578 1 98.62 64 THR B CA 1
ATOM 2225 C C . THR B 1 64 ? 0.479 -3.195 -16.516 1 98.62 64 THR B C 1
ATOM 2227 O O . THR B 1 64 ? 0.025 -2.053 -16.453 1 98.62 64 THR B O 1
ATOM 2230 N N . SER B 1 65 ? 0.03 -4.062 -17.406 1 98.81 65 SER B N 1
ATOM 2231 C CA . SER B 1 65 ? -1 -3.744 -18.391 1 98.81 65 SER B CA 1
ATOM 2232 C C . SER B 1 65 ? -2.27 -4.551 -18.141 1 98.81 65 SER B C 1
ATOM 2234 O O . SER B 1 65 ? -2.297 -5.762 -18.375 1 98.81 65 SER B O 1
ATOM 2236 N N . PRO B 1 66 ? -3.352 -3.852 -17.75 1 98.69 66 PRO B N 1
ATOM 2237 C CA . PRO B 1 66 ? -4.613 -4.562 -17.547 1 98.69 66 PRO B CA 1
ATOM 2238 C C . PRO B 1 66 ? -5.07 -5.328 -18.781 1 98.69 66 PRO B C 1
ATOM 2240 O O . PRO B 1 66 ? -5.578 -6.449 -18.672 1 98.69 66 PRO B O 1
ATOM 2243 N N . GLN B 1 67 ? -4.879 -4.758 -19.891 1 98.69 67 GLN B N 1
ATOM 2244 C CA . GLN B 1 67 ? -5.273 -5.426 -21.125 1 98.69 67 GLN B CA 1
ATOM 2245 C C . GLN B 1 67 ? -4.434 -6.676 -21.359 1 98.69 67 GLN B C 1
ATOM 2247 O O . GLN B 1 67 ? -4.957 -7.711 -21.781 1 98.69 67 GLN B O 1
ATOM 2252 N N . SER B 1 68 ? -3.135 -6.57 -21.156 1 98.88 68 SER B N 1
ATOM 2253 C CA . SER B 1 68 ? -2.258 -7.73 -21.281 1 98.88 68 SER B CA 1
ATOM 2254 C C . SER B 1 68 ? -2.695 -8.852 -20.344 1 98.88 68 SER B C 1
ATOM 2256 O O . SER B 1 68 ? -2.76 -10.016 -20.75 1 98.88 68 SER B O 1
ATOM 2258 N N . ILE B 1 69 ? -3.088 -8.531 -19.156 1 98.88 69 ILE B N 1
ATOM 2259 C CA . ILE B 1 69 ? -3.473 -9.508 -18.141 1 98.88 69 ILE B CA 1
ATOM 2260 C C . ILE B 1 69 ? -4.762 -10.211 -18.562 1 98.88 69 ILE B C 1
ATOM 2262 O O . ILE B 1 69 ? -4.867 -11.438 -18.469 1 98.88 69 ILE B O 1
ATOM 2266 N N . GLU B 1 70 ? -5.676 -9.414 -18.984 1 98.62 70 GLU B N 1
ATOM 2267 C CA . GLU B 1 70 ? -6.961 -9.977 -19.391 1 98.62 70 GLU B CA 1
ATOM 2268 C C . GLU B 1 70 ? -6.789 -10.953 -20.562 1 98.62 70 GLU B C 1
ATOM 2270 O O . GLU B 1 70 ? -7.305 -12.07 -20.516 1 98.62 70 GLU B O 1
ATOM 2275 N N . SER B 1 71 ? -6.098 -10.516 -21.594 1 98.69 71 SER B N 1
ATOM 2276 C CA . SER B 1 71 ? -5.859 -11.367 -22.75 1 98.69 71 SER B CA 1
ATOM 2277 C C . SER B 1 71 ? -5.062 -12.609 -22.375 1 98.69 71 SER B C 1
ATOM 2279 O O . SER B 1 71 ? -5.344 -13.703 -22.859 1 98.69 71 SER B O 1
ATOM 2281 N N . TRP B 1 72 ? -4.074 -12.43 -21.562 1 98.88 72 TRP B N 1
ATOM 2282 C CA . TRP B 1 72 ? -3.23 -13.531 -21.109 1 98.88 72 TRP B CA 1
ATOM 2283 C C . TRP B 1 72 ? -4.051 -14.57 -20.359 1 98.88 72 TRP B C 1
ATOM 2285 O O . TRP B 1 72 ? -3.883 -15.781 -20.578 1 98.88 72 TRP B O 1
ATOM 2295 N N . ALA B 1 73 ? -4.941 -14.141 -19.469 1 98.75 73 ALA B N 1
ATOM 2296 C CA . ALA B 1 73 ? -5.77 -15.07 -18.703 1 98.75 73 ALA B CA 1
ATOM 2297 C C . ALA B 1 73 ? -6.621 -15.938 -19.625 1 98.75 73 ALA B C 1
ATOM 2299 O O . ALA B 1 73 ? -6.805 -17.125 -19.375 1 98.75 73 ALA B O 1
ATOM 2300 N N . ALA B 1 74 ? -7.098 -15.297 -20.656 1 98.25 74 ALA B N 1
ATOM 2301 C CA . ALA B 1 74 ? -7.855 -16.047 -21.641 1 98.25 74 ALA B CA 1
ATOM 2302 C C . ALA B 1 74 ? -6.98 -17.094 -22.328 1 98.25 74 ALA B C 1
ATOM 2304 O O . ALA B 1 74 ? -7.438 -18.203 -22.609 1 98.25 74 ALA B O 1
ATOM 2305 N N . GLU B 1 75 ? -5.781 -16.75 -22.625 1 98.44 75 GLU B N 1
ATOM 2306 C CA . GLU B 1 75 ? -4.824 -17.688 -23.203 1 98.44 75 GLU B CA 1
ATOM 2307 C C . GLU B 1 75 ? -4.555 -18.859 -22.25 1 98.44 75 GLU B C 1
ATOM 2309 O O . GLU B 1 75 ? -4.453 -20 -22.688 1 98.44 75 GLU B O 1
ATOM 2314 N N . VAL B 1 76 ? -4.414 -18.594 -20.969 1 98.62 76 VAL B N 1
ATOM 2315 C CA . VAL B 1 76 ? -4.145 -19.625 -19.984 1 98.62 76 VAL B CA 1
ATOM 2316 C C . VAL B 1 76 ? -5.305 -20.625 -19.953 1 98.62 76 VAL B C 1
ATOM 2318 O O . VAL B 1 76 ? -5.094 -21.828 -19.781 1 98.62 76 VAL B O 1
ATOM 2321 N N . LYS B 1 77 ? -6.52 -20.094 -20.109 1 97.31 77 LYS B N 1
ATOM 2322 C CA . LYS B 1 77 ? -7.703 -20.938 -20.125 1 97.31 77 LYS B CA 1
ATOM 2323 C C . LYS B 1 77 ? -7.609 -22 -21.234 1 97.31 77 LYS B C 1
ATOM 2325 O O . LYS B 1 77 ? -8.078 -23.125 -21.062 1 97.31 77 LYS B O 1
ATOM 2330 N N . ALA B 1 78 ? -6.984 -21.625 -22.297 1 97 78 ALA B N 1
ATOM 2331 C CA . ALA B 1 78 ? -6.816 -22.547 -23.422 1 97 78 ALA B CA 1
ATOM 2332 C C . ALA B 1 78 ? -5.707 -23.562 -23.141 1 97 78 ALA B C 1
ATOM 2334 O O . ALA B 1 78 ? -5.676 -24.641 -23.734 1 97 78 ALA B O 1
ATOM 2335 N N . LEU B 1 79 ? -4.828 -23.297 -22.234 1 97.25 79 LEU B N 1
ATOM 2336 C CA . LEU B 1 79 ? -3.67 -24.141 -21.953 1 97.25 79 LEU B CA 1
ATOM 2337 C C . LEU B 1 79 ? -3.975 -25.125 -20.828 1 97.25 79 LEU B C 1
ATOM 2339 O O . LEU B 1 79 ? -3.393 -26.203 -20.781 1 97.25 79 LEU B O 1
ATOM 2343 N N . ALA B 1 80 ? -4.855 -24.75 -19.922 1 96 80 ALA B N 1
ATOM 2344 C CA . ALA B 1 80 ? -5.145 -25.562 -18.734 1 96 80 ALA B CA 1
ATOM 2345 C C . ALA B 1 80 ? -6.559 -25.312 -18.219 1 96 80 ALA B C 1
ATOM 2347 O O . ALA B 1 80 ? -7.016 -24.156 -18.203 1 96 80 ALA B O 1
ATOM 2348 N N . PRO B 1 81 ? -7.219 -26.344 -17.781 1 95.81 81 PRO B N 1
ATOM 2349 C CA . PRO B 1 81 ? -8.57 -26.172 -17.25 1 95.81 81 PRO B CA 1
ATOM 2350 C C . PRO B 1 81 ? -8.586 -25.656 -15.812 1 95.81 81 PRO B C 1
ATOM 2352 O O . PRO B 1 81 ? -9.625 -25.219 -15.312 1 95.81 81 PRO B O 1
ATOM 2355 N N . HIS B 1 82 ? -7.473 -25.797 -15.102 1 97.75 82 HIS B N 1
ATOM 2356 C CA . HIS B 1 82 ? -7.348 -25.438 -13.695 1 97.75 82 HIS B CA 1
ATOM 2357 C C . HIS B 1 82 ? -5.902 -25.109 -13.336 1 97.75 82 HIS B C 1
ATOM 2359 O O . HIS B 1 82 ? -4.969 -25.688 -13.898 1 97.75 82 HIS B O 1
ATOM 2365 N N . VAL B 1 83 ? -5.746 -24.125 -12.461 1 98.56 83 VAL B N 1
ATOM 2366 C CA . VAL B 1 83 ? -4.434 -23.75 -11.93 1 98.56 83 VAL B CA 1
ATOM 2367 C C . VAL B 1 83 ? -4.34 -24.141 -10.461 1 98.56 83 VAL B C 1
ATOM 2369 O O . VAL B 1 83 ? -5.07 -23.609 -9.625 1 98.56 83 VAL B O 1
ATOM 2372 N N . ASP B 1 84 ? -3.445 -25.078 -10.156 1 98.56 84 ASP B N 1
ATOM 2373 C CA . ASP B 1 84 ? -3.264 -25.516 -8.781 1 98.56 84 ASP B CA 1
ATOM 2374 C C . ASP B 1 84 ? -2.465 -24.5 -7.973 1 98.56 84 ASP B C 1
ATOM 2376 O O . ASP B 1 84 ? -2.76 -24.266 -6.801 1 98.56 84 ASP B O 1
ATOM 2380 N N . LEU B 1 85 ? -1.434 -23.922 -8.555 1 98.81 85 LEU B N 1
ATOM 2381 C CA . LEU B 1 85 ? -0.542 -22.969 -7.918 1 98.81 85 LEU B CA 1
ATOM 2382 C C . LEU B 1 85 ? -0.293 -21.766 -8.828 1 98.81 85 LEU B C 1
ATOM 2384 O O . LEU B 1 85 ? 0.135 -21.938 -9.977 1 98.81 85 LEU B O 1
ATOM 2388 N N . LEU B 1 86 ? -0.681 -20.641 -8.398 1 98.94 86 LEU B N 1
ATOM 2389 C CA . LEU B 1 86 ? -0.27 -19.375 -8.992 1 98.94 86 LEU B CA 1
ATOM 2390 C C . LEU B 1 86 ? 0.789 -18.688 -8.133 1 98.94 86 LEU B C 1
ATOM 2392 O O . LEU B 1 86 ? 0.558 -18.422 -6.953 1 98.94 86 LEU B O 1
ATOM 2396 N N . VAL B 1 87 ? 1.968 -18.484 -8.688 1 98.94 87 VAL B N 1
ATOM 2397 C CA . VAL B 1 87 ? 2.98 -17.672 -8.023 1 98.94 87 VAL B CA 1
ATOM 2398 C C . VAL B 1 87 ? 3.104 -16.328 -8.719 1 98.94 87 VAL B C 1
ATOM 2400 O O . VAL B 1 87 ? 3.658 -16.234 -9.812 1 98.94 87 VAL B O 1
ATOM 2403 N N . ASN B 1 88 ? 2.535 -15.328 -8.102 1 98.94 88 ASN B N 1
ATOM 2404 C CA . ASN B 1 88 ? 2.809 -13.953 -8.523 1 98.94 88 ASN B CA 1
ATOM 2405 C C . ASN B 1 88 ? 4.195 -13.5 -8.086 1 98.94 88 ASN B C 1
ATOM 2407 O O . ASN B 1 88 ? 4.375 -13.039 -6.953 1 98.94 88 ASN B O 1
ATOM 2411 N N . ASN B 1 89 ? 5.102 -13.523 -9.023 1 98.56 89 ASN B N 1
ATOM 2412 C CA . ASN B 1 89 ? 6.512 -13.312 -8.703 1 98.56 89 ASN B CA 1
ATOM 2413 C C . ASN B 1 89 ? 7.055 -12.055 -9.375 1 98.56 89 ASN B C 1
ATOM 2415 O O . ASN B 1 89 ? 8 -11.438 -8.883 1 98.56 89 ASN B O 1
ATOM 2419 N N . ALA B 1 90 ? 6.449 -11.641 -10.5 1 95.88 90 ALA B N 1
ATOM 2420 C CA . ALA B 1 90 ? 6.91 -10.445 -11.195 1 95.88 90 ALA B CA 1
ATOM 2421 C C . ALA B 1 90 ? 6.891 -9.234 -10.273 1 95.88 90 ALA B C 1
ATOM 2423 O O . ALA B 1 90 ? 5.953 -9.055 -9.492 1 95.88 90 ALA B O 1
ATOM 2424 N N . GLY B 1 91 ? 7.969 -8.453 -10.312 1 93.81 91 GLY B N 1
ATOM 2425 C CA . GLY B 1 91 ? 8.039 -7.262 -9.477 1 93.81 91 GLY B CA 1
ATOM 2426 C C . GLY B 1 91 ? 9.203 -6.352 -9.836 1 93.81 91 GLY B C 1
ATOM 2427 O O . GLY B 1 91 ? 10.078 -6.73 -10.617 1 93.81 91 GLY B O 1
ATOM 2428 N N . VAL B 1 92 ? 9.133 -5.125 -9.297 1 93.81 92 VAL B N 1
ATOM 2429 C CA . VAL B 1 92 ? 10.164 -4.141 -9.594 1 93.81 92 VAL B CA 1
ATOM 2430 C C . VAL B 1 92 ? 10.539 -3.381 -8.32 1 93.81 92 VAL B C 1
ATOM 2432 O O . VAL B 1 92 ? 9.828 -3.453 -7.316 1 93.81 92 VAL B O 1
ATOM 2435 N N . THR B 1 93 ? 11.688 -2.742 -8.398 1 92.5 93 THR B N 1
ATOM 2436 C CA . THR B 1 93 ? 12.102 -1.745 -7.418 1 92.5 93 THR B CA 1
ATOM 2437 C C . THR B 1 93 ? 12.242 -0.373 -8.07 1 92.5 93 THR B C 1
ATOM 2439 O O . THR B 1 93 ? 12.18 -0.252 -9.297 1 92.5 93 THR B O 1
ATOM 2442 N N . ASP B 1 94 ? 12.289 0.68 -7.227 1 85 94 ASP B N 1
ATOM 2443 C CA . ASP B 1 94 ? 12.453 2.033 -7.75 1 85 94 ASP B CA 1
ATOM 2444 C C . ASP B 1 94 ? 13.906 2.492 -7.645 1 85 94 ASP B C 1
ATOM 2446 O O . ASP B 1 94 ? 14.188 3.688 -7.738 1 85 94 ASP B O 1
ATOM 2450 N N . GLY B 1 95 ? 14.805 1.593 -7.398 1 86 95 GLY B N 1
ATOM 2451 C CA . GLY B 1 95 ? 16.203 1.973 -7.258 1 86 95 GLY B CA 1
ATOM 2452 C C . GLY B 1 95 ? 16.547 2.504 -5.879 1 86 95 GLY B C 1
ATOM 2453 O O . GLY B 1 95 ? 17.469 3.307 -5.723 1 86 95 GLY B O 1
ATOM 2454 N N . TRP B 1 96 ? 15.789 2.35 -4.895 1 87.5 96 TRP B N 1
ATOM 2455 C CA . TRP B 1 96 ? 16.047 2.566 -3.473 1 87.5 96 TRP B CA 1
ATOM 2456 C C . TRP B 1 96 ? 16.25 4.047 -3.176 1 87.5 96 TRP B C 1
ATOM 2458 O O . TRP B 1 96 ? 17.234 4.438 -2.566 1 87.5 96 TRP B O 1
ATOM 2468 N N . LYS B 1 97 ? 15.359 4.82 -3.504 1 91.94 97 LYS B N 1
ATOM 2469 C CA . LYS B 1 97 ? 15.414 6.27 -3.365 1 91.94 97 LYS B CA 1
ATOM 2470 C C . LYS B 1 97 ? 15.07 6.703 -1.942 1 91.94 97 LYS B C 1
ATOM 2472 O O . LYS B 1 97 ? 14.227 6.086 -1.288 1 91.94 97 LYS B O 1
ATOM 2477 N N . GLU B 1 98 ? 15.727 7.801 -1.524 1 95.94 98 GLU B N 1
ATOM 2478 C CA . GLU B 1 98 ? 15.461 8.414 -0.229 1 95.94 98 GLU B CA 1
ATOM 2479 C C . GLU B 1 98 ? 14.289 9.391 -0.316 1 95.94 98 GLU B C 1
ATOM 2481 O O . GLU B 1 98 ? 13.766 9.648 -1.403 1 95.94 98 GLU B O 1
ATOM 2486 N N . LEU B 1 99 ? 13.922 9.945 0.864 1 97.62 99 LEU B N 1
ATOM 2487 C CA . LEU B 1 99 ? 12.758 10.82 0.957 1 97.62 99 LEU B CA 1
ATOM 2488 C C . LEU B 1 99 ? 12.867 11.977 -0.024 1 97.62 99 LEU B C 1
ATOM 2490 O O . LEU B 1 99 ? 11.906 12.312 -0.718 1 97.62 99 LEU B O 1
ATOM 2494 N N . GLY B 1 100 ? 14.023 12.555 -0.108 1 97.06 100 GLY B N 1
ATOM 2495 C CA . GLY B 1 100 ? 14.203 13.734 -0.932 1 97.06 100 GLY B CA 1
ATOM 2496 C C . GLY B 1 100 ? 14.195 13.438 -2.42 1 97.06 100 GLY B C 1
ATOM 2497 O O . GLY B 1 100 ? 14.078 14.344 -3.242 1 97.06 100 GLY B O 1
ATOM 2498 N N . GLU B 1 101 ? 14.172 12.117 -2.803 1 97 101 GLU B N 1
ATOM 2499 C CA . GLU B 1 101 ? 14.383 11.75 -4.199 1 97 101 GLU B CA 1
ATOM 2500 C C . GLU B 1 101 ? 13.164 11.031 -4.77 1 97 101 GLU B C 1
ATOM 2502 O O . GLU B 1 101 ? 12.977 10.992 -5.988 1 97 101 GLU B O 1
ATOM 2507 N N . VAL B 1 102 ? 12.406 10.43 -3.898 1 98.06 102 VAL B N 1
ATOM 2508 C CA . VAL B 1 102 ? 11.289 9.609 -4.359 1 98.06 102 VAL B CA 1
ATOM 2509 C C . VAL B 1 102 ? 10.258 10.492 -5.062 1 98.06 102 VAL B C 1
ATOM 2511 O O . VAL B 1 102 ? 9.969 11.602 -4.609 1 98.06 102 VAL B O 1
ATOM 2514 N N . THR B 1 103 ? 9.75 10.055 -6.227 1 98.38 103 THR B N 1
ATOM 2515 C CA . THR B 1 103 ? 8.758 10.789 -7.004 1 98.38 103 THR B CA 1
ATOM 2516 C C . THR B 1 103 ? 7.434 10.031 -7.043 1 98.38 103 THR B C 1
ATOM 2518 O O . THR B 1 103 ? 7.379 8.844 -6.707 1 98.38 103 THR B O 1
ATOM 2521 N N . ALA B 1 104 ? 6.402 10.75 -7.473 1 98.69 104 ALA B N 1
ATOM 2522 C CA . ALA B 1 104 ? 5.105 10.109 -7.68 1 98.69 104 ALA B CA 1
ATOM 2523 C C . ALA B 1 104 ? 5.211 8.969 -8.68 1 98.69 104 ALA B C 1
ATOM 2525 O O . ALA B 1 104 ? 4.594 7.914 -8.5 1 98.69 104 ALA B O 1
ATOM 2526 N N . GLN B 1 105 ? 5.945 9.227 -9.688 1 98.31 105 GLN B N 1
ATOM 2527 C CA . GLN B 1 105 ? 6.07 8.219 -10.734 1 98.31 105 GLN B CA 1
ATOM 2528 C C . GLN B 1 105 ? 6.754 6.961 -10.203 1 98.31 105 GLN B C 1
ATOM 2530 O O . GLN B 1 105 ? 6.371 5.844 -10.562 1 98.31 105 GLN B O 1
ATOM 2535 N N . ASP B 1 106 ? 7.812 7.102 -9.383 1 98.44 106 ASP B N 1
ATOM 2536 C CA . ASP B 1 106 ? 8.43 5.945 -8.734 1 98.44 106 ASP B CA 1
ATOM 2537 C C . ASP B 1 106 ? 7.398 5.109 -7.988 1 98.44 106 ASP B C 1
ATOM 2539 O O . ASP B 1 106 ? 7.395 3.881 -8.094 1 98.44 106 ASP B O 1
ATOM 2543 N N . MET B 1 107 ? 6.566 5.816 -7.254 1 98.81 107 MET B N 1
ATOM 2544 C CA . MET B 1 107 ? 5.539 5.145 -6.461 1 98.81 107 MET B CA 1
ATOM 2545 C C . MET B 1 107 ? 4.539 4.426 -7.363 1 98.81 107 MET B C 1
ATOM 2547 O O . MET B 1 107 ? 4.242 3.25 -7.152 1 98.81 107 MET B O 1
ATOM 2551 N N . LEU B 1 108 ? 4.098 5.129 -8.359 1 98.69 108 LEU B N 1
ATOM 2552 C CA . LEU B 1 108 ? 3.09 4.57 -9.258 1 98.69 108 LEU B CA 1
ATOM 2553 C C . LEU B 1 108 ? 3.623 3.336 -9.969 1 98.69 108 LEU B C 1
ATOM 2555 O O . LEU B 1 108 ? 2.906 2.348 -10.133 1 98.69 108 LEU B O 1
ATOM 2559 N N . ASP B 1 109 ? 4.852 3.42 -10.422 1 98.44 109 ASP B N 1
ATOM 2560 C CA . ASP B 1 109 ? 5.465 2.279 -11.094 1 98.44 109 ASP B CA 1
ATOM 2561 C C . ASP B 1 109 ? 5.52 1.061 -10.18 1 98.44 109 ASP B C 1
ATOM 2563 O O . ASP B 1 109 ? 5.168 -0.047 -10.586 1 98.44 109 ASP B O 1
ATOM 2567 N N . CYS B 1 110 ? 5.902 1.234 -8.953 1 98.75 110 CYS B N 1
ATOM 2568 C CA . CYS B 1 110 ? 6.008 0.133 -8 1 98.75 110 CYS B CA 1
ATOM 2569 C C . CYS B 1 110 ? 4.629 -0.417 -7.652 1 98.75 110 CYS B C 1
ATOM 2571 O O . CYS B 1 110 ? 4.434 -1.633 -7.617 1 98.75 110 CYS B O 1
ATOM 2573 N N . PHE B 1 111 ? 3.664 0.465 -7.414 1 98.88 111 PHE B N 1
ATOM 2574 C CA . PHE B 1 111 ? 2.312 0.005 -7.117 1 98.88 111 PHE B CA 1
ATOM 2575 C C . PHE B 1 111 ? 1.761 -0.826 -8.266 1 98.88 111 PHE B C 1
ATOM 2577 O O . PHE B 1 111 ? 1.146 -1.871 -8.047 1 98.88 111 PHE B O 1
ATOM 2584 N N . THR B 1 112 ? 1.96 -0.341 -9.461 1 98.88 112 THR B N 1
ATOM 2585 C CA . THR B 1 112 ? 1.394 -0.979 -10.648 1 98.88 112 THR B CA 1
ATOM 2586 C C . THR B 1 112 ? 1.938 -2.396 -10.805 1 98.88 112 THR B C 1
ATOM 2588 O O . THR B 1 112 ? 1.172 -3.344 -10.984 1 98.88 112 THR B O 1
ATOM 2591 N N . ALA B 1 113 ? 3.176 -2.57 -10.664 1 98.75 113 ALA B N 1
ATOM 2592 C CA . ALA B 1 113 ? 3.809 -3.863 -10.914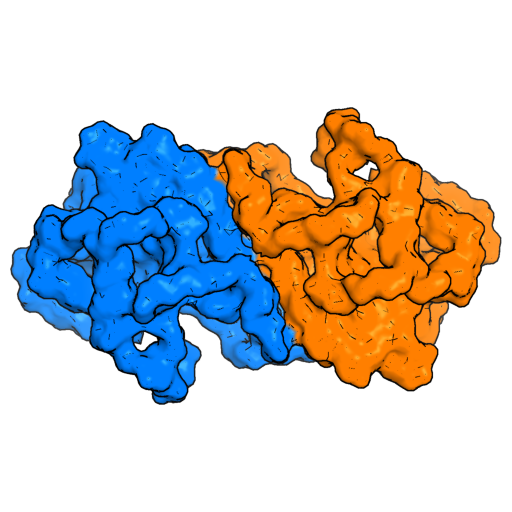 1 98.75 113 ALA B CA 1
ATOM 2593 C C . ALA B 1 113 ? 3.666 -4.789 -9.711 1 98.75 113 ALA B C 1
ATOM 2595 O O . ALA B 1 113 ? 3.365 -5.973 -9.859 1 98.75 113 ALA B O 1
ATOM 2596 N N . ASN B 1 114 ? 3.852 -4.246 -8.5 1 98.88 114 ASN B N 1
ATOM 2597 C CA . ASN B 1 114 ? 4.059 -5.086 -7.324 1 98.88 114 ASN B CA 1
ATOM 2598 C C . ASN B 1 114 ? 2.748 -5.367 -6.598 1 98.88 114 ASN B C 1
ATOM 2600 O O . ASN B 1 114 ? 2.67 -6.289 -5.781 1 98.88 114 ASN B O 1
ATOM 2604 N N . CYS B 1 115 ? 1.774 -4.555 -6.82 1 98.94 115 CYS B N 1
ATOM 2605 C CA . CYS B 1 115 ? 0.538 -4.676 -6.055 1 98.94 115 CYS B CA 1
ATOM 2606 C C . CYS B 1 115 ? -0.657 -4.879 -6.98 1 98.94 115 CYS B C 1
ATOM 2608 O O . CYS B 1 115 ? -1.362 -5.883 -6.879 1 98.94 115 CYS B O 1
ATOM 2610 N N . ILE B 1 116 ? -0.831 -3.975 -7.898 1 98.94 116 ILE B N 1
ATOM 2611 C CA . ILE B 1 116 ? -1.979 -4.016 -8.797 1 98.94 116 ILE B CA 1
ATOM 2612 C C . ILE B 1 116 ? -1.864 -5.223 -9.727 1 98.94 116 ILE B C 1
ATOM 2614 O O . ILE B 1 116 ? -2.848 -5.93 -9.961 1 98.94 116 ILE B O 1
ATOM 2618 N N . GLY B 1 117 ? -0.673 -5.453 -10.242 1 98.88 117 GLY B N 1
ATOM 2619 C CA . GLY B 1 117 ? -0.425 -6.574 -11.133 1 98.88 117 GLY B CA 1
ATOM 2620 C C . GLY B 1 117 ? -0.893 -7.902 -10.57 1 98.88 117 GLY B C 1
ATOM 2621 O O . GLY B 1 117 ? -1.786 -8.539 -11.125 1 98.88 117 GLY B O 1
ATOM 2622 N N . PRO B 1 118 ? -0.341 -8.312 -9.406 1 98.94 118 PRO B N 1
ATOM 2623 C CA . PRO B 1 118 ? -0.735 -9.586 -8.805 1 98.94 118 PRO B CA 1
ATOM 2624 C C . PRO B 1 118 ? -2.234 -9.664 -8.523 1 98.94 118 PRO B C 1
ATOM 2626 O O . PRO B 1 118 ? -2.84 -10.734 -8.68 1 98.94 118 PRO B O 1
ATOM 2629 N N . LEU B 1 119 ? -2.842 -8.562 -8.086 1 98.94 119 LEU B N 1
ATOM 2630 C CA . LEU B 1 119 ? -4.285 -8.547 -7.859 1 98.94 119 LEU B CA 1
ATOM 2631 C C . LEU B 1 119 ? -5.039 -8.859 -9.148 1 98.94 119 LEU B C 1
ATOM 2633 O O . LEU B 1 119 ? -5.922 -9.719 -9.164 1 98.94 119 LEU B O 1
ATOM 2637 N N . LEU B 1 120 ? -4.66 -8.172 -10.211 1 98.94 120 LEU B N 1
ATOM 2638 C CA . LEU B 1 120 ? -5.395 -8.312 -11.461 1 98.94 120 LEU B CA 1
ATOM 2639 C C . LEU B 1 120 ? -5.145 -9.68 -12.086 1 98.94 120 LEU B C 1
ATOM 2641 O O . LEU B 1 120 ? -6.035 -10.25 -12.719 1 98.94 120 LEU B O 1
ATOM 2645 N N . VAL B 1 121 ? -3.936 -10.188 -11.977 1 98.94 121 VAL B N 1
ATOM 2646 C CA . VAL B 1 121 ? -3.646 -11.539 -12.453 1 98.94 121 VAL B CA 1
ATOM 2647 C C . VAL B 1 121 ? -4.566 -12.539 -11.758 1 98.94 121 VAL B C 1
ATOM 2649 O O . VAL B 1 121 ? -5.219 -13.352 -12.414 1 98.94 121 VAL B O 1
ATOM 2652 N N . THR B 1 122 ? -4.641 -12.477 -10.422 1 98.94 122 THR B N 1
ATOM 2653 C CA . THR B 1 122 ? -5.504 -13.359 -9.648 1 98.94 122 THR B CA 1
ATOM 2654 C C . THR B 1 122 ? -6.969 -13.164 -10.031 1 98.94 122 THR B C 1
ATOM 2656 O O . THR B 1 122 ? -7.695 -14.141 -10.25 1 98.94 122 THR B O 1
ATOM 2659 N N . GLN B 1 123 ? -7.363 -11.891 -10.156 1 98.81 123 GLN B N 1
ATOM 2660 C CA . GLN B 1 123 ? -8.734 -11.531 -10.516 1 98.81 123 GLN B CA 1
ATOM 2661 C C . GLN B 1 123 ? -9.133 -12.156 -11.852 1 98.81 123 GLN B C 1
ATOM 2663 O O . GLN B 1 123 ? -10.195 -12.758 -11.969 1 98.81 123 GLN B O 1
ATOM 2668 N N . GLN B 1 124 ? -8.297 -12.023 -12.852 1 98.81 124 GLN B N 1
ATOM 2669 C CA . GLN B 1 124 ? -8.656 -12.453 -14.203 1 98.81 124 GLN B CA 1
ATOM 2670 C C . GLN B 1 124 ? -8.625 -13.977 -14.32 1 98.81 124 GLN B C 1
ATOM 2672 O O . GLN B 1 124 ? -9.445 -14.57 -15.023 1 98.81 124 GLN B O 1
ATOM 2677 N N . LEU B 1 125 ? -7.656 -14.648 -13.664 1 98.88 125 LEU B N 1
ATOM 2678 C CA . LEU B 1 125 ? -7.68 -16.109 -13.641 1 98.88 125 LEU B CA 1
ATOM 2679 C C . LEU B 1 125 ? -8.938 -16.609 -12.938 1 98.88 125 LEU B C 1
ATOM 2681 O O . LEU B 1 125 ? -9.531 -17.609 -13.367 1 98.88 125 LEU B O 1
ATOM 2685 N N . HIS B 1 126 ? -9.305 -15.945 -11.859 1 98.5 126 HIS B N 1
ATOM 2686 C CA . HIS B 1 126 ? -10.523 -16.297 -11.148 1 98.5 126 HIS B CA 1
ATOM 2687 C C . HIS B 1 126 ? -11.75 -16.125 -12.047 1 98.5 126 HIS B C 1
ATOM 2689 O O . HIS B 1 126 ? -12.617 -17 -12.094 1 98.5 126 HIS B O 1
ATOM 2695 N N . LYS B 1 127 ? -11.797 -15.016 -12.789 1 97.75 127 LYS B N 1
ATOM 2696 C CA . LYS B 1 127 ? -12.906 -14.734 -13.695 1 97.75 127 LYS B CA 1
ATOM 2697 C C . LYS B 1 127 ? -13.008 -15.805 -14.781 1 97.75 127 LYS B C 1
ATOM 2699 O O . LYS B 1 127 ? -14.109 -16.141 -15.234 1 97.75 127 LYS B O 1
ATOM 2704 N N . GLN B 1 128 ? -11.898 -16.344 -15.172 1 97.75 128 GLN B N 1
ATOM 2705 C CA . GLN B 1 128 ? -11.859 -17.375 -16.203 1 97.75 128 GLN B CA 1
ATOM 2706 C C . GLN B 1 128 ? -12.211 -18.734 -15.633 1 97.75 128 GLN B C 1
ATOM 2708 O O . GLN B 1 128 ? -12.242 -19.734 -16.359 1 97.75 128 GLN B O 1
ATOM 2713 N N . GLY B 1 129 ? -12.438 -18.812 -14.312 1 97.44 129 GLY B N 1
ATOM 2714 C CA . GLY B 1 129 ? -12.812 -20.062 -13.672 1 97.44 129 GLY B CA 1
ATOM 2715 C C . GLY B 1 129 ? -11.633 -21 -13.445 1 97.44 129 GLY B C 1
ATOM 2716 O O . GLY B 1 129 ? -11.797 -22.219 -13.383 1 97.44 129 GLY B O 1
ATOM 2717 N N . LEU B 1 130 ? -10.43 -20.391 -13.336 1 98.31 130 LEU B N 1
ATOM 2718 C CA . LEU B 1 130 ? -9.234 -21.219 -13.305 1 98.31 130 LEU B CA 1
ATOM 2719 C C . LEU B 1 130 ? -8.75 -21.422 -11.875 1 98.31 130 LEU B C 1
ATOM 2721 O O . LEU B 1 130 ? -7.871 -22.25 -11.625 1 98.31 130 LEU B O 1
ATOM 2725 N N . LEU B 1 131 ? -9.32 -20.734 -10.93 1 98.44 131 LEU B N 1
ATOM 2726 C CA . LEU B 1 131 ? -8.898 -20.828 -9.539 1 98.44 131 LEU B CA 1
ATOM 2727 C C . LEU B 1 131 ? -10.031 -21.344 -8.664 1 98.44 131 LEU B C 1
ATOM 2729 O O . LEU B 1 131 ? -11.117 -20.766 -8.633 1 98.44 131 LEU B O 1
ATOM 2733 N N . GLY B 1 132 ? -9.68 -22.344 -7.961 1 96.69 132 GLY B N 1
ATOM 2734 C CA . GLY B 1 132 ? -10.68 -22.891 -7.062 1 96.69 132 GLY B CA 1
ATOM 2735 C C . GLY B 1 132 ? -11.859 -23.516 -7.789 1 96.69 132 GLY B C 1
ATOM 2736 O O . GLY B 1 132 ? -11.711 -24.031 -8.898 1 96.69 132 GLY B O 1
ATOM 2737 N N . GLY B 1 133 ? -12.906 -23.609 -7.066 1 91.38 133 GLY B N 1
ATOM 2738 C CA . GLY B 1 133 ? -14.148 -24.125 -7.621 1 91.38 133 GLY B CA 1
ATOM 2739 C C . GLY B 1 133 ? -14.188 -25.641 -7.688 1 91.38 133 GLY B C 1
ATOM 2740 O O . GLY B 1 133 ? -13.633 -26.328 -6.824 1 91.38 133 GLY B O 1
ATOM 2741 N N . ARG B 1 134 ? -14.977 -26.156 -8.664 1 87.62 134 ARG B N 1
ATOM 2742 C CA . ARG B 1 134 ? -15.305 -27.578 -8.758 1 87.62 134 ARG B CA 1
ATOM 2743 C C . ARG B 1 134 ? -14.094 -28.391 -9.211 1 87.62 134 ARG B C 1
ATOM 2745 O O . ARG B 1 134 ? -13.984 -29.578 -8.906 1 87.62 134 ARG B O 1
ATOM 2752 N N . ALA B 1 135 ? -13.242 -27.672 -9.867 1 84.44 135 ALA B N 1
ATOM 2753 C CA . ALA B 1 135 ? -12.102 -28.375 -10.438 1 84.44 135 ALA B CA 1
ATOM 2754 C C . ALA B 1 135 ? -11.055 -28.688 -9.375 1 84.44 135 ALA B C 1
ATOM 2756 O O . ALA B 1 135 ? -10.188 -29.531 -9.57 1 84.44 135 ALA B O 1
ATOM 2757 N N . GLY B 1 136 ? -11.117 -27.969 -8.227 1 91.06 136 GLY B N 1
ATOM 2758 C CA . GLY B 1 136 ? -10.164 -28.219 -7.152 1 91.06 136 GLY B CA 1
ATOM 2759 C C . GLY B 1 136 ? -9.773 -26.969 -6.395 1 91.06 136 GLY B C 1
ATOM 2760 O O . GLY B 1 136 ? -10.305 -25.875 -6.656 1 91.06 136 GLY B O 1
ATOM 2761 N N . SER B 1 137 ? -8.82 -27.219 -5.441 1 96.56 137 SER B N 1
ATOM 2762 C CA . SER B 1 137 ? -8.305 -26.109 -4.656 1 96.56 137 SER B CA 1
ATOM 2763 C C . SER B 1 137 ? -7.117 -25.453 -5.352 1 96.56 137 SER B C 1
ATOM 2765 O O . SER B 1 137 ? -6.449 -26.078 -6.18 1 96.56 137 SER B O 1
ATOM 2767 N N . SER B 1 138 ? -6.973 -24.234 -5.152 1 98.5 138 SER B N 1
ATOM 2768 C CA . SER B 1 138 ? -5.844 -23.484 -5.699 1 98.5 138 SER B CA 1
ATOM 2769 C C . SER B 1 138 ? -5.074 -22.75 -4.598 1 98.5 138 SER B C 1
ATOM 2771 O O . SER B 1 138 ? -5.652 -22.391 -3.572 1 98.5 138 SER B O 1
ATOM 2773 N N . LEU B 1 139 ? -3.785 -22.688 -4.789 1 98.62 139 LEU B N 1
ATOM 2774 C CA . LEU B 1 139 ? -2.9 -21.875 -3.955 1 98.62 139 LEU B CA 1
ATOM 2775 C C . LEU B 1 139 ? -2.365 -20.672 -4.73 1 98.62 139 LEU B C 1
ATOM 2777 O O . LEU B 1 139 ? -1.805 -20.828 -5.816 1 98.62 139 LEU B O 1
ATOM 2781 N N . VAL B 1 140 ? -2.691 -19.5 -4.215 1 98.88 140 VAL B N 1
ATOM 2782 C CA . VAL B 1 140 ? -2.117 -18.266 -4.734 1 98.88 140 VAL B CA 1
ATOM 2783 C C . VAL B 1 140 ? -0.99 -17.797 -3.82 1 98.88 140 VAL B C 1
ATOM 2785 O O . VAL B 1 140 ? -1.232 -17.406 -2.672 1 98.88 140 VAL B O 1
ATOM 2788 N N . ALA B 1 141 ? 0.225 -17.859 -4.301 1 98.94 141 ALA B N 1
ATOM 2789 C CA . ALA B 1 141 ? 1.396 -17.375 -3.576 1 98.94 141 ALA B CA 1
ATOM 2790 C C . ALA B 1 141 ? 1.865 -16.031 -4.137 1 98.94 141 ALA B C 1
ATOM 2792 O O . ALA B 1 141 ? 2.215 -15.93 -5.312 1 98.94 141 ALA B O 1
ATOM 2793 N N . ASN B 1 142 ? 1.838 -15.031 -3.33 1 98.94 142 ASN B N 1
ATOM 2794 C CA . ASN B 1 142 ? 2.316 -13.711 -3.705 1 98.94 142 ASN B CA 1
ATOM 2795 C C . ASN B 1 142 ? 3.719 -13.445 -3.166 1 98.94 142 ASN B C 1
ATOM 2797 O O . ASN B 1 142 ? 3.949 -13.523 -1.958 1 98.94 142 ASN B O 1
ATOM 2801 N N . MET B 1 143 ? 4.637 -13.148 -4.086 1 98.88 143 MET B N 1
ATOM 2802 C CA . MET B 1 143 ? 6 -12.805 -3.693 1 98.88 143 MET B CA 1
ATOM 2803 C C . MET B 1 143 ? 6.07 -11.367 -3.176 1 98.88 143 MET B C 1
ATOM 2805 O O . MET B 1 143 ? 5.918 -10.422 -3.943 1 98.88 143 MET B O 1
ATOM 2809 N N . THR B 1 144 ? 6.23 -11.258 -1.887 1 98.69 144 THR B N 1
ATOM 2810 C CA . THR B 1 144 ? 6.402 -9.945 -1.269 1 98.69 144 THR B CA 1
ATOM 2811 C C . THR B 1 144 ? 7.809 -9.797 -0.7 1 98.69 144 THR B C 1
ATOM 2813 O O . THR B 1 144 ? 8.773 -10.305 -1.274 1 98.69 144 THR B O 1
ATOM 2816 N N . SER B 1 145 ? 8 -8.961 0.232 1 97.88 145 SER B N 1
ATOM 2817 C CA . SER B 1 145 ? 9.281 -8.648 0.859 1 97.88 145 SER B CA 1
ATOM 2818 C C . SER B 1 145 ? 9.102 -8.258 2.32 1 97.88 145 SER B C 1
ATOM 2820 O O . SER B 1 145 ? 8.117 -7.594 2.674 1 97.88 145 SER B O 1
ATOM 2822 N N . LYS B 1 146 ? 10.094 -8.672 3.143 1 97.62 146 LYS B N 1
ATOM 2823 C CA . LYS B 1 146 ? 10.117 -8.188 4.52 1 97.62 146 LYS B CA 1
ATOM 2824 C C . LYS B 1 146 ? 10.07 -6.664 4.562 1 97.62 146 LYS B C 1
ATOM 2826 O O . LYS B 1 146 ? 9.617 -6.078 5.547 1 97.62 146 LYS B O 1
ATOM 2831 N N . MET B 1 147 ? 10.484 -6.031 3.537 1 97.62 147 MET B N 1
ATOM 2832 C CA . MET B 1 147 ? 10.461 -4.574 3.453 1 97.62 147 MET B CA 1
ATOM 2833 C C . MET B 1 147 ? 9.023 -4.051 3.438 1 97.62 147 MET B C 1
ATOM 2835 O O . MET B 1 147 ? 8.797 -2.857 3.625 1 97.62 147 MET B O 1
ATOM 2839 N N . GLY B 1 148 ? 8.039 -4.898 3.213 1 98.56 148 GLY B N 1
ATOM 2840 C CA . GLY B 1 148 ? 6.641 -4.52 3.295 1 98.56 148 GLY B CA 1
ATOM 2841 C C . GLY B 1 148 ? 6.07 -4.645 4.695 1 98.56 148 GLY B C 1
ATOM 2842 O O . GLY B 1 148 ? 4.879 -4.398 4.91 1 98.56 148 GLY B O 1
ATOM 2843 N N . SER B 1 149 ? 6.895 -5.098 5.699 1 98.75 149 SER B N 1
ATOM 2844 C CA . SER B 1 149 ? 6.469 -5.207 7.094 1 98.75 149 SER B CA 1
ATOM 2845 C C . SER B 1 149 ? 6.578 -3.869 7.812 1 98.75 149 SER B C 1
ATOM 2847 O O . SER B 1 149 ? 7.664 -3.295 7.906 1 98.75 149 SER B O 1
ATOM 2849 N N . ILE B 1 150 ? 5.484 -3.42 8.289 1 98.62 150 ILE B N 1
ATOM 2850 C CA . ILE B 1 150 ? 5.48 -2.156 9.016 1 98.62 150 ILE B CA 1
ATOM 2851 C C . ILE B 1 150 ? 6.117 -2.355 10.391 1 98.62 150 ILE B C 1
ATOM 2853 O O . ILE B 1 150 ? 6.938 -1.542 10.828 1 98.62 150 ILE B O 1
ATOM 2857 N N . ASP B 1 151 ? 5.805 -3.455 11 1 98 151 ASP B N 1
ATOM 2858 C CA . ASP B 1 151 ? 6.285 -3.779 12.336 1 98 151 ASP B CA 1
ATOM 2859 C C . ASP B 1 151 ? 7.797 -3.998 12.344 1 98 151 ASP B C 1
ATOM 2861 O O . ASP B 1 151 ? 8.469 -3.705 13.336 1 98 151 ASP B O 1
ATOM 2865 N N . ASP B 1 152 ? 8.32 -4.453 11.281 1 97.5 152 ASP B N 1
ATOM 2866 C CA . ASP B 1 152 ? 9.734 -4.812 11.227 1 97.5 152 ASP B CA 1
ATOM 2867 C C . ASP B 1 152 ? 10.547 -3.719 10.539 1 97.5 152 ASP B C 1
ATOM 2869 O O . ASP B 1 152 ? 11.734 -3.904 10.266 1 97.5 152 ASP B O 1
ATOM 2873 N N . ASN B 1 153 ? 9.906 -2.645 10.18 1 97.62 153 ASN B N 1
ATOM 2874 C CA . ASN B 1 153 ? 10.617 -1.554 9.516 1 97.62 153 ASN B CA 1
ATOM 2875 C C . ASN B 1 153 ? 11.422 -0.722 10.516 1 97.62 153 ASN B C 1
ATOM 2877 O O . ASN B 1 153 ? 10.844 0.021 11.312 1 97.62 153 ASN B O 1
ATOM 2881 N N . GLY B 1 154 ? 12.727 -0.859 10.477 1 96.5 154 GLY B N 1
ATOM 2882 C CA . GLY B 1 154 ? 13.602 -0.08 11.336 1 96.5 154 GLY B CA 1
ATOM 2883 C C . GLY B 1 154 ? 14.523 0.842 10.57 1 96.5 154 GLY B C 1
ATOM 2884 O O . GLY B 1 154 ? 15.328 1.566 11.172 1 96.5 154 GLY B O 1
ATOM 2885 N N . SER B 1 155 ? 14.375 0.874 9.266 1 95 155 SER B N 1
ATOM 2886 C CA . SER B 1 155 ? 15.398 1.57 8.492 1 95 155 SER B CA 1
ATOM 2887 C C . SER B 1 155 ? 14.812 2.775 7.762 1 95 155 SER B C 1
ATOM 2889 O O . SER B 1 155 ? 15.547 3.684 7.367 1 95 155 SER B O 1
ATOM 2891 N N . GLY B 1 156 ? 13.484 2.832 7.535 1 96.38 156 GLY B N 1
ATOM 2892 C CA . GLY B 1 156 ? 12.891 3.895 6.738 1 96.38 156 GLY B CA 1
ATOM 2893 C C . GLY B 1 156 ? 13.242 3.805 5.266 1 96.38 156 GLY B C 1
ATOM 2894 O O . GLY B 1 156 ? 13.32 2.709 4.707 1 96.38 156 GLY B O 1
ATOM 2895 N N . SER B 1 157 ? 13.195 4.859 4.52 1 96.06 157 SER B N 1
ATOM 2896 C CA . SER B 1 157 ? 13.602 4.98 3.121 1 96.06 157 SER B CA 1
ATOM 2897 C C . SER B 1 157 ? 12.82 4.016 2.236 1 96.06 157 SER B C 1
ATOM 2899 O O . SER B 1 157 ? 11.852 3.395 2.686 1 96.06 157 SER B O 1
ATOM 2901 N N . ASP B 1 158 ? 13.109 4 0.96 1 97 158 ASP B N 1
ATOM 2902 C CA . ASP B 1 158 ? 12.57 3.07 -0.03 1 97 158 ASP B CA 1
ATOM 2903 C C . ASP B 1 158 ? 11.047 3.107 -0.049 1 97 158 ASP B C 1
ATOM 2905 O O . ASP B 1 158 ? 10.398 2.061 -0.022 1 97 158 ASP B O 1
ATOM 2909 N N . TYR B 1 159 ? 10.562 4.297 -0.025 1 98.5 159 TYR B N 1
ATOM 2910 C CA . TYR B 1 159 ? 9.141 4.555 0.157 1 98.5 159 TYR B CA 1
ATOM 2911 C C . TYR B 1 159 ? 8.312 3.83 -0.898 1 98.5 159 TYR B C 1
ATOM 2913 O O . TYR B 1 159 ? 7.305 3.197 -0.579 1 98.5 159 TYR B O 1
ATOM 2921 N N . ALA B 1 160 ? 8.719 3.879 -2.184 1 98.62 160 ALA B N 1
ATOM 2922 C CA . ALA B 1 160 ? 7.945 3.311 -3.285 1 98.62 160 ALA B CA 1
ATOM 2923 C C . ALA B 1 160 ? 7.836 1.794 -3.156 1 98.62 160 ALA B C 1
ATOM 2925 O O . ALA B 1 160 ? 6.742 1.233 -3.236 1 98.62 160 ALA B O 1
ATOM 2926 N N . TYR B 1 161 ? 8.961 1.15 -2.924 1 98.5 161 TYR B N 1
ATOM 2927 C CA . TYR B 1 161 ? 8.984 -0.305 -2.834 1 98.5 161 TYR B CA 1
ATOM 2928 C C . TYR B 1 161 ? 8.258 -0.791 -1.587 1 98.5 161 TYR B C 1
ATOM 2930 O O . TYR B 1 161 ? 7.402 -1.675 -1.666 1 98.5 161 TYR B O 1
ATOM 2938 N N . ARG B 1 162 ? 8.562 -0.208 -0.427 1 98.56 162 ARG B N 1
ATOM 2939 C CA . ARG B 1 162 ? 7.922 -0.592 0.827 1 98.56 162 ARG B CA 1
ATOM 2940 C C . ARG B 1 162 ? 6.406 -0.447 0.734 1 98.56 162 ARG B C 1
ATOM 2942 O O . ARG B 1 162 ? 5.664 -1.358 1.112 1 98.56 162 ARG B O 1
ATOM 2949 N N . ALA B 1 163 ? 5.98 0.663 0.228 1 98.88 163 ALA B N 1
ATOM 2950 C CA . ALA B 1 163 ? 4.547 0.917 0.141 1 98.88 163 ALA B CA 1
ATOM 2951 C C . ALA B 1 163 ? 3.871 -0.068 -0.809 1 98.88 163 ALA B C 1
ATOM 2953 O O . ALA B 1 163 ? 2.768 -0.546 -0.536 1 98.88 163 ALA B O 1
ATOM 2954 N N . SER B 1 164 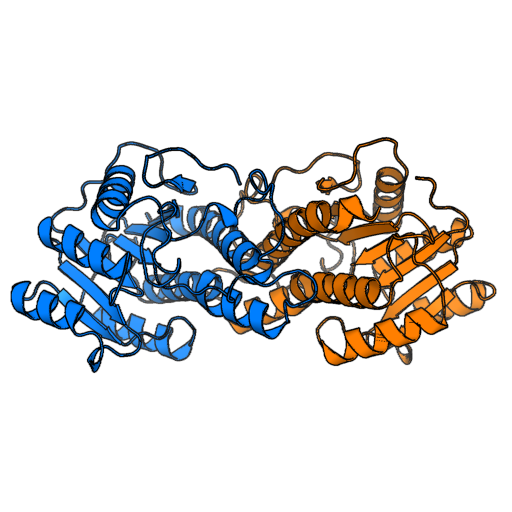? 4.477 -0.348 -1.938 1 98.88 164 SER B N 1
ATOM 2955 C CA . SER B 1 164 ? 3.891 -1.278 -2.896 1 98.88 164 SER B CA 1
ATOM 2956 C C . SER B 1 164 ? 3.75 -2.674 -2.299 1 98.88 164 SER B C 1
ATOM 2958 O O . SER B 1 164 ? 2.75 -3.357 -2.533 1 98.88 164 SER B O 1
ATOM 2960 N N . LYS B 1 165 ? 4.766 -3.078 -1.534 1 98.88 165 LYS B N 1
ATOM 2961 C CA . LYS B 1 165 ? 4.727 -4.414 -0.946 1 98.88 165 LYS B CA 1
ATOM 2962 C C . LYS B 1 165 ? 3.76 -4.469 0.233 1 98.88 165 LYS B C 1
ATOM 2964 O O . LYS B 1 165 ? 3.1 -5.488 0.455 1 98.88 165 LYS B O 1
ATOM 2969 N N . ALA B 1 166 ? 3.637 -3.396 1.014 1 98.94 166 ALA B N 1
ATOM 2970 C CA . ALA B 1 166 ? 2.588 -3.332 2.029 1 98.94 166 ALA B CA 1
ATOM 2971 C C . ALA B 1 166 ? 1.203 -3.408 1.393 1 98.94 166 ALA B C 1
ATOM 2973 O O . ALA B 1 166 ? 0.309 -4.078 1.917 1 98.94 166 ALA B O 1
ATOM 2974 N N . GLY B 1 167 ? 1.036 -2.668 0.294 1 98.94 167 GLY B N 1
ATOM 2975 C CA . GLY B 1 167 ? -0.198 -2.775 -0.468 1 98.94 167 GLY B CA 1
ATOM 2976 C C . GLY B 1 167 ? -0.511 -4.195 -0.9 1 98.94 167 GLY B C 1
ATOM 2977 O O . GLY B 1 167 ? -1.647 -4.652 -0.765 1 98.94 167 GLY B O 1
ATOM 2978 N N . LEU B 1 168 ? 0.483 -4.875 -1.373 1 98.94 168 LEU B N 1
ATOM 2979 C CA . LEU B 1 168 ? 0.302 -6.266 -1.769 1 98.94 168 LEU B CA 1
ATOM 2980 C C . LEU B 1 168 ? -0.113 -7.121 -0.575 1 98.94 168 LEU B C 1
ATOM 2982 O O . LEU B 1 168 ? -0.936 -8.031 -0.713 1 98.94 168 LEU B O 1
ATOM 2986 N N . ASN B 1 169 ? 0.482 -6.887 0.594 1 98.94 169 ASN B N 1
ATOM 2987 C CA . ASN B 1 169 ? 0.188 -7.672 1.786 1 98.94 169 ASN B CA 1
ATOM 2988 C C . ASN B 1 169 ? -1.293 -7.609 2.148 1 98.94 169 ASN B C 1
ATOM 2990 O O . ASN B 1 169 ? -1.904 -8.633 2.465 1 98.94 169 ASN B O 1
ATOM 2994 N N . ILE B 1 170 ? -1.854 -6.434 2.082 1 98.94 170 ILE B N 1
ATOM 2995 C CA . ILE B 1 170 ? -3.256 -6.34 2.479 1 98.94 170 ILE B CA 1
ATOM 2996 C C . ILE B 1 170 ? -4.148 -6.867 1.357 1 98.94 170 ILE B C 1
ATOM 2998 O O . ILE B 1 170 ? -5.215 -7.426 1.616 1 98.94 170 ILE B O 1
ATOM 3002 N N . VAL B 1 171 ? -3.74 -6.734 0.125 1 98.94 171 VAL B N 1
ATOM 3003 C CA . VAL B 1 171 ? -4.449 -7.363 -0.983 1 98.94 171 VAL B CA 1
ATOM 3004 C C . VAL B 1 171 ? -4.52 -8.875 -0.762 1 98.94 171 VAL B C 1
ATOM 3006 O O . VAL B 1 171 ? -5.586 -9.477 -0.891 1 98.94 171 VAL B O 1
ATOM 3009 N N . ASN B 1 172 ? -3.393 -9.445 -0.405 1 98.94 172 ASN B N 1
ATOM 3010 C CA . ASN B 1 172 ? -3.361 -10.875 -0.111 1 98.94 172 ASN B CA 1
ATOM 3011 C C . ASN B 1 172 ? -4.324 -11.242 1.016 1 98.94 172 ASN B C 1
ATOM 3013 O O . ASN B 1 172 ? -5.031 -12.242 0.935 1 98.94 172 ASN B O 1
ATOM 3017 N N . LYS B 1 173 ? -4.309 -10.438 2.074 1 98.88 173 LYS B N 1
ATOM 3018 C CA . LYS B 1 173 ? -5.223 -10.688 3.186 1 98.88 173 LYS B CA 1
ATOM 3019 C C . LYS B 1 173 ? -6.672 -10.68 2.717 1 98.88 173 LYS B C 1
ATOM 3021 O O . LYS B 1 173 ? -7.445 -11.578 3.057 1 98.88 173 LYS B O 1
ATOM 3026 N N . SER B 1 174 ? -7.016 -9.68 1.938 1 98.88 174 SER B N 1
ATOM 3027 C CA . SER B 1 174 ? -8.383 -9.594 1.427 1 98.88 174 SER B CA 1
ATOM 3028 C C . SER B 1 174 ? -8.703 -10.781 0.528 1 98.88 174 SER B C 1
ATOM 3030 O O . SER B 1 174 ? -9.789 -11.359 0.616 1 98.88 174 SER B O 1
ATOM 3032 N N . LEU B 1 175 ? -7.785 -11.164 -0.329 1 98.88 175 LEU B N 1
ATOM 3033 C CA . LEU B 1 175 ? -7.973 -12.328 -1.189 1 98.88 175 LEU B CA 1
ATOM 3034 C C . LEU B 1 175 ? -8.195 -13.586 -0.36 1 98.88 175 LEU B C 1
ATOM 3036 O O . LEU B 1 175 ? -9.039 -14.414 -0.703 1 98.88 175 LEU B O 1
ATOM 3040 N N . SER B 1 176 ? -7.445 -13.758 0.718 1 98.88 176 SER B N 1
ATOM 3041 C CA . SER B 1 176 ? -7.535 -14.938 1.571 1 98.88 176 SER B CA 1
ATOM 3042 C C . SER B 1 176 ? -8.93 -15.078 2.176 1 98.88 176 SER B C 1
ATOM 3044 O O . SER B 1 176 ? -9.359 -16.188 2.506 1 98.88 176 SER B O 1
ATOM 3046 N N . ILE B 1 177 ? -9.57 -13.977 2.316 1 98.75 177 ILE B N 1
ATOM 3047 C CA . ILE B 1 177 ? -10.914 -13.977 2.873 1 98.75 177 ILE B CA 1
ATOM 3048 C C . ILE B 1 177 ? -11.938 -14.195 1.756 1 98.75 177 ILE B C 1
ATOM 3050 O O . ILE B 1 177 ? -12.766 -15.102 1.833 1 98.75 177 ILE B O 1
ATOM 3054 N N . ASP B 1 178 ? -11.859 -13.477 0.694 1 98.5 178 ASP B N 1
ATOM 3055 C CA . ASP B 1 178 ? -12.867 -13.438 -0.359 1 98.5 178 ASP B CA 1
ATOM 3056 C C . ASP B 1 178 ? -12.906 -14.758 -1.13 1 98.5 178 ASP B C 1
ATOM 3058 O O . ASP B 1 178 ? -13.969 -15.18 -1.586 1 98.5 178 ASP B O 1
ATOM 3062 N N . LEU B 1 179 ? -11.773 -15.406 -1.234 1 98.56 179 LEU B N 1
ATOM 3063 C CA . LEU B 1 179 ? -11.711 -16.562 -2.127 1 98.56 179 LEU B CA 1
ATOM 3064 C C . LEU B 1 179 ? -11.711 -17.859 -1.335 1 98.56 179 LEU B C 1
ATOM 3066 O O . LEU B 1 179 ? -11.859 -18.938 -1.909 1 98.56 179 LEU B O 1
ATOM 3070 N N . ALA B 1 180 ? -11.594 -17.781 -0.024 1 98.19 180 ALA B N 1
ATOM 3071 C CA . ALA B 1 180 ? -11.539 -18.969 0.827 1 98.19 180 ALA B CA 1
ATOM 3072 C C . ALA B 1 180 ? -12.766 -19.844 0.612 1 98.19 180 ALA B C 1
ATOM 3074 O O . ALA B 1 180 ? -12.648 -21.078 0.511 1 98.19 180 ALA B O 1
ATOM 3075 N N . PRO B 1 181 ? -13.961 -19.266 0.483 1 97.69 181 PRO B N 1
ATOM 3076 C CA . PRO B 1 181 ? -15.148 -20.109 0.306 1 97.69 181 PRO B CA 1
ATOM 3077 C C . PRO B 1 181 ? -15.109 -20.922 -0.99 1 97.69 181 PRO B C 1
ATOM 3079 O O . PRO B 1 181 ? -15.844 -21.906 -1.129 1 97.69 181 PRO B O 1
ATOM 3082 N N . GLU B 1 182 ? -14.258 -20.547 -1.877 1 97.75 182 GLU B N 1
ATOM 3083 C CA . GLU B 1 182 ? -14.18 -21.219 -3.17 1 97.75 182 GLU B CA 1
ATOM 3084 C C . GLU B 1 182 ? -12.984 -22.156 -3.234 1 97.75 182 GLU B C 1
ATOM 3086 O O . GLU B 1 182 ? -12.633 -22.672 -4.309 1 97.75 182 GLU B O 1
ATOM 3091 N N . GLY B 1 183 ? -12.305 -22.297 -2.111 1 98.06 183 GLY B N 1
ATOM 3092 C CA . GLY B 1 183 ? -11.211 -23.234 -2.057 1 98.06 183 GLY B CA 1
ATOM 3093 C C . GLY B 1 183 ? -9.883 -22.656 -2.512 1 98.06 183 GLY B C 1
ATOM 3094 O O . GLY B 1 183 ? -8.992 -23.375 -2.947 1 98.06 183 GLY B O 1
ATOM 3095 N N . VAL B 1 184 ? -9.75 -21.375 -2.48 1 98.62 184 VAL B N 1
ATOM 3096 C CA . VAL B 1 184 ? -8.5 -20.719 -2.859 1 98.62 184 VAL B CA 1
ATOM 3097 C C 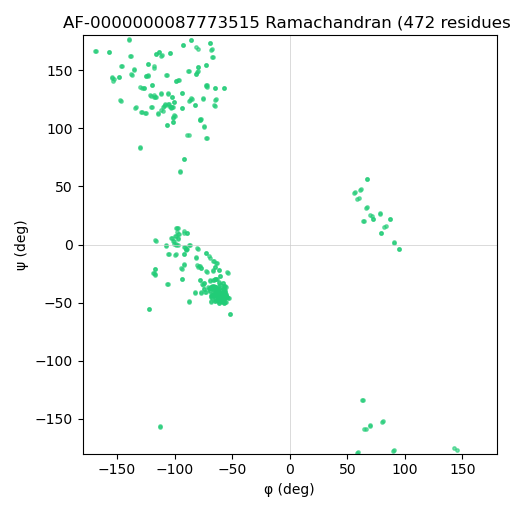. VAL B 1 184 ? -7.773 -20.234 -1.609 1 98.62 184 VAL B C 1
ATOM 3099 O O . VAL B 1 184 ? -8.359 -19.547 -0.773 1 98.62 184 VAL B O 1
ATOM 3102 N N . THR B 1 185 ? -6.562 -20.719 -1.426 1 98.56 185 THR B N 1
ATOM 3103 C CA . THR B 1 185 ? -5.656 -20.266 -0.375 1 98.56 185 THR B CA 1
ATOM 3104 C C . THR B 1 185 ? -4.719 -19.172 -0.9 1 98.56 185 THR B C 1
ATOM 3106 O O . THR B 1 185 ? -4.172 -19.297 -2 1 98.56 185 THR B O 1
ATOM 3109 N N . SER B 1 186 ? -4.602 -18.078 -0.194 1 98.81 186 SER B N 1
ATOM 3110 C CA . SER B 1 186 ? -3.686 -17 -0.556 1 98.81 186 SER B CA 1
ATOM 3111 C C . SER B 1 186 ? -2.615 -16.797 0.513 1 98.81 186 SER B C 1
ATOM 3113 O O . SER B 1 186 ? -2.934 -16.609 1.688 1 98.81 186 SER B O 1
ATOM 3115 N N . VAL B 1 187 ? -1.336 -16.812 0.083 1 98.88 187 VAL B N 1
ATOM 3116 C CA . VAL B 1 187 ? -0.24 -16.734 1.043 1 98.88 187 VAL B CA 1
ATOM 3117 C C . VAL B 1 187 ? 0.837 -15.781 0.521 1 98.88 187 VAL B C 1
ATOM 3119 O O . VAL B 1 187 ? 1.017 -15.641 -0.691 1 98.88 187 VAL B O 1
ATOM 3122 N N . LEU B 1 188 ? 1.487 -15.07 1.486 1 98.94 188 LEU B N 1
ATOM 3123 C CA . LEU B 1 188 ? 2.623 -14.211 1.174 1 98.94 188 LEU B CA 1
ATOM 3124 C C . LEU B 1 188 ? 3.939 -14.945 1.413 1 98.94 188 LEU B C 1
ATOM 3126 O O . LEU B 1 188 ? 4.082 -15.672 2.396 1 98.94 188 LEU B O 1
ATOM 3130 N N . LEU B 1 189 ? 4.891 -14.695 0.523 1 98.88 189 LEU B N 1
ATOM 3131 C CA . LEU B 1 189 ? 6.219 -15.289 0.643 1 98.88 189 LEU B CA 1
ATOM 3132 C C . LEU B 1 189 ? 7.301 -14.219 0.591 1 98.88 189 LEU B C 1
ATOM 3134 O O . LEU B 1 189 ? 7.23 -13.297 -0.226 1 98.88 189 LEU B O 1
ATOM 3138 N N . HIS B 1 190 ? 8.234 -14.266 1.423 1 98.75 190 HIS B N 1
ATOM 3139 C CA . HIS B 1 190 ? 9.461 -13.477 1.396 1 98.75 190 HIS B CA 1
ATOM 3140 C C . HIS B 1 190 ? 10.664 -14.336 1.033 1 98.75 190 HIS B C 1
ATOM 3142 O O . HIS B 1 190 ? 11.016 -15.266 1.768 1 98.75 190 HIS B O 1
ATOM 3148 N N . PRO B 1 191 ? 11.344 -14.031 -0.018 1 98.25 191 PRO B N 1
ATOM 3149 C CA . PRO B 1 191 ? 12.383 -14.922 -0.526 1 98.25 191 PRO B CA 1
ATOM 3150 C C . PRO B 1 191 ? 13.711 -14.773 0.22 1 98.25 191 PRO B C 1
ATOM 3152 O O . PRO B 1 191 ? 14.602 -15.609 0.076 1 98.25 191 PRO B O 1
ATOM 3155 N N . GLY B 1 192 ? 13.828 -13.711 1.054 1 97 192 GLY B N 1
ATOM 3156 C CA . GLY B 1 192 ? 15.133 -13.359 1.579 1 97 192 GLY B CA 1
ATOM 3157 C C . GLY B 1 192 ? 15.875 -12.359 0.709 1 97 192 GLY B C 1
ATOM 3158 O O . GLY B 1 192 ? 15.297 -11.781 -0.211 1 97 192 GLY B O 1
ATOM 3159 N N . TYR B 1 193 ? 17.094 -12.062 1.117 1 96.31 193 TYR B N 1
ATOM 3160 C CA . TYR B 1 193 ? 17.969 -11.234 0.304 1 96.31 193 TYR B CA 1
ATOM 3161 C C . TYR B 1 193 ? 18.781 -12.086 -0.669 1 96.31 193 TYR B C 1
ATOM 3163 O O . TYR B 1 193 ? 19.859 -12.578 -0.328 1 96.31 193 TYR B O 1
ATOM 3171 N N . VAL B 1 194 ? 18.219 -12.195 -1.902 1 96.69 194 VAL B N 1
ATOM 3172 C CA . VAL B 1 194 ? 18.672 -13.219 -2.842 1 96.69 194 VAL B CA 1
ATOM 3173 C C . VAL B 1 194 ? 19.641 -12.617 -3.844 1 96.69 194 VAL B C 1
ATOM 3175 O O . VAL B 1 194 ? 19.453 -11.492 -4.312 1 96.69 194 VAL B O 1
ATOM 3178 N N . ARG B 1 195 ? 20.656 -13.305 -4.203 1 95.88 195 ARG B N 1
ATOM 3179 C CA . ARG B 1 195 ? 21.641 -12.867 -5.191 1 95.88 195 ARG B CA 1
ATOM 3180 C C . ARG B 1 195 ? 21.047 -12.906 -6.598 1 95.88 195 ARG B C 1
ATOM 3182 O O . ARG B 1 195 ? 21.094 -13.945 -7.262 1 95.88 195 ARG B O 1
ATOM 3189 N N . THR B 1 196 ? 20.484 -11.828 -7.023 1 93.94 196 THR B N 1
ATOM 3190 C CA . THR B 1 196 ? 19.922 -11.648 -8.359 1 93.94 196 THR B CA 1
ATOM 3191 C C . THR B 1 196 ? 20.25 -10.258 -8.898 1 93.94 196 THR B C 1
ATOM 3193 O O . THR B 1 196 ? 20.844 -9.438 -8.195 1 93.94 196 THR B O 1
ATOM 3196 N N . ASP B 1 197 ? 19.859 -10.008 -10.125 1 89.94 197 ASP B N 1
ATOM 3197 C CA . ASP B 1 197 ? 20.016 -8.688 -10.719 1 89.94 197 ASP B CA 1
ATOM 3198 C C . ASP B 1 197 ? 19.312 -7.617 -9.883 1 89.94 197 ASP B C 1
ATOM 3200 O O . ASP B 1 197 ? 19.812 -6.5 -9.75 1 89.94 197 ASP B O 1
ATOM 3204 N N . MET B 1 198 ? 18.188 -7.898 -9.273 1 88.62 198 MET B N 1
ATOM 3205 C CA . MET B 1 198 ? 17.391 -6.953 -8.5 1 88.62 198 MET B CA 1
ATOM 3206 C C . MET B 1 198 ? 18.172 -6.398 -7.32 1 88.62 198 MET B C 1
ATOM 3208 O O . MET B 1 198 ? 18.031 -5.23 -6.961 1 88.62 198 MET B O 1
ATOM 3212 N N . THR B 1 199 ? 19.047 -7.242 -6.707 1 91.62 199 THR B N 1
ATOM 3213 C CA . THR B 1 199 ? 19.828 -6.836 -5.539 1 91.62 199 THR B CA 1
ATOM 3214 C C . THR B 1 199 ? 21.25 -6.449 -5.934 1 91.62 199 THR B C 1
ATOM 3216 O O . THR B 1 199 ? 22.125 -6.332 -5.082 1 91.62 199 THR B O 1
ATOM 3219 N N . GLY B 1 200 ? 21.547 -6.375 -7.215 1 91.75 200 GLY B N 1
ATOM 3220 C CA . GLY B 1 200 ? 22.891 -6.148 -7.691 1 91.75 200 GLY B CA 1
ATOM 3221 C C . GLY B 1 200 ? 23.859 -7.27 -7.332 1 91.75 200 GLY B C 1
ATOM 3222 O O . GLY B 1 200 ? 25.031 -7.031 -7.098 1 91.75 200 GLY B O 1
ATOM 3223 N N . TRP B 1 201 ? 23.219 -8.367 -7.062 1 92.38 201 TRP B N 1
ATOM 3224 C CA . TRP B 1 201 ? 23.953 -9.578 -6.734 1 92.38 201 TRP B CA 1
ATOM 3225 C C . TRP B 1 201 ? 24.578 -9.484 -5.348 1 92.38 201 TRP B C 1
ATOM 3227 O O . TRP B 1 201 ? 25.547 -10.188 -5.043 1 92.38 201 TRP B O 1
ATOM 3237 N N . ASN B 1 202 ? 24.094 -8.656 -4.496 1 91.31 202 ASN B N 1
ATOM 3238 C CA . ASN B 1 202 ? 24.625 -8.453 -3.152 1 91.31 202 ASN B CA 1
ATOM 3239 C C . ASN B 1 202 ? 23.859 -9.266 -2.115 1 91.31 202 ASN B C 1
ATOM 3241 O O . ASN B 1 202 ? 24.094 -9.133 -0.915 1 91.31 202 ASN B O 1
ATOM 3245 N N . GLY B 1 203 ? 22.984 -10.148 -2.498 1 92.94 203 GLY B N 1
ATOM 3246 C CA . GLY B 1 203 ? 22.219 -10.953 -1.568 1 92.94 203 GLY B CA 1
ATOM 3247 C C . GLY B 1 203 ? 23.062 -11.961 -0.812 1 92.94 203 GLY B C 1
ATOM 3248 O O . GLY B 1 203 ? 24.219 -12.195 -1.166 1 92.94 203 GLY B O 1
ATOM 3249 N N . ASN B 1 204 ? 22.422 -12.547 0.273 1 95.25 204 ASN B N 1
ATOM 3250 C CA . ASN B 1 204 ? 23.172 -13.469 1.112 1 95.25 204 ASN B CA 1
ATOM 3251 C C . ASN B 1 204 ? 22.734 -14.922 0.889 1 95.25 204 ASN B C 1
ATOM 3253 O O . ASN B 1 204 ? 23.266 -15.836 1.522 1 95.25 204 ASN B O 1
ATOM 3257 N N . ILE B 1 205 ? 21.781 -15.125 0.022 1 96.5 205 ILE B N 1
ATOM 3258 C CA . ILE B 1 205 ? 21.312 -16.469 -0.319 1 96.5 205 ILE B CA 1
ATOM 3259 C C . ILE B 1 205 ? 21.156 -16.594 -1.833 1 96.5 205 ILE B C 1
ATOM 3261 O O . ILE B 1 205 ? 20.891 -15.594 -2.516 1 96.5 205 ILE B O 1
ATOM 3265 N N . ASP B 1 206 ? 21.344 -17.797 -2.342 1 97.12 206 ASP B N 1
ATOM 3266 C CA . ASP B 1 206 ? 21.188 -17.953 -3.785 1 97.12 206 ASP B CA 1
ATOM 3267 C C . ASP B 1 206 ? 19.766 -18.375 -4.141 1 97.12 206 ASP B C 1
ATOM 3269 O O . ASP B 1 206 ? 18.953 -18.672 -3.258 1 97.12 206 ASP B O 1
ATOM 3273 N N . THR B 1 207 ? 19.469 -18.375 -5.422 1 97.94 207 THR B N 1
ATOM 3274 C CA . THR B 1 207 ? 18.109 -18.641 -5.887 1 97.94 207 THR B CA 1
ATOM 3275 C C . THR B 1 207 ? 17.703 -20.078 -5.594 1 97.94 207 THR B C 1
ATOM 3277 O O . THR B 1 207 ? 16.531 -20.344 -5.289 1 97.94 207 THR B O 1
ATOM 3280 N N . GLN B 1 208 ? 18.609 -21.031 -5.684 1 98.25 208 GLN B N 1
ATOM 3281 C CA . GLN B 1 208 ? 18.297 -22.438 -5.449 1 98.25 208 GLN B CA 1
ATOM 3282 C C . GLN B 1 208 ? 17.828 -22.672 -4.008 1 98.25 208 GLN B C 1
ATOM 3284 O O . GLN B 1 208 ? 16.797 -23.297 -3.773 1 98.25 208 GLN B O 1
ATOM 3289 N N . ALA B 1 209 ? 18.609 -22.109 -3.1 1 98.12 209 ALA B N 1
ATOM 3290 C CA . ALA B 1 209 ? 18.297 -22.266 -1.684 1 98.12 209 ALA B CA 1
ATOM 3291 C C . ALA B 1 209 ? 16.984 -21.562 -1.333 1 98.12 209 ALA B C 1
ATOM 3293 O O . ALA B 1 209 ? 16.156 -22.109 -0.586 1 98.12 209 ALA B O 1
ATOM 3294 N N . CYS B 1 210 ? 16.828 -20.406 -1.837 1 97.81 210 CYS B N 1
ATOM 3295 C CA . CYS B 1 210 ? 15.633 -19.625 -1.542 1 97.81 210 CYS B CA 1
ATOM 3296 C C . CYS B 1 210 ? 14.375 -20.328 -2.041 1 97.81 210 CYS B C 1
ATOM 3298 O O . CYS B 1 210 ? 13.414 -20.5 -1.289 1 97.81 210 CYS B O 1
ATOM 3300 N N . VAL B 1 211 ? 14.391 -20.797 -3.299 1 98.75 211 VAL B N 1
ATOM 3301 C CA . VAL B 1 211 ? 13.211 -21.406 -3.91 1 98.75 211 VAL B CA 1
ATOM 3302 C C . VAL B 1 211 ? 12.906 -22.75 -3.25 1 98.75 211 VAL B C 1
ATOM 3304 O O . VAL B 1 211 ? 11.742 -23.078 -3.018 1 98.75 211 VAL B O 1
ATOM 3307 N N . LYS B 1 212 ? 13.977 -23.516 -2.957 1 98.56 212 LYS B N 1
ATOM 3308 C CA . LYS B 1 212 ? 13.766 -24.766 -2.213 1 98.56 212 LYS B CA 1
ATOM 3309 C C . LYS B 1 212 ? 13.016 -24.5 -0.91 1 98.56 212 LYS B C 1
ATOM 3311 O O . LYS B 1 212 ? 12.094 -25.25 -0.56 1 98.56 212 LYS B O 1
ATOM 3316 N N . GLY B 1 213 ? 13.445 -23.469 -0.195 1 98.69 213 GLY B N 1
ATOM 3317 C CA . GLY B 1 213 ? 12.789 -23.094 1.049 1 98.69 213 GLY B CA 1
ATOM 3318 C C . GLY B 1 213 ? 11.352 -22.656 0.856 1 98.69 213 GLY B C 1
ATOM 3319 O O . GLY B 1 213 ? 10.469 -23.047 1.623 1 98.69 213 GLY B O 1
ATOM 3320 N N . LEU B 1 214 ? 11.094 -21.844 -0.168 1 98.75 214 LEU B N 1
ATOM 3321 C CA . LEU B 1 214 ? 9.75 -21.344 -0.45 1 98.75 214 LEU B CA 1
ATOM 3322 C C . LEU B 1 214 ? 8.805 -22.5 -0.766 1 98.75 214 LEU B C 1
ATOM 3324 O O . LEU B 1 214 ? 7.691 -22.562 -0.243 1 98.75 214 LEU B O 1
ATOM 3328 N N . LEU B 1 215 ? 9.234 -23.453 -1.63 1 98.75 215 LEU B N 1
ATOM 3329 C CA . LEU B 1 215 ? 8.406 -24.594 -1.985 1 98.75 215 LEU B CA 1
ATOM 3330 C C . LEU B 1 215 ? 8.172 -25.484 -0.776 1 98.75 215 LEU B C 1
ATOM 3332 O O . LEU B 1 215 ? 7.09 -26.062 -0.621 1 98.75 215 LEU B O 1
ATOM 3336 N N . ALA B 1 216 ? 9.203 -25.609 0.09 1 98.62 216 ALA B N 1
ATOM 3337 C CA . ALA B 1 216 ? 9.031 -26.391 1.316 1 98.62 216 ALA B CA 1
ATOM 3338 C C . ALA B 1 216 ? 7.949 -25.766 2.205 1 98.62 216 ALA B C 1
ATOM 3340 O O . ALA B 1 216 ? 7.168 -26.484 2.83 1 98.62 216 ALA B O 1
ATOM 3341 N N . VAL B 1 217 ? 7.906 -24.469 2.312 1 98.62 217 VAL B N 1
ATOM 3342 C CA . VAL B 1 217 ? 6.867 -23.766 3.068 1 98.62 217 VAL B CA 1
ATOM 3343 C C . VAL B 1 217 ? 5.496 -24.109 2.488 1 98.62 217 VAL B C 1
ATOM 3345 O O . VAL B 1 217 ? 4.578 -24.484 3.223 1 98.62 217 VAL B O 1
ATOM 3348 N N . LEU B 1 218 ? 5.355 -24.016 1.171 1 98.62 218 LEU B N 1
ATOM 3349 C CA . LEU B 1 218 ? 4.07 -24.219 0.507 1 98.62 218 LEU B CA 1
ATOM 3350 C C . LEU B 1 218 ? 3.6 -25.656 0.675 1 98.62 218 LEU B C 1
ATOM 3352 O O . LEU B 1 218 ? 2.396 -25.922 0.719 1 98.62 218 LEU B O 1
ATOM 3356 N N . GLU B 1 219 ? 4.523 -26.578 0.794 1 98.31 219 GLU B N 1
ATOM 3357 C CA . GLU B 1 219 ? 4.18 -27.984 0.875 1 98.31 219 GLU B CA 1
ATOM 3358 C C . GLU B 1 219 ? 4.008 -28.438 2.324 1 98.31 219 GLU B C 1
ATOM 3360 O O . GLU B 1 219 ? 3.607 -29.578 2.588 1 98.31 219 GLU B O 1
ATOM 3365 N N . SER B 1 220 ? 4.363 -27.547 3.242 1 97.31 220 SER B N 1
ATOM 3366 C CA . SER B 1 220 ? 4.301 -27.891 4.656 1 97.31 220 SER B CA 1
ATOM 3367 C C . SER B 1 220 ? 2.855 -28.031 5.129 1 97.31 220 SER B C 1
ATOM 3369 O O . SER B 1 220 ? 1.922 -27.75 4.371 1 97.31 220 SER B O 1
ATOM 3371 N N . ASP B 1 221 ? 2.646 -28.484 6.395 1 96 221 ASP B N 1
ATOM 3372 C CA . ASP B 1 221 ? 1.316 -28.656 6.977 1 96 221 ASP B CA 1
ATOM 3373 C C . ASP B 1 221 ? 0.876 -27.391 7.715 1 96 221 ASP B C 1
ATOM 3375 O O . ASP B 1 221 ? -0.131 -27.406 8.43 1 96 221 ASP B O 1
ATOM 3379 N N . ARG B 1 222 ? 1.653 -26.359 7.508 1 96.19 222 ARG B N 1
ATOM 3380 C CA . ARG B 1 222 ? 1.312 -25.125 8.203 1 96.19 222 ARG B CA 1
ATOM 3381 C C . ARG B 1 222 ? 0.068 -24.484 7.594 1 96.19 222 ARG B C 1
ATOM 3383 O O . ARG B 1 222 ? -0.27 -24.75 6.438 1 96.19 222 ARG B O 1
ATOM 3390 N N . GLU B 1 223 ? -0.636 -23.688 8.445 1 97.75 223 GLU B N 1
ATOM 3391 C CA . GLU B 1 223 ? -1.695 -22.844 7.898 1 97.75 223 GLU B CA 1
ATOM 3392 C C . GLU B 1 223 ? -1.129 -21.797 6.945 1 97.75 223 GLU B C 1
ATOM 3394 O O . GLU B 1 223 ? -0.273 -21 7.332 1 97.75 223 GLU B O 1
ATOM 3399 N N . LEU B 1 224 ? -1.638 -21.766 5.75 1 98.5 224 LEU B N 1
ATOM 3400 C CA . LEU B 1 224 ? -1.055 -20.891 4.742 1 98.5 224 LEU B CA 1
ATOM 3401 C C . LEU B 1 224 ? -1.957 -19.688 4.484 1 98.5 224 LEU B C 1
ATOM 3403 O O . LEU B 1 224 ? -1.47 -18.578 4.219 1 98.5 224 LEU B O 1
ATOM 3407 N N . ASN B 1 225 ? -3.264 -19.891 4.566 1 98.62 225 ASN B N 1
ATOM 3408 C CA . ASN B 1 225 ? -4.199 -18.875 4.09 1 98.62 225 ASN B CA 1
ATOM 3409 C C . ASN B 1 225 ? -4.113 -17.594 4.918 1 98.62 225 ASN B C 1
ATOM 3411 O O . ASN B 1 225 ? -4.309 -17.625 6.133 1 98.62 225 ASN B O 1
ATOM 3415 N N . GLY B 1 226 ? -3.773 -16.5 4.262 1 98.56 226 GLY B N 1
ATOM 3416 C CA . GLY B 1 226 ? -3.697 -15.195 4.906 1 98.56 226 GLY B CA 1
ATOM 3417 C C . GLY B 1 226 ? -2.418 -14.992 5.695 1 98.56 226 GLY B C 1
ATOM 3418 O O . GLY B 1 226 ? -2.297 -14.031 6.457 1 98.56 226 GLY B O 1
ATOM 3419 N N . LYS B 1 227 ? -1.474 -15.914 5.52 1 98.62 227 LYS B N 1
ATOM 3420 C CA . LYS B 1 227 ? -0.254 -15.852 6.32 1 98.62 227 LYS B CA 1
ATOM 3421 C C . LYS B 1 227 ? 0.918 -15.328 5.492 1 98.62 227 LYS B C 1
ATOM 3423 O O . LYS B 1 227 ? 0.784 -15.102 4.289 1 98.62 227 LYS B O 1
ATOM 3428 N N . TRP B 1 228 ? 1.95 -14.953 6.121 1 98.75 228 TRP B N 1
ATOM 3429 C CA . TRP B 1 228 ? 3.174 -14.406 5.547 1 98.75 228 TRP B CA 1
ATOM 3430 C C . TRP B 1 228 ? 4.402 -15.133 6.078 1 98.75 228 TRP B C 1
ATOM 3432 O O . TRP B 1 228 ? 4.719 -15.047 7.27 1 98.75 228 TRP B O 1
ATOM 3442 N N . TYR B 1 229 ? 5.133 -15.867 5.188 1 98.81 229 TYR B N 1
ATOM 3443 C CA . TYR B 1 229 ? 6.285 -16.672 5.598 1 98.81 229 TYR B CA 1
ATOM 3444 C C . TYR B 1 229 ? 7.531 -16.25 4.824 1 98.81 229 TYR B C 1
ATOM 3446 O O . TYR B 1 229 ? 7.461 -15.961 3.631 1 98.81 229 TYR B O 1
ATOM 3454 N N . ALA B 1 230 ? 8.664 -16.312 5.477 1 98.62 230 ALA B N 1
ATOM 3455 C CA . ALA B 1 230 ? 9.953 -16.234 4.805 1 98.62 230 ALA B CA 1
ATOM 3456 C C . ALA B 1 230 ? 10.344 -17.594 4.215 1 98.62 230 ALA B C 1
ATOM 3458 O O . ALA B 1 230 ? 9.742 -18.625 4.551 1 98.62 230 ALA B O 1
ATOM 3459 N N . PHE B 1 231 ? 11.406 -17.578 3.391 1 98.38 231 PHE B N 1
ATOM 3460 C CA . PHE B 1 231 ? 11.852 -18.781 2.701 1 98.38 231 PHE B CA 1
ATOM 3461 C C . PHE B 1 231 ? 12.266 -19.844 3.701 1 98.38 231 PHE B C 1
ATOM 3463 O O . PHE B 1 231 ? 12.234 -21.047 3.391 1 98.38 231 PHE B O 1
ATOM 3470 N N . ASP B 1 232 ? 12.602 -19.438 4.91 1 97.69 232 ASP B N 1
ATOM 3471 C CA . ASP B 1 232 ? 13.07 -20.391 5.918 1 97.69 232 ASP B CA 1
ATOM 3472 C C . ASP B 1 232 ? 11.93 -20.812 6.844 1 97.69 232 ASP B C 1
ATOM 3474 O O . ASP B 1 232 ? 12.164 -21.469 7.867 1 97.69 232 ASP B O 1
ATOM 3478 N N . GLY B 1 233 ? 10.758 -20.391 6.562 1 97.88 233 GLY B N 1
ATOM 3479 C CA . GLY B 1 233 ? 9.57 -20.844 7.27 1 97.88 233 GLY B CA 1
ATOM 3480 C C . GLY B 1 233 ? 9.172 -19.922 8.406 1 97.88 233 GLY B C 1
ATOM 3481 O O . GLY B 1 233 ? 8.125 -20.109 9.031 1 97.88 233 GLY B O 1
ATOM 3482 N N . LYS B 1 234 ? 9.922 -18.906 8.695 1 97.69 234 LYS B N 1
ATOM 3483 C CA . LYS B 1 234 ? 9.594 -17.984 9.781 1 97.69 234 LYS B CA 1
ATOM 3484 C C . LYS B 1 234 ? 8.406 -17.094 9.406 1 97.69 234 LYS B C 1
ATOM 3486 O O . LYS B 1 234 ? 8.305 -16.641 8.266 1 97.69 234 LYS B O 1
ATOM 3491 N N . VAL B 1 235 ? 7.535 -16.922 10.336 1 98.25 235 VAL B N 1
ATOM 3492 C CA . VAL B 1 235 ? 6.414 -16 10.164 1 98.25 235 VAL B CA 1
ATOM 3493 C C . VAL B 1 235 ? 6.91 -14.562 10.219 1 98.25 235 VAL B C 1
ATOM 3495 O O . VAL B 1 235 ? 7.746 -14.219 11.062 1 98.25 235 VAL B O 1
ATOM 3498 N N . ILE B 1 236 ? 6.449 -13.758 9.344 1 98.12 236 ILE B N 1
ATOM 3499 C CA . ILE B 1 236 ? 6.828 -12.352 9.328 1 98.12 236 ILE B CA 1
ATOM 3500 C C . ILE B 1 236 ? 5.672 -11.5 9.844 1 98.12 236 ILE B C 1
ATOM 3502 O O . ILE B 1 236 ? 4.523 -11.688 9.445 1 98.12 236 ILE B O 1
ATOM 3506 N N . PRO B 1 237 ? 5.957 -10.594 10.82 1 98.25 237 PRO B N 1
ATOM 3507 C CA . PRO B 1 237 ? 4.895 -9.703 11.297 1 98.25 237 PRO B CA 1
ATOM 3508 C C . PRO B 1 237 ? 4.434 -8.711 10.234 1 98.25 237 PRO B C 1
ATOM 3510 O O . PRO B 1 237 ? 5.129 -8.5 9.234 1 98.25 237 PRO B O 1
ATOM 3513 N N . TRP B 1 238 ? 3.281 -8.148 10.422 1 98.19 238 TRP B N 1
ATOM 3514 C CA . TRP B 1 238 ? 2.736 -7.238 9.414 1 98.19 238 TRP B CA 1
ATOM 3515 C C . TRP B 1 238 ? 3.531 -5.938 9.367 1 98.19 238 TRP B C 1
ATOM 3517 O O . TRP B 1 238 ? 3.938 -5.414 10.406 1 98.19 238 TRP B O 1
#

Foldseek 3Di:
DDLAQFEEEFEPLLFFLNVLLVVVSLVRVAQYEYEDQDQVPSVSLVVCCVVSVNSYHYYHADLLDLVRLLVVLVVVVVVDVAHAEYEHDWFAALPFAFPVPDDPVRQVRRLSGQAVSLLSNVVNNVVSVHAFAPVAAHEYEHEAALLLAPVPDDDDTSCNRNVSRVNNLVSQLVCLVPCVVRRYAGAYEHQAQEQTVRNVRPGDHYSNQSSVLVSCLVNDPDRGHSFHAYSPGDGRHD/DDLAQFEEEFEPLLFFLNVLLQVVSLVRVAQYEYEDQDQVPSVSLVVCCVVSVNSYHYYHADLLDLVRLLVVLVVVVVVDVAHAEYELDWFAALPFAFPVPDDPVRQVRRLSTQAVSLLSNVVNNVVSVHAFAPVAAHEYEHEAALLLAPVPDDDDTSCNRNVSRVNNLVSQLVCLVPCVVRRYAGAYEHQAQEQTVRNVRPGDHYSNQSSVLVSCLVNDPDRGHSFYAYSPGDGRHD

Nearest PDB structures (foldseek):
  3awd-assembly1_D  TM=8.467E-01  e=1.130E-16  Gluconobacter oxydans
  4qec-assembly1_A  TM=8.719E-01  e=7.092E-16  Staphylococcus epidermidis
  6ixm-assembly1_B  TM=8.413E-01  e=1.177E-15  Chryseobacterium sp. CA49
  5h5x-assembly2_H  TM=8.458E-01  e=1.336E-15  Streptomyces coelicolor A3(2)
  5x8h-assembly1_C  TM=8.584E-01  e=5.052E-15  Chryseobacterium sp. CA49

Radius of gyration: 23.47 Å; Cα contacts (8 Å, |Δi|>4): 1136; chains: 2; bounding box: 49×70×54 Å

Organism: Chlorella sorokiniana (NCBI:txid3076)